Protein AF-A0A0E0QE00-F1 (afdb_monomer)

Mean predicted aligned error: 16.88 Å

Secondary structure (DSSP, 8-state):
---------------------------------------------------------------------------PPP-------------PPPPPPPPP--------------------------PPPPPPEEEEEESTTHHHHHHHIIIIIHHHHHHHHHHHHSPB-TTS-B----BTTBEE--SS-EEEEEEESSTT--GGG-EEEEEETTT--EEEEEETTEEEEETT--SPPPPTTTS---SSTTTSEEEETT--SSHHHHT-S--EESHHHHHHHHHHHHTHHHHHHTT-HHHHHTTTTTHHHIIIIIIHHH-HHHHHHHHHHTTS-TTS---EEPPHHHHHHHTTHHHHHHHHHHT-PPTT----HHHHHHH-SEEPP-GGGSPPPP-------

Foldseek 3Di:
DDDDDDDDDDDDDDDDDDDDDDDDDDDDDDDDDDDDDDDDDDDDDDDDDDDDDDDDDDDDDDDDDDDDDDDDDDPDDDDDDDDDDDDDDDDDDDDDDDDDDDDDDDDDDDDDDDDPDPPPPPPDPDPADAAAAEAEQALVPRLVRLCCVQVPDVVVVLQVLQQVVADADPVRHGPDDAQLPAAAFHPWGKHKYWYHPHPPHDQQLIKIWIAIRLQRQTAWIDHRQAIEGEQPRDDDDGDCVNPPHDPDPPGRYDYPNQAHSDQQQQQHQFDWAESVLSVLLSVLSNCQVVCVVVVNNSVRRRNHSSNCCCQQPNLCSWFVVSVVVNSVLHPDDPPDPRIDTDDPVSRVCPVCQQQLLLCSLQVDHDVPDPDDNNRSSNGTRYHNDDPVSHDDDPPPPPPDD

Structure (mmCIF, N/CA/C/O backbone):
data_AF-A0A0E0QE00-F1
#
_entry.id   AF-A0A0E0QE00-F1
#
loop_
_atom_site.group_PDB
_atom_site.id
_atom_site.type_symbol
_atom_site.label_atom_id
_atom_site.label_alt_id
_atom_site.label_comp_id
_atom_site.label_asym_id
_atom_site.label_entity_id
_atom_site.label_seq_id
_atom_site.pdbx_PDB_ins_code
_atom_site.Cartn_x
_atom_site.Cartn_y
_atom_site.Cartn_z
_atom_site.occupancy
_atom_site.B_iso_or_equiv
_atom_site.auth_seq_id
_atom_site.auth_comp_id
_atom_site.auth_asym_id
_atom_site.auth_atom_id
_atom_site.pdbx_PDB_model_num
ATOM 1 N N . MET A 1 1 ? 15.451 64.128 -2.274 1.00 32.59 1 MET A N 1
ATOM 2 C CA . MET A 1 1 ? 15.287 63.190 -3.399 1.00 32.59 1 MET A CA 1
ATOM 3 C C . MET A 1 1 ? 14.469 62.022 -2.896 1.00 32.59 1 MET A C 1
ATOM 5 O O . MET A 1 1 ? 15.006 61.262 -2.105 1.00 32.59 1 MET A O 1
ATOM 9 N N . GLU A 1 2 ? 13.193 61.826 -3.183 1.00 35.72 2 GLU A N 1
ATOM 10 C CA . GLU A 1 2 ? 12.098 62.519 -3.894 1.00 35.72 2 GLU A CA 1
ATOM 11 C C . GLU A 1 2 ? 10.833 61.875 -3.255 1.00 35.72 2 GLU A C 1
ATOM 13 O O . GLU A 1 2 ? 10.842 60.664 -3.031 1.00 35.72 2 GLU A O 1
ATOM 18 N N . GLU A 1 3 ? 10.018 62.652 -2.527 1.00 34.91 3 GLU A N 1
ATOM 19 C CA . GLU A 1 3 ? 8.608 63.022 -2.839 1.00 34.91 3 GLU A CA 1
ATOM 20 C C . GLU A 1 3 ? 7.629 61.823 -2.899 1.00 34.91 3 GLU A C 1
ATOM 22 O O . GLU A 1 3 ? 7.814 60.900 -3.682 1.00 34.91 3 GLU A O 1
ATOM 27 N N . GLU A 1 4 ? 6.742 61.656 -1.900 1.00 38.03 4 GLU A N 1
ATOM 28 C CA . GLU A 1 4 ? 5.335 62.153 -1.844 1.00 38.03 4 GLU A CA 1
ATOM 29 C C . GLU A 1 4 ? 4.391 61.298 -2.739 1.00 38.03 4 GLU A C 1
ATOM 31 O O . GLU A 1 4 ? 4.790 60.819 -3.785 1.00 38.03 4 GLU A O 1
ATOM 36 N N . GLU A 1 5 ? 3.144 60.932 -2.423 1.00 35.16 5 GLU A N 1
ATOM 37 C CA . GLU A 1 5 ? 2.131 61.532 -1.564 1.00 35.16 5 GLU A CA 1
ATOM 38 C C . GLU A 1 5 ? 0.945 60.553 -1.318 1.00 35.16 5 GLU A C 1
ATOM 40 O O . GLU A 1 5 ? 0.710 59.577 -2.031 1.00 35.16 5 GLU A O 1
ATOM 45 N N . TYR A 1 6 ? 0.199 60.883 -0.267 1.00 34.41 6 TYR A N 1
ATOM 46 C CA . TYR A 1 6 ? -1.151 60.517 0.183 1.00 34.41 6 TYR A CA 1
ATOM 47 C C . TYR A 1 6 ? -2.251 60.119 -0.844 1.00 34.41 6 TYR A C 1
ATOM 49 O O . TYR A 1 6 ? -2.396 60.738 -1.887 1.00 34.41 6 TYR A O 1
ATOM 57 N N . TYR A 1 7 ? -3.203 59.249 -0.446 1.00 30.28 7 TYR A N 1
ATOM 58 C CA . TYR A 1 7 ? -4.500 59.667 0.150 1.00 30.28 7 TYR A CA 1
ATOM 59 C C . TYR A 1 7 ? -5.405 58.492 0.580 1.00 30.28 7 TYR A C 1
ATOM 61 O O . TYR A 1 7 ? -5.427 57.402 0.018 1.00 30.28 7 TYR A O 1
ATOM 69 N N . THR A 1 8 ? -6.193 58.776 1.615 1.00 35.66 8 THR A N 1
ATOM 70 C CA . THR A 1 8 ? -7.234 57.959 2.253 1.00 35.66 8 THR A CA 1
ATOM 71 C C . THR A 1 8 ? -8.611 58.192 1.614 1.00 35.66 8 THR A C 1
ATOM 73 O O . THR A 1 8 ? -8.861 59.264 1.076 1.00 35.66 8 THR A O 1
ATOM 76 N N . THR A 1 9 ? -9.567 57.263 1.782 1.00 32.28 9 THR A N 1
ATOM 77 C CA . THR A 1 9 ? -10.947 57.606 2.214 1.00 32.28 9 THR A CA 1
ATOM 78 C C . THR A 1 9 ? -11.806 56.385 2.586 1.00 32.28 9 THR A C 1
ATOM 80 O O . THR A 1 9 ? -11.911 55.403 1.859 1.00 32.28 9 THR A O 1
ATOM 83 N N . LYS A 1 10 ? -12.481 56.493 3.740 1.00 35.94 10 LYS A N 1
ATOM 84 C CA . LYS A 1 10 ? -13.654 55.709 4.173 1.00 35.94 10 LYS A CA 1
ATOM 85 C C . LYS A 1 10 ? -14.944 56.469 3.817 1.00 35.94 10 LYS A C 1
ATOM 87 O O . LYS A 1 10 ? -14.967 57.683 3.992 1.00 35.94 10 LYS A O 1
ATOM 92 N N . LYS A 1 11 ? -16.045 55.760 3.519 1.00 31.41 11 LYS A N 1
ATOM 93 C CA . LYS A 1 11 ? -17.466 56.113 3.823 1.00 31.41 11 LYS A CA 1
ATOM 94 C C . LYS A 1 11 ? -18.340 54.874 3.518 1.00 31.41 11 LYS A C 1
ATOM 96 O O . LYS A 1 11 ? -18.237 54.342 2.427 1.00 31.41 11 LYS A O 1
ATOM 101 N N . LYS A 1 12 ? -18.959 54.168 4.478 1.00 32.00 12 LYS A N 1
ATOM 102 C CA . LYS A 1 12 ? -20.186 54.394 5.293 1.00 32.00 12 LYS A CA 1
ATOM 103 C C . LYS A 1 12 ? -21.525 54.453 4.521 1.00 32.00 12 LYS A C 1
ATOM 105 O O . LYS A 1 12 ? -21.729 55.360 3.726 1.00 32.00 12 LYS A O 1
ATOM 110 N N . THR A 1 13 ? -22.466 53.610 5.002 1.00 29.25 13 THR A N 1
ATOM 111 C CA . THR A 1 13 ? -23.958 53.725 5.032 1.00 29.25 13 THR A CA 1
ATOM 112 C C . THR A 1 13 ? -24.714 53.551 3.698 1.00 29.25 13 THR A C 1
ATOM 114 O O . THR A 1 13 ? -24.187 53.952 2.680 1.00 29.25 13 THR A O 1
ATOM 117 N N . LYS A 1 14 ? -25.936 52.992 3.563 1.00 29.50 14 LYS A N 1
ATOM 118 C CA . LYS A 1 14 ? -27.137 52.802 4.426 1.00 29.50 14 LYS A CA 1
ATOM 119 C C . LYS A 1 14 ? -28.144 51.890 3.645 1.00 29.50 14 LYS A C 1
ATOM 121 O O . LYS A 1 14 ? -28.183 51.978 2.429 1.00 29.50 14 LYS A O 1
ATOM 126 N N . SER A 1 15 ? -28.795 50.888 4.255 1.00 28.73 15 SER A N 1
ATOM 127 C CA . SER A 1 15 ? -30.227 50.815 4.672 1.00 28.73 15 SER A CA 1
ATOM 128 C C . SER A 1 15 ? -31.348 50.672 3.608 1.00 28.73 15 SER A C 1
ATOM 130 O O . SER A 1 15 ? -31.516 51.563 2.784 1.00 28.73 15 SER A O 1
ATOM 132 N N . GLY A 1 16 ? -32.234 49.675 3.820 1.00 28.23 16 GLY A N 1
ATOM 133 C CA . GLY A 1 16 ? -33.677 49.670 3.468 1.00 28.23 16 GLY A CA 1
ATOM 134 C C . GLY A 1 16 ? -34.052 49.105 2.083 1.00 28.23 16 GLY A C 1
ATOM 135 O O . GLY A 1 16 ? -33.263 49.203 1.164 1.00 28.23 16 GLY A O 1
ATOM 136 N N . THR A 1 17 ? -35.220 48.517 1.789 1.00 30.86 17 THR A N 1
ATOM 137 C CA . THR A 1 17 ? -36.435 48.121 2.530 1.00 30.86 17 THR A CA 1
ATOM 138 C C . THR A 1 17 ? -37.256 47.190 1.601 1.00 30.86 17 THR A C 1
ATOM 140 O O . THR A 1 17 ? -37.044 47.164 0.395 1.00 30.86 17 THR A O 1
ATOM 143 N N . ARG A 1 18 ? -38.196 46.435 2.185 1.00 31.12 18 ARG A N 1
ATOM 144 C CA . ARG A 1 18 ? -39.218 45.524 1.612 1.00 31.12 18 ARG A CA 1
ATOM 145 C C . ARG A 1 18 ? -39.891 45.933 0.282 1.00 31.12 18 ARG A C 1
ATOM 147 O O . ARG A 1 18 ? -40.228 47.094 0.096 1.00 31.12 18 ARG A O 1
ATOM 154 N N . GLY A 1 19 ? -40.335 44.924 -0.485 1.00 27.22 19 GLY A N 1
ATOM 155 C CA . GLY A 1 19 ? -41.444 45.042 -1.449 1.00 27.22 19 GLY A CA 1
ATOM 156 C C . GLY A 1 19 ? -41.847 43.716 -2.121 1.00 27.22 19 GLY A C 1
ATOM 157 O O . GLY A 1 19 ? -41.091 43.168 -2.910 1.00 27.22 19 GLY A O 1
ATOM 158 N N . ARG A 1 20 ? -43.043 43.198 -1.796 1.00 33.31 20 ARG A N 1
ATOM 159 C CA . ARG A 1 20 ? -43.732 42.054 -2.440 1.00 33.31 20 ARG A CA 1
ATOM 160 C C . ARG A 1 20 ? -44.245 42.434 -3.840 1.00 33.31 20 ARG A C 1
ATOM 162 O O . ARG A 1 20 ? -44.724 43.551 -3.988 1.00 33.31 20 ARG A O 1
ATOM 169 N N . ASN A 1 21 ? -44.325 41.477 -4.779 1.00 29.09 21 ASN A N 1
ATOM 170 C CA . ASN A 1 21 ? -45.608 41.008 -5.352 1.00 29.09 21 ASN A CA 1
ATOM 171 C C . ASN A 1 21 ? -45.471 39.933 -6.457 1.00 29.09 21 ASN A C 1
ATOM 173 O O . ASN A 1 21 ? -44.813 40.129 -7.468 1.00 29.09 21 ASN A O 1
ATOM 177 N N . ASN A 1 22 ? -46.206 38.835 -6.239 1.00 29.31 22 ASN A N 1
ATOM 178 C CA . ASN A 1 22 ? -47.083 38.091 -7.157 1.00 29.31 22 ASN A CA 1
ATOM 179 C C . ASN A 1 22 ? -46.659 37.788 -8.610 1.00 29.31 22 ASN A C 1
ATOM 181 O O . ASN A 1 22 ? -46.761 38.644 -9.483 1.00 29.31 22 ASN A O 1
ATOM 185 N N . ARG A 1 23 ? -46.570 36.484 -8.925 1.00 32.00 23 ARG A N 1
ATOM 186 C CA . ARG A 1 23 ? -47.433 35.875 -9.958 1.00 32.00 23 ARG A CA 1
ATOM 187 C C . ARG A 1 23 ? -47.665 34.377 -9.716 1.00 32.00 23 ARG A C 1
ATOM 189 O O . ARG A 1 23 ? -46.737 33.594 -9.568 1.00 32.00 23 ARG A O 1
ATOM 196 N N . LYS A 1 24 ? -48.954 34.029 -9.669 1.00 32.69 24 LYS A N 1
ATOM 197 C CA . LYS A 1 24 ? -49.542 32.684 -9.667 1.00 32.69 24 LYS A CA 1
ATOM 198 C C . LYS A 1 24 ? -49.265 31.988 -11.003 1.00 32.69 24 LYS A C 1
ATOM 200 O O . LYS A 1 24 ? -49.529 32.619 -12.018 1.00 32.69 24 LYS A O 1
ATOM 205 N N . ILE A 1 25 ? -48.950 30.689 -10.997 1.00 31.64 25 ILE A N 1
ATOM 206 C CA . ILE A 1 25 ? -49.562 29.712 -11.918 1.00 31.64 25 ILE A CA 1
ATOM 207 C C . ILE A 1 25 ? -49.864 28.426 -11.137 1.00 31.64 25 ILE A C 1
ATOM 209 O O . ILE A 1 25 ? -49.054 27.915 -10.372 1.00 31.64 25 ILE A O 1
ATOM 213 N N . LEU A 1 26 ? -51.101 27.977 -11.320 1.00 28.34 26 LEU A N 1
ATOM 214 C CA . LEU A 1 26 ? -51.812 26.871 -10.695 1.00 28.34 26 LEU A CA 1
ATOM 215 C C . LEU A 1 26 ? -51.750 25.634 -11.614 1.00 28.34 26 LEU A C 1
ATOM 217 O O . LEU A 1 26 ? -51.888 25.809 -12.822 1.00 28.34 26 LEU A O 1
ATOM 221 N N . LYS A 1 27 ? -51.648 24.420 -11.049 1.00 28.84 27 LYS A N 1
ATOM 222 C CA . LYS A 1 27 ? -52.241 23.130 -11.511 1.00 28.84 27 LYS A CA 1
ATOM 223 C C . LYS A 1 27 ? -51.819 22.040 -10.500 1.00 28.84 27 LYS A C 1
ATOM 225 O O . LYS A 1 27 ? -50.636 21.770 -10.369 1.00 28.84 27 LYS A O 1
ATOM 230 N N . LYS A 1 28 ? -52.679 21.634 -9.545 1.00 28.06 28 LYS A N 1
ATOM 231 C CA . LYS A 1 28 ? -53.586 20.448 -9.568 1.00 28.06 28 LYS A CA 1
ATOM 232 C C . LYS A 1 28 ? -52.875 19.199 -10.139 1.00 28.06 28 LYS A C 1
ATOM 234 O O . LYS A 1 28 ? -52.488 19.234 -11.295 1.00 28.06 28 LYS A O 1
ATOM 239 N N . TYR A 1 29 ? -52.676 18.098 -9.403 1.00 27.28 29 TYR A N 1
ATOM 240 C CA . TYR A 1 29 ? -53.732 17.232 -8.858 1.00 27.28 29 TYR A CA 1
ATOM 241 C C . TYR A 1 29 ? -53.267 16.236 -7.760 1.00 27.28 29 TYR A C 1
ATOM 243 O O . TYR A 1 29 ? -52.184 15.674 -7.845 1.00 27.28 29 TYR A O 1
ATOM 251 N N . LYS A 1 30 ? -54.213 15.980 -6.838 1.00 27.06 30 LYS A N 1
ATOM 252 C CA . LYS A 1 30 ? -54.647 14.716 -6.190 1.00 27.06 30 LYS A CA 1
ATOM 253 C C . LYS A 1 30 ? -53.705 13.899 -5.289 1.00 27.06 30 LYS A C 1
ATOM 255 O O . LYS A 1 30 ? -52.910 13.077 -5.720 1.00 27.06 30 LYS A O 1
ATOM 260 N N . THR A 1 31 ? -54.005 14.049 -4.002 1.00 28.11 31 THR A N 1
ATOM 261 C CA . THR A 1 31 ? -53.966 13.070 -2.911 1.00 28.11 31 THR A CA 1
ATOM 262 C C . THR A 1 31 ? -54.861 11.846 -3.153 1.00 28.11 31 THR A C 1
ATOM 264 O O . THR A 1 31 ? -55.961 11.989 -3.681 1.00 28.11 31 THR A O 1
ATOM 267 N N . CYS A 1 32 ? -54.439 10.689 -2.626 1.00 24.86 32 CYS A N 1
ATOM 268 C CA . CYS A 1 32 ? -55.312 9.615 -2.135 1.00 24.86 32 CYS A CA 1
ATOM 269 C C . CYS A 1 32 ? -54.670 8.964 -0.890 1.00 24.86 32 CYS A C 1
ATOM 271 O O . CYS A 1 32 ? -53.652 8.287 -0.990 1.00 24.86 32 CYS A O 1
ATOM 273 N N . ARG A 1 33 ? -55.289 9.176 0.277 1.00 27.88 33 ARG A N 1
ATOM 274 C CA . ARG A 1 33 ? -55.430 8.179 1.355 1.00 27.88 33 ARG A CA 1
ATOM 275 C C . ARG A 1 33 ? -56.900 7.742 1.364 1.00 27.88 33 ARG A C 1
ATOM 277 O O . ARG A 1 33 ? -57.743 8.509 0.891 1.00 27.88 33 ARG A O 1
ATOM 284 N N . PRO A 1 34 ? -57.205 6.563 1.917 1.00 34.03 34 PRO A N 1
ATOM 285 C CA . PRO A 1 34 ? -58.071 6.580 3.096 1.00 34.03 34 PRO A CA 1
ATOM 286 C C . PRO A 1 34 ? -57.611 5.632 4.214 1.00 34.03 34 PRO A C 1
ATOM 288 O O . PRO A 1 34 ? -56.731 4.792 4.039 1.00 34.03 34 PRO A O 1
ATOM 291 N N . ASP A 1 35 ? -58.215 5.857 5.376 1.00 29.58 35 ASP A N 1
ATOM 292 C CA . ASP A 1 35 ? -57.851 5.374 6.700 1.00 29.58 35 ASP A CA 1
ATOM 293 C C . ASP A 1 35 ? -58.592 4.094 7.169 1.00 29.58 35 ASP A C 1
ATOM 295 O O . ASP A 1 35 ? -59.666 3.767 6.679 1.00 29.58 35 ASP A O 1
ATOM 299 N N . HIS A 1 36 ? -58.031 3.505 8.241 1.00 28.89 36 HIS A N 1
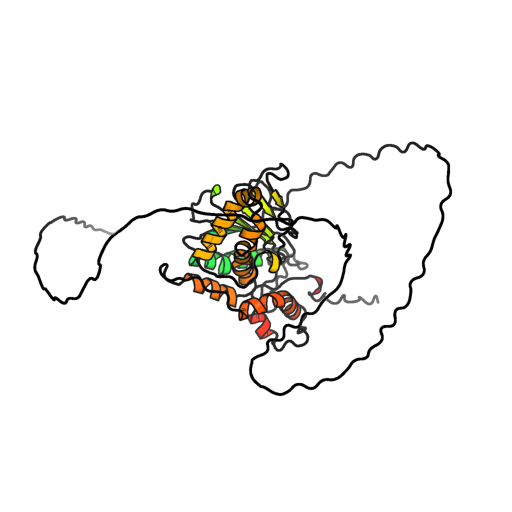ATOM 300 C CA . HIS A 1 36 ? -58.669 2.997 9.478 1.00 28.89 36 HIS A CA 1
ATOM 301 C C . HIS A 1 36 ? -59.435 1.647 9.591 1.00 28.89 36 HIS A C 1
ATOM 303 O O . HIS A 1 36 ? -60.264 1.298 8.762 1.00 28.89 36 HIS A O 1
ATOM 309 N N . LEU A 1 37 ? -59.222 1.036 10.790 1.00 27.28 37 LEU A N 1
ATOM 310 C CA . LEU A 1 37 ? -59.979 0.003 11.560 1.00 27.28 37 LEU A CA 1
ATOM 311 C C . LEU A 1 37 ? -59.632 -1.479 11.233 1.00 27.28 37 LEU A C 1
ATOM 313 O O . LEU A 1 37 ? -59.496 -1.822 10.073 1.00 27.28 37 LEU A O 1
ATOM 317 N N . THR A 1 38 ? -59.435 -2.456 12.143 1.00 25.94 38 THR A N 1
ATOM 318 C CA . THR A 1 38 ? -59.661 -2.624 13.602 1.00 25.94 38 THR A CA 1
ATOM 319 C C . THR A 1 38 ? -58.854 -3.843 14.128 1.00 25.94 38 THR A C 1
ATOM 321 O O . THR A 1 38 ? -58.449 -4.711 13.364 1.00 25.94 38 THR A O 1
ATOM 324 N N . THR A 1 39 ? -58.671 -3.918 15.448 1.00 27.94 39 THR A N 1
ATOM 325 C CA . THR A 1 39 ? -58.137 -5.004 16.310 1.00 27.94 39 THR A CA 1
ATOM 326 C C . THR A 1 39 ? -58.823 -6.384 16.224 1.00 27.94 39 THR A C 1
ATOM 328 O O . THR A 1 39 ? -60.047 -6.406 16.245 1.00 27.94 39 THR A O 1
ATOM 331 N N . GLN A 1 40 ? -58.076 -7.502 16.380 1.00 25.61 40 GLN A N 1
ATOM 332 C CA . GLN A 1 40 ? -58.332 -8.554 17.406 1.00 25.61 40 GLN A CA 1
ATOM 333 C C . GLN A 1 40 ? -57.260 -9.674 17.490 1.00 25.61 40 GLN A C 1
ATOM 335 O O . GLN A 1 40 ? -56.585 -10.000 16.520 1.00 25.61 40 GLN A O 1
ATOM 340 N N . LYS A 1 41 ? -57.128 -10.235 18.705 1.00 27.52 41 LYS A N 1
ATOM 341 C CA . LYS A 1 41 ? -56.272 -11.346 19.183 1.00 27.52 41 LYS A CA 1
ATOM 342 C C . LYS A 1 41 ? -56.760 -12.737 18.727 1.00 27.52 41 LYS A C 1
ATOM 344 O O . LYS A 1 41 ? -57.961 -12.900 18.567 1.00 27.52 41 LYS A O 1
ATOM 349 N N . CYS A 1 42 ? -55.849 -13.727 18.696 1.00 23.77 42 CYS A N 1
ATOM 350 C CA . CYS A 1 42 ? -55.909 -15.068 19.347 1.00 23.77 42 CYS A CA 1
ATOM 351 C C . CYS A 1 42 ? -54.785 -15.970 18.774 1.00 23.77 42 CYS A C 1
ATOM 353 O O . CYS A 1 42 ? -54.642 -16.082 17.566 1.00 23.77 42 CYS A O 1
ATOM 355 N N . LEU A 1 43 ? -53.799 -16.393 19.580 1.00 25.80 43 LEU A N 1
ATOM 356 C CA . LEU A 1 43 ? -53.711 -17.708 20.253 1.00 25.80 43 LEU A CA 1
ATOM 357 C C . LEU A 1 43 ? -53.786 -18.917 19.302 1.00 25.80 43 LEU A C 1
ATOM 359 O O . LEU A 1 43 ? -54.873 -19.257 18.865 1.00 25.80 43 LEU A O 1
ATOM 363 N N . SER A 1 44 ? -52.653 -19.606 19.090 1.00 26.27 44 SER A N 1
ATOM 364 C CA . SER A 1 44 ? -52.413 -20.992 19.555 1.00 26.27 44 SER A CA 1
ATOM 365 C C . SER A 1 44 ? -51.262 -21.670 18.791 1.00 26.27 44 SER A C 1
ATOM 367 O O . SER A 1 44 ? -51.364 -21.914 17.592 1.00 26.27 44 SER A O 1
ATOM 369 N N . SER A 1 45 ? -50.201 -22.055 19.507 1.00 26.19 45 SER A N 1
ATOM 370 C CA . SER A 1 45 ? -49.385 -23.234 19.163 1.00 26.19 45 SER A CA 1
ATOM 371 C C . SER A 1 45 ? -50.240 -24.505 19.334 1.00 26.19 45 SER A C 1
ATOM 373 O O . SER A 1 45 ? -51.206 -24.461 20.103 1.00 26.19 45 SER A O 1
ATOM 375 N N . PRO A 1 46 ? -49.879 -25.661 18.737 1.00 33.88 46 PRO A N 1
ATOM 376 C CA . PRO A 1 46 ? -48.999 -26.562 19.493 1.00 33.88 46 PRO A CA 1
ATOM 377 C C . PRO A 1 46 ? -48.057 -27.493 18.686 1.00 33.88 46 PRO A C 1
ATOM 379 O O . PRO A 1 46 ? -48.384 -27.988 17.618 1.00 33.88 46 PRO A O 1
ATOM 382 N N . LYS A 1 47 ? -46.951 -27.828 19.372 1.00 25.78 47 LYS A N 1
ATOM 383 C CA . LYS A 1 47 ? -46.299 -29.151 19.517 1.00 25.78 47 LYS A CA 1
ATOM 384 C C . LYS A 1 47 ? -45.511 -29.781 18.347 1.00 25.78 47 LYS A C 1
ATOM 386 O O . LYS A 1 47 ? -46.051 -30.337 17.403 1.00 25.78 47 LYS A O 1
ATOM 391 N N . SER A 1 48 ? -44.193 -29.822 18.580 1.00 28.62 48 SER A N 1
ATOM 392 C CA . SER A 1 48 ? -43.196 -30.824 18.152 1.00 28.62 48 SER A CA 1
ATOM 393 C C . SER A 1 48 ? -43.589 -32.269 18.550 1.00 28.62 48 SER A C 1
ATOM 395 O O . SER A 1 48 ? -44.491 -32.419 19.382 1.00 28.62 48 SER A O 1
ATOM 397 N N . PRO A 1 49 ? -42.885 -33.332 18.083 1.00 34.22 49 PRO A N 1
ATOM 398 C CA . PRO A 1 49 ? -41.649 -33.743 18.780 1.00 34.22 49 PRO A CA 1
ATOM 399 C C . PRO A 1 49 ? -40.534 -34.462 17.964 1.00 34.22 49 PRO A C 1
ATOM 401 O O . PRO A 1 49 ? -40.792 -35.247 17.066 1.00 34.22 49 PRO A O 1
ATOM 404 N N . LEU A 1 50 ? -39.293 -34.221 18.425 1.00 26.44 50 LEU A N 1
ATOM 405 C CA . LEU A 1 50 ? -38.179 -35.156 18.719 1.00 26.44 50 LEU A CA 1
ATOM 406 C C . LEU A 1 50 ? -37.614 -36.135 17.663 1.00 26.44 50 LEU A C 1
ATOM 408 O O . LEU A 1 50 ? -38.302 -37.053 17.243 1.00 26.44 50 LEU A O 1
ATOM 412 N N . LEU A 1 51 ? -36.282 -36.064 17.462 1.00 25.66 51 LEU A N 1
ATOM 413 C CA . LEU A 1 51 ? -35.263 -37.148 17.598 1.00 25.66 51 LEU A CA 1
ATOM 414 C C . LEU A 1 51 ? -33.865 -36.557 17.256 1.00 25.66 51 LEU A C 1
ATOM 416 O O . LEU A 1 51 ? -33.664 -36.061 16.158 1.00 25.66 51 LEU A O 1
ATOM 420 N N . LYS A 1 52 ? -32.997 -36.254 18.236 1.00 24.28 52 LYS A N 1
ATOM 421 C CA . LYS A 1 52 ? -31.938 -37.068 18.893 1.00 24.28 52 LYS A CA 1
ATOM 422 C C . LYS A 1 52 ? -30.662 -37.354 18.066 1.00 24.28 52 LYS A C 1
ATOM 424 O O . LYS A 1 52 ? -30.688 -38.193 17.179 1.00 24.28 52 LYS A O 1
ATOM 429 N N . SER A 1 53 ? -29.544 -36.820 18.594 1.00 24.45 53 SER A N 1
ATOM 430 C CA . SER A 1 53 ? -28.151 -37.343 18.595 1.00 24.45 53 SER A CA 1
ATOM 431 C C . SER A 1 53 ? -27.431 -37.411 17.232 1.00 24.45 53 SER A C 1
ATOM 433 O O . SER A 1 53 ? -28.074 -37.606 16.221 1.00 24.45 53 SER A O 1
ATOM 435 N N . SER A 1 54 ? -26.119 -37.253 17.056 1.00 25.39 54 SER A N 1
ATOM 436 C CA . SER A 1 54 ? -24.932 -37.289 17.920 1.00 25.39 54 SER A CA 1
ATOM 437 C C . SER A 1 54 ? -23.737 -36.721 17.123 1.00 25.39 54 SER A C 1
ATOM 439 O O . SER A 1 54 ? -23.619 -37.001 15.933 1.00 25.39 54 SER A O 1
ATOM 441 N N . ALA A 1 55 ? -22.809 -36.021 17.773 1.00 25.30 55 ALA A N 1
ATOM 442 C CA . ALA A 1 55 ? -21.386 -35.965 17.384 1.00 25.30 55 ALA A CA 1
ATOM 443 C C . ALA A 1 55 ? -20.598 -36.853 18.387 1.00 25.30 55 ALA A C 1
ATOM 445 O O . ALA A 1 55 ? -21.210 -37.200 19.402 1.00 25.30 55 ALA A O 1
ATOM 446 N N . PRO A 1 56 ? -19.294 -37.194 18.226 1.00 34.12 56 PRO A N 1
ATOM 447 C CA . PRO A 1 56 ? -18.301 -36.673 17.274 1.00 34.12 56 PRO A CA 1
ATOM 448 C C . PRO A 1 56 ? -17.385 -37.749 16.628 1.00 34.12 56 PRO A C 1
ATOM 450 O O . PRO A 1 56 ? -17.251 -38.863 17.124 1.00 34.12 56 PRO A O 1
ATOM 453 N N . ALA A 1 57 ? -16.653 -37.397 15.567 1.00 25.92 57 ALA A N 1
ATOM 454 C CA . 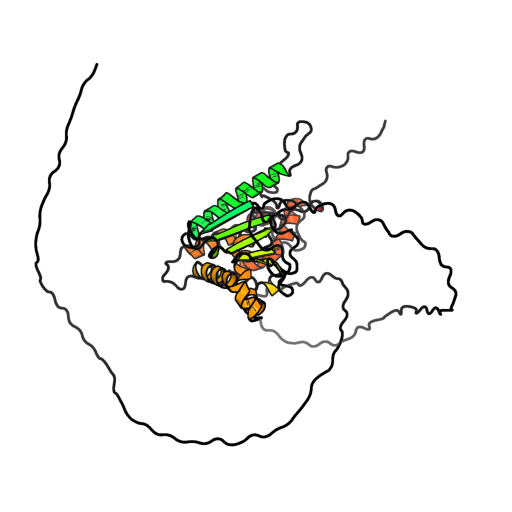ALA A 1 57 ? -15.468 -38.158 15.161 1.00 25.92 57 ALA A CA 1
ATOM 455 C C . ALA A 1 57 ? -14.367 -37.217 14.669 1.00 25.92 57 ALA A C 1
ATOM 457 O O . ALA A 1 57 ? -14.457 -36.598 13.610 1.00 25.92 57 ALA A O 1
ATOM 458 N N . ALA A 1 58 ? -13.322 -37.122 15.486 1.00 25.45 58 ALA A N 1
ATOM 459 C CA . ALA A 1 58 ? -12.050 -36.523 15.145 1.00 25.45 58 ALA A CA 1
ATOM 460 C C . ALA A 1 58 ? -11.395 -37.301 13.994 1.00 25.45 58 ALA A C 1
ATOM 462 O O . ALA A 1 58 ? -11.289 -38.526 14.038 1.00 25.45 58 ALA A O 1
ATOM 463 N N . ARG A 1 59 ? -10.890 -36.585 12.990 1.00 25.80 59 ARG A N 1
ATOM 464 C CA . ARG A 1 59 ? -9.900 -37.122 12.056 1.00 25.80 59 ARG A CA 1
ATOM 465 C C . ARG A 1 59 ? -8.757 -36.125 11.941 1.00 25.80 59 ARG A C 1
ATOM 467 O O . ARG A 1 59 ? -8.899 -35.068 11.334 1.00 25.80 59 ARG A O 1
ATOM 474 N N . LEU A 1 60 ? -7.627 -36.490 12.550 1.00 23.30 60 LEU A N 1
ATOM 475 C CA . LEU A 1 60 ? -6.319 -35.942 12.217 1.00 23.30 60 LEU A CA 1
ATOM 476 C C . LEU A 1 60 ? -6.118 -36.055 10.699 1.00 23.30 60 LEU A C 1
ATOM 478 O O . LEU A 1 60 ? -6.184 -37.156 10.149 1.00 23.30 60 LEU A O 1
ATOM 482 N N . ARG A 1 61 ? -5.808 -34.942 10.034 1.00 26.30 61 ARG A N 1
ATOM 483 C CA . ARG A 1 61 ? -5.079 -34.960 8.764 1.00 26.30 61 ARG A CA 1
ATOM 484 C C . ARG A 1 61 ? -3.788 -34.177 8.937 1.00 26.30 61 ARG A C 1
ATOM 486 O O . ARG A 1 61 ? -3.782 -32.955 9.014 1.00 26.30 61 ARG A O 1
ATOM 493 N N . LEU A 1 62 ? -2.712 -34.948 9.023 1.00 23.30 62 LEU A N 1
ATOM 494 C CA . LEU A 1 62 ? -1.345 -34.536 8.756 1.00 23.30 62 LEU A CA 1
ATOM 495 C C . LEU A 1 62 ? -1.250 -34.237 7.248 1.00 23.30 62 LEU A C 1
ATOM 497 O O . LEU A 1 62 ? -1.569 -35.118 6.452 1.00 23.30 62 LEU A O 1
ATOM 501 N N . LEU A 1 63 ? -0.820 -33.041 6.846 1.00 25.17 63 LEU A N 1
ATOM 502 C CA . LEU A 1 63 ? -0.297 -32.810 5.497 1.00 25.17 63 LEU A CA 1
ATOM 503 C C . LEU A 1 63 ? 0.971 -31.963 5.591 1.00 25.17 63 LEU A C 1
ATOM 505 O O . LEU A 1 63 ? 0.942 -30.787 5.947 1.00 25.17 63 LEU A O 1
ATOM 509 N N . LEU A 1 64 ? 2.085 -32.626 5.290 1.00 23.25 64 LEU A N 1
ATOM 510 C CA . LEU A 1 64 ? 3.376 -32.040 4.972 1.00 23.25 64 LEU A CA 1
ATOM 511 C C . LEU A 1 64 ? 3.400 -31.693 3.474 1.00 23.25 64 LEU A C 1
ATOM 513 O O . LEU A 1 64 ? 3.131 -32.556 2.649 1.00 23.25 64 LEU A O 1
ATOM 517 N N . LEU A 1 65 ? 3.741 -30.430 3.208 1.00 25.48 65 LEU A N 1
ATOM 518 C CA . LEU A 1 65 ? 4.559 -29.853 2.129 1.00 25.48 65 LEU A CA 1
ATOM 519 C C . LEU A 1 65 ? 4.384 -30.238 0.641 1.00 25.48 65 LEU A C 1
ATOM 521 O O . LEU A 1 65 ? 4.377 -31.394 0.238 1.00 25.48 65 LEU A O 1
ATOM 525 N N . SER A 1 66 ? 4.544 -29.173 -0.158 1.00 22.91 66 SER A N 1
ATOM 526 C CA . SER A 1 66 ? 5.007 -29.093 -1.554 1.00 22.91 66 SER A CA 1
ATOM 527 C C . SER A 1 66 ? 4.023 -29.479 -2.659 1.00 22.91 66 SER A C 1
ATOM 529 O O . SER A 1 66 ? 3.678 -30.641 -2.841 1.00 22.91 66 SER A O 1
ATOM 531 N N . SER A 1 67 ? 3.665 -28.509 -3.499 1.00 24.62 67 SER A N 1
ATOM 532 C CA . SER A 1 67 ? 4.261 -28.334 -4.836 1.00 24.62 67 SER A CA 1
ATOM 533 C C . SER A 1 67 ? 3.430 -27.352 -5.660 1.00 24.62 67 SER A C 1
ATOM 535 O O . SER A 1 67 ? 2.233 -27.186 -5.438 1.00 24.62 67 SER A O 1
ATOM 537 N N . ASP A 1 68 ? 4.108 -26.698 -6.595 1.00 30.23 68 ASP A N 1
ATOM 538 C CA . ASP A 1 68 ? 3.561 -25.868 -7.657 1.00 30.23 68 ASP A CA 1
ATOM 539 C C . ASP A 1 68 ? 2.302 -26.463 -8.306 1.00 30.23 68 ASP A C 1
ATOM 541 O O . ASP A 1 68 ? 2.326 -27.566 -8.851 1.00 30.23 68 ASP A O 1
ATOM 545 N N . THR A 1 69 ? 1.220 -25.687 -8.334 1.00 26.55 69 THR A N 1
ATOM 546 C CA . THR A 1 69 ? 0.092 -25.935 -9.238 1.00 26.55 69 THR A CA 1
ATOM 547 C C . THR A 1 69 ? -0.207 -24.683 -10.040 1.00 26.55 69 THR A C 1
ATOM 549 O O . THR A 1 69 ? -0.719 -23.682 -9.540 1.00 26.55 69 THR A O 1
ATOM 552 N N . TYR A 1 70 ? 0.154 -24.786 -11.314 1.00 25.38 70 TYR A N 1
ATOM 553 C CA . TYR A 1 70 ? -0.242 -23.933 -12.418 1.00 25.38 70 TYR A CA 1
ATOM 554 C C . TYR A 1 70 ? -1.762 -24.067 -12.597 1.00 25.38 70 TYR A C 1
ATOM 556 O O . TYR A 1 70 ? -2.245 -25.126 -12.989 1.00 25.38 70 TYR A O 1
ATOM 564 N N . VAL A 1 71 ? -2.524 -23.019 -12.280 1.00 25.50 71 VAL A N 1
ATOM 565 C CA . VAL A 1 71 ? -3.945 -22.934 -12.641 1.00 25.50 71 VAL A CA 1
ATOM 566 C C . VAL A 1 71 ? -4.046 -21.989 -13.828 1.00 25.50 71 VAL A C 1
ATOM 568 O O . VAL A 1 71 ? -3.868 -20.778 -13.696 1.00 25.50 71 VAL A O 1
ATOM 571 N N . ARG A 1 72 ? -4.277 -22.572 -15.004 1.00 25.59 72 ARG A N 1
ATOM 572 C CA . ARG A 1 72 ? -4.718 -21.861 -16.202 1.00 25.59 72 ARG A CA 1
ATOM 573 C C . ARG A 1 72 ? -6.173 -21.461 -15.943 1.00 25.59 72 ARG A C 1
ATOM 575 O O . ARG A 1 72 ? -7.010 -22.331 -15.727 1.00 25.59 72 ARG A O 1
ATOM 582 N N . HIS A 1 73 ? -6.452 -20.165 -15.866 1.00 28.67 73 HIS A N 1
ATOM 583 C CA . HIS A 1 73 ? -7.816 -19.665 -15.984 1.00 28.67 73 HIS A CA 1
ATOM 584 C C . HIS A 1 73 ? -8.001 -19.270 -17.442 1.00 28.67 73 HIS A C 1
ATOM 586 O O . HIS A 1 73 ? -7.480 -18.240 -17.868 1.00 28.67 73 HIS A O 1
ATOM 592 N N . ASP A 1 74 ? -8.685 -20.127 -18.191 1.00 26.94 74 ASP A N 1
ATOM 593 C CA . ASP A 1 74 ? -9.137 -19.806 -19.535 1.00 26.94 74 ASP A CA 1
ATOM 594 C C . ASP A 1 74 ? -10.246 -18.748 -19.424 1.00 26.94 74 ASP A C 1
ATOM 596 O O . ASP A 1 74 ? -11.231 -18.901 -18.696 1.00 26.94 74 ASP A O 1
ATOM 600 N N . CYS A 1 75 ? -10.016 -17.612 -20.078 1.00 29.27 75 CYS A N 1
ATOM 601 C CA . CYS A 1 75 ? -11.021 -16.589 -20.320 1.00 29.27 75 CYS A CA 1
ATOM 602 C C . CYS A 1 75 ? -11.742 -16.987 -21.608 1.00 29.27 75 CYS A C 1
ATOM 604 O O . CYS A 1 75 ? -11.281 -16.626 -22.687 1.00 29.27 75 CYS A O 1
ATOM 606 N N . GLU A 1 76 ? -12.824 -17.755 -21.505 1.00 29.94 76 GLU A N 1
ATOM 607 C CA . GLU A 1 76 ? -13.671 -18.047 -22.662 1.00 29.94 76 GLU A CA 1
ATOM 608 C C . GLU A 1 76 ? -14.725 -16.948 -22.849 1.00 29.94 76 GLU A C 1
ATOM 610 O O . GLU A 1 76 ? -15.422 -16.544 -21.912 1.00 29.94 76 GLU A O 1
ATOM 615 N N . GLU A 1 77 ? -14.780 -16.443 -24.079 1.00 31.52 77 GLU A N 1
ATOM 616 C CA . GLU A 1 77 ? -15.891 -15.691 -24.652 1.00 31.52 77 GLU A CA 1
ATOM 617 C C . GLU A 1 77 ? -16.987 -16.689 -25.072 1.00 31.52 77 GLU A C 1
ATOM 619 O O . GLU A 1 77 ? -16.688 -17.741 -25.636 1.00 31.52 77 GLU A O 1
ATOM 624 N N . GLU A 1 78 ? -18.254 -16.378 -24.786 1.00 28.83 78 GLU A N 1
ATOM 625 C CA . GLU A 1 78 ? -19.400 -17.156 -25.270 1.00 28.83 78 GLU A CA 1
ATOM 626 C C . GLU A 1 78 ? -19.659 -16.883 -26.760 1.00 28.83 78 GLU A C 1
ATOM 628 O O . GLU A 1 78 ? -19.796 -15.727 -27.154 1.00 28.83 78 GLU A O 1
ATOM 633 N N . GLU A 1 79 ? -19.750 -17.939 -27.574 1.00 30.02 79 GLU A N 1
ATOM 634 C CA . GLU A 1 79 ? -20.977 -18.392 -28.267 1.00 30.02 79 GLU A CA 1
ATOM 635 C C . GLU A 1 79 ? -20.641 -19.504 -29.285 1.00 30.02 79 GLU A C 1
ATOM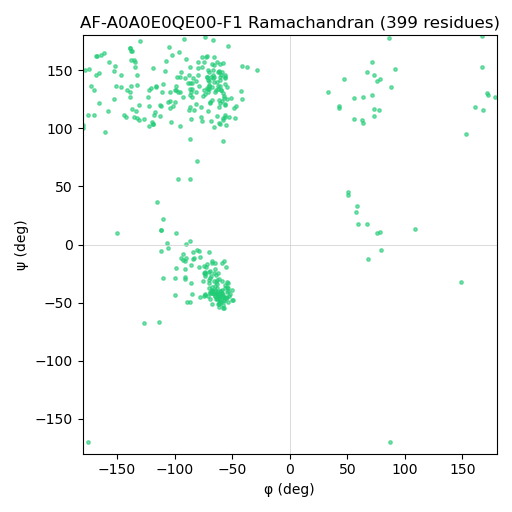 637 O O . GLU A 1 79 ? -19.751 -19.352 -30.122 1.00 30.02 79 GLU A O 1
ATOM 642 N N . GLY A 1 80 ? -21.389 -20.617 -29.250 1.00 26.91 80 GLY A N 1
ATOM 643 C CA . GLY A 1 80 ? -21.377 -21.637 -30.306 1.00 26.91 80 GLY A CA 1
ATOM 644 C C . GLY A 1 80 ? -21.739 -23.049 -29.836 1.00 26.91 80 GLY A C 1
ATOM 645 O O . GLY A 1 80 ? -20.873 -23.801 -29.401 1.00 26.91 80 GLY A O 1
ATOM 646 N N . ASP A 1 81 ? -23.014 -23.425 -29.971 1.00 24.34 81 ASP A N 1
ATOM 647 C CA . ASP A 1 81 ? -23.502 -24.808 -29.860 1.00 24.34 81 ASP A CA 1
ATOM 648 C C . ASP A 1 81 ? -22.802 -25.735 -30.869 1.00 24.34 81 ASP A C 1
ATOM 650 O O . ASP A 1 81 ? -22.854 -25.424 -32.052 1.00 24.34 81 ASP A O 1
ATOM 654 N N . VAL A 1 82 ? -22.265 -26.894 -30.440 1.00 27.83 82 VAL A N 1
ATOM 655 C CA . VAL A 1 82 ? -22.375 -28.214 -31.120 1.00 27.83 82 VAL A CA 1
ATOM 656 C C . VAL A 1 82 ? -21.950 -29.364 -30.175 1.00 27.83 82 VAL A C 1
ATOM 658 O O . VAL A 1 82 ? -20.826 -29.429 -29.694 1.00 27.83 82 VAL A O 1
ATOM 661 N N . GLN A 1 83 ? -22.906 -30.279 -29.986 1.00 26.44 83 GLN A N 1
ATOM 662 C CA . GLN A 1 83 ? -22.898 -31.741 -29.770 1.00 26.44 83 GLN A CA 1
ATOM 663 C C . GLN A 1 83 ? -21.783 -32.498 -29.010 1.00 26.44 83 GLN A C 1
ATOM 665 O O . GLN A 1 83 ? -20.595 -32.481 -29.312 1.00 26.44 83 GLN A O 1
ATOM 670 N N . VAL A 1 84 ? -22.303 -33.328 -28.099 1.00 26.34 84 VAL A N 1
ATOM 671 C CA . VAL A 1 84 ? -21.683 -34.349 -27.248 1.00 26.34 84 VAL A CA 1
ATOM 672 C C . VAL A 1 84 ? -21.207 -35.565 -28.055 1.00 26.34 84 VAL A C 1
ATOM 674 O O . VAL A 1 84 ? -21.974 -36.131 -28.832 1.00 26.34 84 VAL A O 1
ATOM 677 N N . GLY A 1 85 ? -19.983 -36.024 -27.780 1.00 26.67 85 GLY A N 1
ATOM 678 C CA . GLY A 1 85 ? -19.473 -37.341 -28.169 1.00 26.67 85 GLY A CA 1
ATOM 679 C C . GLY A 1 85 ? -18.693 -37.985 -27.018 1.00 26.67 85 GLY A C 1
ATOM 680 O O . GLY A 1 85 ? -17.679 -37.451 -26.576 1.00 26.67 85 GLY A O 1
ATOM 681 N N . GLU A 1 86 ? -19.195 -39.116 -26.519 1.00 26.86 86 GLU A N 1
ATOM 682 C CA . GLU A 1 86 ? -18.564 -39.977 -25.510 1.00 26.86 86 GLU A CA 1
ATOM 683 C C . GLU A 1 86 ? -17.284 -40.647 -26.038 1.00 26.86 86 GLU A C 1
ATOM 685 O O . GLU A 1 86 ? -17.256 -41.139 -27.165 1.00 26.86 86 GLU A O 1
ATOM 690 N N . ALA A 1 87 ? -16.264 -40.792 -25.183 1.00 26.70 87 ALA A N 1
ATOM 691 C CA . ALA A 1 87 ? -15.277 -41.862 -25.319 1.00 26.70 87 ALA A CA 1
ATOM 692 C C . ALA A 1 87 ? -14.685 -42.279 -23.962 1.00 26.70 87 ALA A C 1
ATOM 694 O O . ALA A 1 87 ? -14.363 -41.465 -23.099 1.00 26.70 87 ALA A O 1
ATOM 695 N N . LEU A 1 88 ? -14.583 -43.598 -23.815 1.00 27.11 88 LEU A N 1
ATOM 696 C CA . LEU A 1 88 ? -14.263 -44.385 -22.631 1.00 27.11 88 LEU A CA 1
ATOM 697 C C . LEU A 1 88 ? -12.780 -44.395 -22.222 1.00 27.11 88 LEU A C 1
ATOM 699 O O . LEU A 1 88 ? -11.864 -44.150 -22.999 1.00 27.11 88 LEU A O 1
ATOM 703 N N . ALA A 1 89 ? -12.616 -44.784 -20.957 1.00 26.89 89 ALA A N 1
ATOM 704 C CA . ALA A 1 89 ? -11.421 -45.079 -20.176 1.00 26.89 89 ALA A CA 1
ATOM 705 C C . ALA A 1 89 ? -10.294 -45.875 -20.868 1.00 26.89 89 ALA A C 1
ATOM 707 O O . ALA A 1 89 ? -10.539 -46.776 -21.663 1.00 26.89 89 ALA A O 1
ATOM 708 N N . THR A 1 90 ? -9.054 -45.683 -20.400 1.00 27.67 90 THR A N 1
ATOM 709 C CA . THR A 1 90 ? -8.301 -46.664 -19.578 1.00 27.67 90 THR A CA 1
ATOM 710 C C . THR A 1 90 ? -6.847 -46.207 -19.384 1.00 27.67 90 THR A C 1
ATOM 712 O O . THR A 1 90 ? -6.142 -45.910 -20.339 1.00 27.67 90 THR A O 1
ATOM 715 N N . GLY A 1 91 ? -6.362 -46.180 -18.138 1.00 26.47 91 GLY A N 1
ATOM 716 C CA . GLY A 1 91 ? -4.962 -45.868 -17.833 1.00 26.47 91 GLY A CA 1
ATOM 717 C C . GLY A 1 91 ? -4.565 -46.358 -16.444 1.00 26.47 91 GLY A C 1
ATOM 718 O O . GLY A 1 91 ? -4.863 -45.715 -15.443 1.00 26.47 91 GLY A O 1
ATOM 719 N N . LYS A 1 92 ? -3.939 -47.538 -16.392 1.00 27.08 92 LYS A N 1
ATOM 720 C CA . LYS A 1 92 ? -3.430 -48.213 -15.186 1.00 27.08 92 LYS A CA 1
ATOM 721 C C . LYS A 1 92 ? -2.295 -47.406 -14.541 1.00 27.08 92 LYS A C 1
ATOM 723 O O . LYS A 1 92 ? -1.327 -47.068 -15.213 1.00 27.08 92 LYS A O 1
ATOM 728 N N . ILE A 1 93 ? -2.376 -47.187 -13.228 1.00 27.28 93 ILE A N 1
ATOM 729 C CA . ILE A 1 93 ? -1.295 -46.627 -12.403 1.00 27.28 93 ILE A CA 1
ATOM 730 C C . ILE A 1 93 ? -0.478 -47.785 -11.814 1.00 27.28 93 ILE A C 1
ATOM 732 O O . ILE A 1 93 ? -1.029 -48.696 -11.197 1.00 27.28 93 ILE A O 1
ATOM 736 N N . HIS A 1 94 ? 0.838 -47.747 -12.018 1.00 25.78 94 HIS A N 1
ATOM 737 C CA . HIS A 1 94 ? 1.821 -48.648 -11.416 1.00 25.78 94 HIS A CA 1
ATOM 738 C C . HIS A 1 94 ? 2.503 -47.919 -10.247 1.00 25.78 94 HIS A C 1
ATOM 740 O O . HIS A 1 94 ? 3.127 -46.880 -10.448 1.00 25.78 94 HIS A O 1
ATOM 746 N N . CYS A 1 95 ? 2.382 -48.453 -9.029 1.00 24.05 95 CYS A N 1
ATOM 747 C CA . CYS A 1 95 ? 3.141 -48.019 -7.853 1.00 24.05 95 CYS A CA 1
ATOM 748 C C . CYS A 1 95 ? 4.313 -48.982 -7.610 1.00 24.05 95 CYS A C 1
ATOM 750 O O . CYS A 1 95 ? 4.068 -50.189 -7.558 1.00 24.05 95 CYS A O 1
ATOM 752 N N . PRO A 1 96 ? 5.541 -48.497 -7.363 1.00 29.56 96 PRO A N 1
ATOM 753 C CA . PRO A 1 96 ? 6.574 -49.294 -6.724 1.00 29.56 96 PRO A CA 1
ATOM 754 C C . PRO A 1 96 ? 6.681 -48.982 -5.223 1.00 29.56 96 PRO A C 1
ATOM 756 O O . PRO A 1 96 ? 6.696 -47.833 -4.781 1.00 29.56 96 PRO A O 1
ATOM 759 N N . SER A 1 97 ? 6.732 -50.066 -4.461 1.00 29.42 97 SER A N 1
ATOM 760 C CA . SER A 1 97 ? 6.758 -50.194 -3.007 1.00 29.42 97 SER A CA 1
ATOM 761 C C . SER A 1 97 ? 8.057 -49.683 -2.365 1.00 29.42 97 SER A C 1
ATOM 763 O O . SER A 1 97 ? 9.145 -49.916 -2.887 1.00 29.42 97 SER A O 1
ATOM 765 N N . ALA A 1 98 ? 7.951 -49.071 -1.181 1.00 27.97 98 ALA A N 1
ATOM 766 C CA . ALA A 1 98 ? 9.078 -48.760 -0.296 1.00 27.97 98 ALA A CA 1
ATOM 767 C C . ALA A 1 98 ? 9.340 -49.914 0.699 1.00 27.97 98 ALA A C 1
ATOM 769 O O . ALA A 1 98 ? 8.372 -50.509 1.184 1.00 27.97 98 ALA A O 1
ATOM 770 N N . PRO A 1 99 ? 10.602 -50.234 1.046 1.00 32.47 99 PRO A N 1
ATOM 771 C CA . PRO A 1 99 ? 10.904 -51.262 2.034 1.00 32.47 99 PRO A CA 1
ATOM 772 C C . PRO A 1 99 ? 10.905 -50.717 3.471 1.00 32.47 99 PRO A C 1
ATOM 774 O O . PRO A 1 99 ? 11.419 -49.640 3.770 1.00 32.47 99 PRO A O 1
ATOM 777 N N . ILE A 1 100 ? 10.330 -51.528 4.356 1.00 27.94 100 ILE A N 1
ATOM 778 C CA . ILE A 1 100 ? 10.250 -51.379 5.810 1.00 27.94 100 ILE A CA 1
ATOM 779 C C . ILE A 1 100 ? 11.570 -51.862 6.428 1.00 27.94 100 ILE A C 1
ATOM 781 O O . ILE A 1 100 ? 12.003 -52.977 6.142 1.00 27.94 100 ILE A O 1
ATOM 785 N N . LEU A 1 101 ? 12.175 -51.074 7.323 1.00 28.09 101 LEU A N 1
ATOM 786 C CA . LEU A 1 101 ? 13.253 -51.533 8.204 1.00 28.09 101 LEU A CA 1
ATOM 787 C C . LEU A 1 101 ? 12.814 -51.421 9.667 1.00 28.09 101 LEU A C 1
ATOM 789 O O . LEU A 1 101 ? 12.638 -50.333 10.210 1.00 28.09 101 LEU A O 1
ATOM 793 N N . CYS A 1 102 ? 12.641 -52.584 10.293 1.00 25.33 102 CYS A N 1
ATOM 794 C CA . CYS A 1 102 ? 12.502 -52.757 11.731 1.00 25.33 102 CYS A CA 1
ATOM 795 C C . CYS A 1 102 ? 13.891 -52.844 12.370 1.00 25.33 102 CYS A C 1
ATOM 797 O O . CYS A 1 102 ? 14.688 -53.665 11.928 1.00 25.33 102 CYS A O 1
ATOM 799 N N . PHE A 1 103 ? 14.138 -52.134 13.474 1.00 28.41 103 PHE A N 1
ATOM 800 C CA . PHE A 1 103 ? 15.156 -52.555 14.440 1.00 28.41 103 PHE A CA 1
ATOM 801 C C . PHE A 1 103 ? 14.681 -52.388 15.884 1.00 28.41 103 PHE A C 1
ATOM 803 O O . PHE A 1 103 ? 14.027 -51.416 16.256 1.00 28.41 103 PHE A O 1
ATOM 810 N N . LYS A 1 104 ? 14.983 -53.437 16.651 1.00 29.22 104 LYS A N 1
ATOM 811 C CA . LYS A 1 104 ? 14.633 -53.715 18.044 1.00 29.22 104 LYS A CA 1
ATOM 812 C C . LYS A 1 104 ? 15.549 -52.951 19.009 1.00 29.22 104 LYS A C 1
ATOM 814 O O . LYS A 1 104 ? 16.746 -52.849 18.762 1.00 29.22 104 LYS A O 1
ATOM 819 N N . ASN A 1 105 ? 14.991 -52.537 20.146 1.00 30.48 105 ASN A N 1
ATOM 820 C CA . ASN A 1 105 ? 15.733 -52.212 21.372 1.00 30.48 105 ASN A CA 1
ATOM 821 C C . ASN A 1 105 ? 16.386 -53.468 21.975 1.00 30.48 105 ASN A C 1
ATOM 823 O O . ASN A 1 105 ? 15.797 -54.552 21.909 1.00 30.48 105 ASN A O 1
ATOM 827 N N . PRO A 1 106 ? 17.527 -53.299 22.663 1.00 38.03 106 PRO A N 1
ATOM 828 C CA . PRO A 1 106 ? 17.585 -53.746 24.053 1.00 38.03 106 PRO A CA 1
ATOM 829 C C . PRO A 1 106 ? 18.312 -52.772 25.004 1.00 38.03 106 PRO A C 1
ATOM 831 O O . PRO A 1 106 ? 18.924 -51.782 24.621 1.00 38.03 106 PRO A O 1
ATOM 834 N N . SER A 1 107 ? 18.149 -53.086 26.280 1.00 31.81 107 SER A N 1
ATOM 835 C CA . SER A 1 107 ? 18.289 -52.315 27.514 1.00 31.81 107 SER A CA 1
ATOM 836 C C . SER A 1 107 ? 19.692 -52.245 28.157 1.00 31.81 107 SER A C 1
ATOM 838 O O . SER A 1 107 ? 20.423 -53.231 28.145 1.00 31.81 107 SER A O 1
ATOM 840 N N . THR A 1 108 ? 19.915 -51.134 28.897 1.00 29.67 108 THR A N 1
ATOM 841 C CA . THR A 1 108 ? 20.769 -50.894 30.110 1.00 29.67 108 THR A CA 1
ATOM 842 C C . THR A 1 108 ? 22.312 -50.867 30.000 1.00 29.67 108 THR A C 1
ATOM 844 O O . THR A 1 108 ? 22.836 -51.525 29.109 1.00 29.67 108 THR A O 1
ATOM 847 N N . PRO A 1 109 ? 23.077 -50.212 30.926 1.00 36.19 109 PRO A N 1
ATOM 848 C CA . PRO A 1 109 ? 22.729 -49.327 32.059 1.00 36.19 109 PRO A CA 1
ATOM 849 C C . PRO A 1 109 ? 23.497 -47.970 32.119 1.00 36.19 109 PRO A C 1
ATOM 851 O O . PRO A 1 109 ? 24.407 -47.672 31.353 1.00 36.19 109 PRO A O 1
ATOM 854 N N . THR A 1 110 ? 23.085 -47.153 33.090 1.00 31.86 110 THR A N 1
ATOM 855 C CA . THR A 1 110 ? 23.557 -45.830 33.541 1.00 31.86 110 THR A CA 1
ATOM 856 C C . THR A 1 110 ? 25.043 -45.714 33.912 1.00 31.86 110 THR A C 1
ATOM 858 O O . THR A 1 110 ? 25.536 -46.488 34.727 1.00 31.86 110 THR A O 1
ATOM 861 N N . CYS A 1 111 ? 25.692 -44.631 33.459 1.00 27.81 111 CYS A N 1
ATOM 862 C CA . CYS A 1 111 ? 26.904 -44.072 34.065 1.00 27.81 111 CYS A CA 1
ATOM 863 C C . CYS A 1 111 ? 26.743 -42.545 34.190 1.00 27.81 111 CYS A C 1
ATOM 865 O O . CYS A 1 111 ? 26.582 -41.836 33.198 1.00 27.81 111 CYS A O 1
ATOM 867 N N . SER A 1 112 ? 26.710 -42.048 35.425 1.00 32.75 112 SER A N 1
ATOM 868 C CA . SER A 1 112 ? 26.533 -40.637 35.768 1.00 32.75 112 SER A CA 1
ATOM 869 C C . SER A 1 112 ? 27.825 -39.847 35.545 1.00 32.75 112 SER A C 1
ATOM 871 O O . SER A 1 112 ? 28.769 -39.976 36.323 1.00 32.75 112 SER A O 1
ATOM 873 N N . LEU A 1 113 ? 27.844 -38.987 34.528 1.00 32.94 113 LEU A N 1
ATOM 874 C CA . LEU A 1 113 ? 28.812 -37.900 34.381 1.00 32.94 113 LEU A CA 1
ATOM 875 C C . LEU A 1 113 ? 28.054 -36.576 34.521 1.00 32.94 113 LEU A C 1
ATOM 877 O O . LEU A 1 113 ? 27.228 -36.220 33.680 1.00 32.94 113 LEU A O 1
ATOM 881 N N . GLN A 1 114 ? 28.299 -35.871 35.627 1.00 33.06 114 GLN A N 1
ATOM 882 C CA . GLN A 1 114 ? 27.817 -34.510 35.846 1.00 33.06 114 GLN A CA 1
ATOM 883 C C . GLN A 1 114 ? 28.503 -33.580 34.840 1.00 33.06 114 GLN A C 1
ATOM 885 O O . GLN A 1 114 ? 29.655 -33.193 35.019 1.00 33.06 114 GLN A O 1
ATOM 890 N N . ASN A 1 115 ? 27.788 -33.217 33.776 1.00 31.91 115 ASN A N 1
ATOM 891 C CA . ASN A 1 115 ? 28.182 -32.102 32.924 1.00 31.91 115 ASN A CA 1
ATOM 892 C C . ASN A 1 115 ? 27.875 -30.782 33.652 1.00 31.91 115 ASN A C 1
ATOM 894 O O . ASN A 1 115 ? 26.762 -30.623 34.164 1.00 31.91 115 ASN A O 1
ATOM 898 N N . PRO A 1 116 ? 28.810 -29.817 33.697 1.00 35.56 116 PRO A N 1
ATOM 899 C CA . PRO A 1 116 ? 28.524 -28.498 34.238 1.00 35.56 116 PRO A CA 1
ATOM 900 C C . PRO A 1 116 ? 27.431 -27.815 33.405 1.00 35.56 116 PRO A C 1
ATOM 902 O O . PRO A 1 116 ? 27.446 -27.861 32.173 1.00 35.56 116 PRO A O 1
ATOM 905 N N . LEU A 1 117 ? 26.479 -27.190 34.106 1.00 37.59 117 LEU A N 1
ATOM 906 C CA . LEU A 1 117 ? 25.371 -26.412 33.547 1.00 37.59 117 LEU A CA 1
ATOM 907 C C . LEU A 1 117 ? 25.844 -25.514 32.388 1.00 37.59 117 LEU A C 1
ATOM 909 O O . LEU A 1 117 ? 26.834 -24.788 32.548 1.00 37.59 117 LEU A O 1
ATOM 913 N N . PRO A 1 118 ? 25.143 -25.502 31.237 1.00 37.00 118 PRO A N 1
ATOM 914 C CA . PRO A 1 118 ? 25.474 -24.590 30.158 1.00 37.00 118 PRO A CA 1
ATOM 915 C C . PRO A 1 118 ? 25.316 -23.158 30.668 1.00 37.00 118 PRO A C 1
ATOM 917 O O . PRO A 1 118 ? 24.234 -22.738 31.080 1.00 37.00 118 PRO A O 1
ATOM 920 N N . ARG A 1 119 ? 26.429 -22.414 30.654 1.00 36.31 119 ARG A N 1
ATOM 921 C CA . ARG A 1 119 ? 26.464 -20.974 30.917 1.00 36.31 119 ARG A CA 1
ATOM 922 C C . ARG A 1 119 ? 25.353 -20.318 30.105 1.00 36.31 119 ARG A C 1
ATOM 924 O O . ARG A 1 119 ? 25.364 -20.392 28.877 1.00 36.31 119 ARG A O 1
ATOM 931 N N . THR A 1 120 ? 24.418 -19.674 30.799 1.00 38.25 120 THR A N 1
ATOM 932 C CA . THR A 1 120 ? 23.398 -18.806 30.212 1.00 38.25 120 THR A CA 1
ATOM 933 C C . THR A 1 120 ? 24.076 -17.855 29.237 1.00 38.25 120 THR A C 1
ATOM 935 O O . THR A 1 120 ? 24.840 -16.969 29.633 1.00 38.25 120 THR A O 1
ATOM 938 N N . ARG A 1 121 ? 23.838 -18.089 27.945 1.00 42.88 121 ARG A N 1
ATOM 939 C CA . ARG A 1 121 ? 24.217 -17.192 26.859 1.00 42.88 121 ARG A CA 1
ATOM 940 C C . ARG A 1 121 ? 23.561 -15.859 27.203 1.00 42.88 121 ARG A C 1
ATOM 942 O O . ARG A 1 121 ? 22.338 -15.788 27.222 1.00 42.88 121 ARG A O 1
ATOM 949 N N . LYS A 1 122 ? 24.355 -14.848 27.575 1.00 43.34 122 LYS A N 1
ATOM 950 C CA . LYS A 1 122 ? 23.847 -13.488 27.789 1.00 43.34 122 LYS A CA 1
ATOM 951 C C . LYS A 1 122 ? 23.077 -13.116 26.526 1.00 43.34 122 LYS A C 1
ATOM 953 O O . LYS A 1 122 ? 23.692 -13.002 25.465 1.00 43.34 122 LYS A O 1
ATOM 958 N N . GLU A 1 123 ? 21.754 -13.022 26.627 1.00 44.00 123 GLU A N 1
ATOM 959 C CA . GLU A 1 123 ? 20.915 -12.516 25.550 1.00 44.00 123 GLU A CA 1
ATOM 960 C C . GLU A 1 123 ? 21.441 -11.124 25.217 1.00 44.00 123 GLU A C 1
ATOM 962 O O . GLU A 1 123 ? 21.420 -10.214 26.048 1.00 44.00 123 GLU A O 1
ATOM 967 N N . GLN A 1 124 ? 22.027 -10.981 24.029 1.00 41.19 124 GLN A N 1
ATOM 968 C CA . GLN A 1 124 ? 22.337 -9.658 23.520 1.00 41.19 124 GLN A CA 1
ATOM 969 C C . GLN A 1 124 ? 21.008 -8.902 23.429 1.00 41.19 124 GLN A C 1
ATOM 971 O O . GLN A 1 124 ? 20.037 -9.473 22.924 1.00 41.19 124 GLN A O 1
ATOM 976 N N . PRO A 1 125 ? 20.932 -7.655 23.922 1.00 46.62 125 PRO A N 1
ATOM 977 C CA . PRO A 1 125 ? 19.709 -6.879 23.832 1.00 46.62 125 PRO A CA 1
ATOM 978 C C . PRO A 1 125 ? 19.302 -6.794 22.362 1.00 46.62 125 PRO A C 1
ATOM 980 O O . PRO A 1 125 ? 20.073 -6.323 21.524 1.00 46.62 125 PRO A O 1
ATOM 983 N N . VAL A 1 126 ? 18.107 -7.302 22.053 1.00 61.78 126 VAL A N 1
ATOM 984 C CA . VAL A 1 126 ? 17.525 -7.239 20.711 1.00 61.78 126 VAL A CA 1
ATOM 985 C C . VAL A 1 126 ? 17.442 -5.764 20.339 1.00 61.78 126 VAL A C 1
ATOM 987 O O . VAL A 1 126 ? 16.672 -5.008 20.932 1.00 61.78 126 VAL A O 1
ATOM 990 N N . LYS A 1 127 ? 18.296 -5.334 19.406 1.00 72.94 127 LYS A N 1
ATOM 991 C CA . LYS A 1 127 ? 18.297 -3.963 18.901 1.00 72.94 127 LYS A CA 1
ATOM 992 C C . LYS A 1 127 ? 16.926 -3.705 18.275 1.00 72.94 127 LYS A C 1
ATOM 994 O O . LYS A 1 127 ? 16.524 -4.455 17.387 1.00 72.94 127 LYS A O 1
ATOM 999 N N . GLU A 1 128 ? 16.205 -2.694 18.768 1.00 78.88 128 GLU A N 1
ATOM 1000 C CA . GLU A 1 128 ? 14.912 -2.319 18.186 1.00 78.88 128 GLU A CA 1
ATOM 1001 C C . GLU A 1 128 ? 15.093 -2.010 16.685 1.00 78.88 128 GLU A C 1
ATOM 1003 O O . GLU A 1 128 ? 16.144 -1.484 16.285 1.00 78.88 128 GLU A O 1
ATOM 1008 N N . PRO A 1 129 ? 14.112 -2.375 15.843 1.00 87.56 129 PRO A N 1
ATOM 1009 C CA . PRO A 1 129 ? 14.190 -2.121 14.413 1.00 87.56 129 PRO A CA 1
ATOM 1010 C C . PRO A 1 129 ? 14.229 -0.613 14.123 1.00 87.56 129 PRO 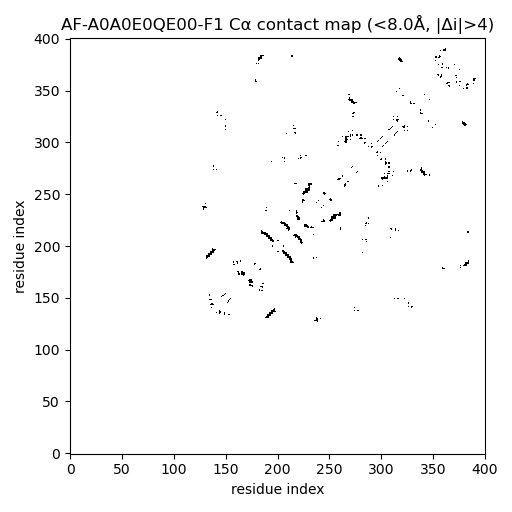A C 1
ATOM 1012 O O . PRO A 1 129 ? 13.796 0.192 14.953 1.00 87.56 129 PRO A O 1
ATOM 1015 N N . PRO A 1 130 ? 14.758 -0.205 12.955 1.00 91.38 130 PRO A N 1
ATOM 1016 C CA . PRO A 1 130 ? 14.724 1.193 12.550 1.00 91.38 130 PRO A CA 1
ATOM 1017 C C . PRO A 1 130 ? 13.280 1.692 12.420 1.00 91.38 130 PRO A C 1
ATOM 1019 O O . PRO A 1 130 ? 12.359 0.913 12.173 1.00 91.38 130 PRO A O 1
ATOM 1022 N N . ALA A 1 131 ? 13.100 3.005 12.568 1.00 94.88 131 ALA A N 1
ATOM 1023 C CA . ALA A 1 131 ? 11.820 3.646 12.305 1.00 94.88 131 ALA A CA 1
ATOM 1024 C C . ALA A 1 131 ? 11.399 3.446 10.841 1.00 94.88 131 ALA A C 1
ATOM 1026 O O . ALA A 1 131 ? 12.230 3.505 9.932 1.00 94.88 131 ALA A O 1
ATOM 1027 N N . SER A 1 132 ? 10.107 3.226 10.635 1.00 97.38 132 SER A N 1
ATOM 1028 C CA . SER A 1 132 ? 9.485 3.168 9.317 1.00 97.38 132 SER A CA 1
ATOM 1029 C C . SER A 1 132 ? 9.316 4.570 8.741 1.00 97.38 132 SER A C 1
ATOM 1031 O O . SER A 1 132 ? 9.130 5.532 9.485 1.00 97.38 132 SER A O 1
ATOM 1033 N N . ASP A 1 133 ? 9.295 4.698 7.418 1.00 97.31 133 ASP A N 1
ATOM 1034 C CA . ASP A 1 133 ? 8.874 5.954 6.787 1.00 97.31 133 ASP A CA 1
ATOM 1035 C C . ASP A 1 133 ? 7.385 6.212 7.060 1.00 97.31 133 ASP A C 1
ATOM 1037 O O . ASP A 1 133 ? 6.608 5.262 7.119 1.00 97.31 133 ASP A O 1
ATOM 1041 N N . GLU A 1 134 ? 6.961 7.468 7.217 1.00 97.75 134 GLU A N 1
ATOM 1042 C CA . GLU A 1 134 ? 5.563 7.806 7.523 1.00 97.75 134 GLU A CA 1
ATOM 1043 C C . GLU A 1 134 ? 4.938 8.708 6.467 1.00 97.75 134 GLU A C 1
ATOM 1045 O O . GLU A 1 134 ? 5.510 9.727 6.077 1.00 97.75 134 GLU A O 1
ATOM 1050 N N . PHE A 1 135 ? 3.716 8.367 6.069 1.00 98.44 135 PHE A N 1
ATOM 1051 C CA . PHE A 1 135 ? 2.919 9.157 5.146 1.00 98.44 135 PHE A CA 1
ATOM 1052 C C . PHE A 1 135 ? 1.494 9.344 5.664 1.00 98.44 135 PHE A C 1
ATOM 1054 O O . PHE A 1 135 ? 0.909 8.436 6.253 1.00 98.44 135 PHE A O 1
ATOM 1061 N N . ASP A 1 136 ? 0.910 10.504 5.381 1.00 98.00 136 ASP A N 1
ATOM 1062 C CA . ASP A 1 136 ? -0.464 10.829 5.759 1.00 98.00 136 ASP A CA 1
ATOM 1063 C C . ASP A 1 136 ? -1.427 10.612 4.583 1.00 98.00 136 ASP A C 1
ATOM 1065 O O . ASP A 1 136 ? -1.178 11.057 3.459 1.00 98.00 136 ASP A O 1
ATOM 1069 N N . LEU A 1 137 ? -2.575 9.996 4.872 1.00 98.31 137 LEU A N 1
ATOM 1070 C CA . LEU A 1 137 ? -3.733 9.934 3.986 1.00 98.31 137 LEU A CA 1
ATOM 1071 C C . LEU A 1 137 ? -4.955 10.538 4.688 1.00 98.31 137 LEU A C 1
ATOM 1073 O O . LEU A 1 137 ? -5.591 9.912 5.538 1.00 98.31 137 LEU A O 1
ATOM 1077 N N . VAL A 1 138 ? -5.282 11.775 4.324 1.00 98.00 138 VAL A N 1
ATOM 1078 C CA . VAL A 1 138 ? -6.362 12.560 4.922 1.00 98.00 138 VAL A CA 1
ATOM 1079 C C . VAL A 1 138 ? -7.685 12.271 4.212 1.00 98.00 138 VAL A C 1
ATOM 1081 O O . VAL A 1 138 ? -7.854 12.590 3.039 1.00 98.00 138 VAL A O 1
ATOM 1084 N N . LEU A 1 139 ? -8.651 11.692 4.926 1.00 95.88 139 LEU A N 1
ATOM 1085 C CA . LEU A 1 139 ? -9.890 11.168 4.344 1.00 95.88 139 LEU A CA 1
ATOM 1086 C C . LEU A 1 139 ? -10.899 12.262 3.957 1.00 95.88 139 LEU A C 1
ATOM 1088 O O . LEU A 1 139 ? -11.639 12.094 2.984 1.00 95.88 139 LEU A O 1
ATOM 1092 N N . ASN A 1 140 ? -10.944 13.393 4.674 1.00 94.25 140 ASN A N 1
ATOM 1093 C CA . ASN A 1 140 ? -11.807 14.518 4.283 1.00 94.25 140 ASN A CA 1
ATOM 1094 C C . ASN A 1 140 ? -11.338 15.200 2.980 1.00 94.25 140 ASN A C 1
ATOM 1096 O O . ASN A 1 140 ? -12.162 15.699 2.214 1.00 94.25 140 ASN A O 1
ATOM 1100 N N . ASP A 1 141 ? -10.040 15.123 2.692 1.00 94.31 141 ASP A N 1
ATOM 1101 C CA . ASP A 1 141 ? -9.356 15.684 1.525 1.00 94.31 141 ASP A CA 1
ATOM 1102 C C . ASP A 1 141 ? -8.779 14.562 0.642 1.00 94.31 141 ASP A C 1
ATOM 1104 O O . ASP A 1 141 ? -7.685 14.657 0.086 1.00 94.31 141 ASP A O 1
ATOM 1108 N N . LEU A 1 142 ? -9.520 13.447 0.555 1.00 94.06 142 LEU A N 1
ATOM 1109 C CA . LEU A 1 142 ? -9.026 12.194 -0.020 1.00 94.06 142 LEU A CA 1
ATOM 1110 C C . LEU A 1 142 ? -8.414 12.323 -1.427 1.00 94.06 142 LEU A C 1
ATOM 1112 O O . LEU A 1 142 ? -7.355 11.737 -1.619 1.00 94.06 142 LEU A O 1
ATOM 1116 N N . PRO A 1 143 ? -8.993 13.054 -2.408 1.00 94.75 143 PRO A N 1
ATOM 1117 C CA . PRO A 1 143 ? -8.392 13.148 -3.736 1.00 94.75 143 PRO A CA 1
ATOM 1118 C C . PRO A 1 143 ? -6.998 13.763 -3.704 1.00 94.75 143 PRO A C 1
ATOM 1120 O O . PRO A 1 143 ? -6.073 13.184 -4.265 1.00 94.75 143 PRO A O 1
ATOM 1123 N N . GLU A 1 144 ? -6.843 14.906 -3.033 1.00 96.31 144 GLU A N 1
ATOM 1124 C CA . GLU A 1 144 ? -5.573 15.628 -2.997 1.00 96.31 144 GLU A CA 1
ATOM 1125 C C . GLU A 1 144 ? -4.551 14.873 -2.149 1.00 96.31 144 GLU A C 1
ATOM 1127 O O . GLU A 1 144 ? -3.414 14.660 -2.569 1.00 96.31 144 GLU A O 1
ATOM 1132 N N . SER A 1 145 ? -4.972 14.370 -0.984 1.00 97.62 145 SER A N 1
ATOM 1133 C CA . SER A 1 145 ? -4.085 13.605 -0.111 1.00 97.62 145 SER A CA 1
ATOM 1134 C C . SER A 1 145 ? -3.631 12.293 -0.749 1.00 97.62 145 SER A C 1
ATOM 1136 O O . SER A 1 145 ? -2.462 11.936 -0.619 1.00 97.62 145 SER A O 1
ATOM 1138 N N . TYR A 1 146 ? -4.518 11.580 -1.448 1.00 98.19 146 TYR A N 1
ATOM 1139 C CA . TYR A 1 146 ? -4.166 10.350 -2.155 1.00 98.19 146 TYR A CA 1
ATOM 1140 C C . TYR A 1 146 ? -3.264 10.641 -3.356 1.00 98.19 146 TYR A C 1
ATOM 1142 O O . TYR A 1 146 ? -2.283 9.932 -3.569 1.00 98.19 146 TYR A O 1
ATOM 1150 N N . LYS A 1 147 ? -3.545 11.704 -4.120 1.00 97.56 147 LYS A N 1
ATOM 1151 C CA . LYS A 1 147 ? -2.685 12.135 -5.227 1.00 97.56 147 LYS A CA 1
ATOM 1152 C C . LYS A 1 147 ? -1.269 12.424 -4.729 1.00 97.56 147 LYS A C 1
ATOM 1154 O O . LYS A 1 147 ? -0.322 11.831 -5.235 1.00 97.56 147 LYS A O 1
ATOM 1159 N N . LYS A 1 148 ? -1.134 13.247 -3.685 1.00 98.06 148 LYS A N 1
ATOM 1160 C CA . LYS A 1 148 ? 0.158 13.559 -3.060 1.00 98.06 148 LYS A CA 1
ATOM 1161 C C . LYS A 1 148 ? 0.874 12.306 -2.554 1.00 98.06 148 LYS A C 1
ATOM 1163 O O . LYS A 1 148 ? 2.072 12.158 -2.772 1.00 98.06 148 LYS A O 1
ATOM 1168 N N . LEU A 1 149 ? 0.154 11.390 -1.905 1.00 98.44 149 LEU A N 1
ATOM 1169 C CA . LEU A 1 149 ? 0.722 10.133 -1.418 1.00 98.44 149 LEU A CA 1
ATOM 1170 C C . LEU A 1 149 ? 1.318 9.295 -2.561 1.00 98.44 149 LEU A C 1
ATOM 1172 O O . LEU A 1 149 ? 2.452 8.826 -2.465 1.00 98.44 149 LEU A O 1
ATOM 1176 N N . MET A 1 150 ? 0.547 9.111 -3.634 1.00 98.12 150 MET A N 1
ATOM 1177 C CA . MET A 1 150 ? 0.826 8.114 -4.671 1.00 98.12 150 MET A CA 1
ATOM 1178 C C . MET A 1 150 ? 1.684 8.631 -5.827 1.00 98.12 150 MET A C 1
ATOM 1180 O O . MET A 1 150 ? 2.364 7.838 -6.480 1.00 98.12 150 MET A O 1
ATOM 1184 N N . GLU A 1 151 ? 1.625 9.930 -6.121 1.00 97.44 151 GLU A N 1
ATOM 1185 C CA . GLU A 1 151 ? 2.358 10.557 -7.230 1.00 97.44 151 GLU A CA 1
ATOM 1186 C C . GLU A 1 151 ? 3.646 11.248 -6.781 1.00 97.44 151 GLU A C 1
ATOM 1188 O O . GLU A 1 151 ? 4.531 11.432 -7.610 1.00 97.44 151 GLU A O 1
ATOM 1193 N N . ASP A 1 152 ? 3.773 11.580 -5.493 1.00 97.56 152 ASP A N 1
ATOM 1194 C CA . ASP A 1 152 ? 4.921 12.318 -4.960 1.00 97.56 152 ASP A CA 1
ATOM 1195 C C . ASP A 1 152 ? 5.578 11.595 -3.775 1.00 97.56 152 ASP A C 1
ATOM 1197 O O . ASP A 1 152 ? 6.679 11.064 -3.905 1.00 97.56 152 ASP A O 1
ATOM 1201 N N . ALA A 1 153 ? 4.897 11.491 -2.630 1.00 98.44 153 ALA A N 1
ATOM 1202 C CA . ALA A 1 153 ? 5.544 11.108 -1.374 1.00 98.44 153 ALA A CA 1
ATOM 1203 C C . ALA A 1 153 ? 6.174 9.701 -1.398 1.00 98.44 153 ALA A C 1
ATOM 1205 O O . ALA A 1 153 ? 7.354 9.548 -1.069 1.00 98.44 153 ALA A O 1
ATOM 1206 N N . ILE A 1 154 ? 5.414 8.677 -1.811 1.00 98.31 154 ILE A N 1
ATOM 1207 C CA . ILE A 1 154 ? 5.922 7.299 -1.893 1.00 98.31 154 ILE A CA 1
ATOM 1208 C C . ILE A 1 154 ? 6.987 7.159 -2.994 1.00 98.31 154 ILE A C 1
ATOM 1210 O O . ILE A 1 154 ? 8.066 6.658 -2.674 1.00 98.31 154 ILE A O 1
ATOM 1214 N N . PRO A 1 155 ? 6.762 7.588 -4.256 1.00 97.56 155 PRO A N 1
ATOM 1215 C CA . PRO A 1 155 ? 7.780 7.485 -5.305 1.00 97.56 155 PRO A CA 1
ATOM 1216 C C . PRO A 1 155 ? 9.094 8.197 -4.967 1.00 97.56 155 PRO A C 1
ATOM 1218 O O . PRO A 1 155 ? 10.160 7.604 -5.131 1.00 97.56 155 PRO A O 1
ATOM 1221 N N . THR A 1 156 ? 9.024 9.426 -4.445 1.00 97.88 156 THR A N 1
ATOM 1222 C CA . THR A 1 156 ? 10.203 10.209 -4.055 1.00 97.88 156 THR A CA 1
ATOM 1223 C C . THR A 1 156 ? 10.993 9.491 -2.966 1.00 97.88 156 THR A C 1
ATOM 1225 O O . THR A 1 156 ? 12.215 9.356 -3.060 1.00 97.88 156 THR A O 1
ATOM 1228 N N . ARG A 1 157 ? 10.309 8.977 -1.935 1.00 98.00 157 ARG A N 1
ATOM 1229 C CA . ARG A 1 157 ? 10.983 8.252 -0.857 1.00 98.00 157 ARG A CA 1
ATOM 1230 C C . ARG A 1 157 ? 11.573 6.927 -1.334 1.00 98.00 157 ARG A C 1
ATOM 1232 O O . ARG A 1 157 ? 12.706 6.602 -0.988 1.00 98.00 157 ARG A O 1
ATOM 1239 N N . LEU A 1 158 ? 10.834 6.195 -2.160 1.00 97.12 158 LEU A N 1
ATOM 1240 C CA . LEU A 1 158 ? 11.284 4.947 -2.761 1.00 97.12 158 LEU A CA 1
ATOM 1241 C C . LEU A 1 158 ? 12.576 5.154 -3.567 1.00 97.12 158 LEU A C 1
ATOM 1243 O O . LEU A 1 158 ? 13.544 4.426 -3.367 1.00 97.12 158 LEU A O 1
ATOM 1247 N N . GLU A 1 159 ? 12.636 6.177 -4.423 1.00 96.62 159 GLU A N 1
ATOM 1248 C CA . GLU A 1 159 ? 13.841 6.500 -5.197 1.00 96.62 159 GLU A CA 1
ATOM 1249 C C . GLU A 1 159 ? 15.040 6.823 -4.290 1.00 96.62 159 GLU A C 1
ATOM 1251 O O . GLU A 1 159 ? 16.135 6.306 -4.514 1.00 96.62 159 GLU A O 1
ATOM 1256 N N . GLN A 1 160 ? 14.835 7.588 -3.211 1.00 96.50 160 GLN A N 1
ATOM 1257 C CA . GLN A 1 160 ? 15.888 7.867 -2.226 1.00 96.50 160 GLN A CA 1
ATOM 1258 C C . GLN A 1 160 ? 16.443 6.592 -1.582 1.00 96.50 160 GLN A C 1
ATOM 1260 O O . GLN A 1 160 ? 17.662 6.453 -1.470 1.00 96.50 160 GLN A O 1
ATOM 1265 N N . ILE A 1 161 ? 15.572 5.664 -1.169 1.00 95.81 161 ILE A N 1
ATOM 1266 C CA . ILE A 1 161 ? 15.990 4.392 -0.563 1.00 95.81 161 ILE A CA 1
ATOM 1267 C C . ILE A 1 161 ? 16.816 3.588 -1.568 1.00 95.81 161 ILE A C 1
ATOM 1269 O O . ILE A 1 161 ? 17.908 3.123 -1.244 1.00 95.81 161 ILE A O 1
ATOM 1273 N N . ILE A 1 162 ? 16.349 3.479 -2.812 1.00 93.94 162 ILE A N 1
ATOM 1274 C CA . ILE A 1 162 ? 17.059 2.719 -3.843 1.00 93.94 162 ILE A CA 1
ATOM 1275 C C . ILE A 1 162 ? 18.436 3.336 -4.136 1.00 93.94 162 ILE A C 1
ATOM 1277 O O . ILE A 1 162 ? 19.423 2.609 -4.258 1.00 93.94 162 ILE A O 1
ATOM 1281 N N . ILE A 1 163 ? 18.538 4.668 -4.206 1.00 93.94 163 ILE A N 1
ATOM 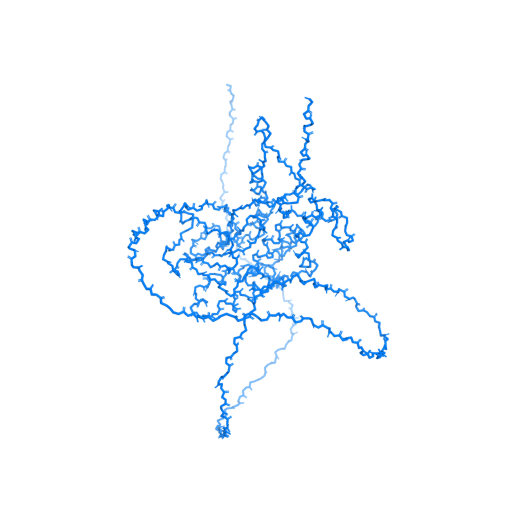1282 C CA . ILE A 1 163 ? 19.821 5.369 -4.372 1.00 93.94 163 ILE A CA 1
ATOM 1283 C C . ILE A 1 163 ? 20.766 5.058 -3.205 1.00 93.94 163 ILE A C 1
ATOM 1285 O O . ILE A 1 163 ? 21.962 4.852 -3.419 1.00 93.94 163 ILE A O 1
ATOM 1289 N N . GLN A 1 164 ? 20.255 4.997 -1.973 1.00 93.00 164 GLN A N 1
ATOM 1290 C CA . GLN A 1 164 ? 21.049 4.650 -0.793 1.00 93.00 164 GLN A CA 1
ATOM 1291 C C . GLN A 1 164 ? 21.520 3.189 -0.824 1.00 93.00 164 GLN A C 1
ATOM 1293 O O . GLN A 1 164 ? 22.681 2.918 -0.502 1.00 93.00 164 GLN A O 1
ATOM 1298 N N . GLU A 1 165 ? 20.669 2.260 -1.263 1.00 91.88 165 GLU A N 1
ATOM 1299 C CA . GLU A 1 165 ? 20.986 0.831 -1.386 1.00 91.88 165 GLU A CA 1
ATOM 1300 C C . GLU A 1 165 ? 21.890 0.496 -2.583 1.00 91.88 165 GLU A C 1
ATOM 1302 O O . GLU A 1 165 ? 22.508 -0.575 -2.605 1.00 91.88 165 GLU A O 1
ATOM 1307 N N . ALA A 1 166 ? 21.982 1.389 -3.572 1.00 89.69 166 ALA A N 1
ATOM 1308 C CA . ALA A 1 166 ? 22.771 1.166 -4.775 1.00 89.69 166 ALA A CA 1
ATOM 1309 C C . ALA A 1 166 ? 24.265 0.949 -4.447 1.00 89.69 166 ALA A C 1
ATOM 1311 O O . ALA A 1 166 ? 24.817 1.589 -3.535 1.00 89.69 166 ALA A O 1
ATOM 1312 N N . PRO A 1 167 ? 24.954 0.066 -5.196 1.00 87.56 167 PRO A N 1
ATOM 1313 C CA . PRO A 1 167 ? 26.388 -0.121 -5.035 1.00 87.56 167 PRO A CA 1
ATOM 1314 C C . PRO A 1 167 ? 27.129 1.176 -5.369 1.00 87.56 167 PRO A C 1
ATOM 1316 O O . PRO A 1 167 ? 26.697 1.957 -6.217 1.00 87.56 167 PRO A O 1
ATOM 1319 N N . SER A 1 168 ? 28.254 1.412 -4.700 1.00 89.94 168 SER A N 1
ATOM 1320 C CA . SER A 1 168 ? 29.144 2.528 -5.018 1.00 89.94 168 SER A CA 1
ATOM 1321 C C . SER A 1 168 ? 30.269 2.062 -5.940 1.00 89.94 168 SER A C 1
ATOM 1323 O O . SER A 1 168 ? 30.768 0.948 -5.802 1.00 89.94 168 SER A O 1
ATOM 1325 N N . ASN A 1 169 ? 30.692 2.919 -6.868 1.00 86.25 169 ASN A N 1
ATOM 1326 C CA . ASN A 1 169 ? 31.921 2.693 -7.628 1.00 86.25 169 ASN A CA 1
ATOM 1327 C C . ASN A 1 169 ? 33.175 2.938 -6.763 1.00 86.25 169 ASN A C 1
ATOM 1329 O O . ASN A 1 169 ? 33.077 3.368 -5.613 1.00 86.25 169 ASN A O 1
ATOM 1333 N N . SER A 1 170 ? 34.366 2.728 -7.333 1.00 85.75 170 SER A N 1
ATOM 1334 C CA . SER A 1 170 ? 35.656 2.948 -6.654 1.00 85.75 170 SER A CA 1
ATOM 1335 C C . SER A 1 170 ? 35.878 4.381 -6.145 1.00 85.75 170 SER A C 1
ATOM 1337 O O . SER A 1 170 ? 36.736 4.600 -5.300 1.00 85.75 170 SER A O 1
ATOM 1339 N N . LYS A 1 171 ? 35.094 5.355 -6.625 1.00 87.38 171 LYS A N 1
ATOM 1340 C CA . LYS A 1 171 ? 35.111 6.760 -6.188 1.00 87.38 171 LYS A CA 1
ATOM 1341 C C . LYS A 1 171 ? 33.993 7.083 -5.184 1.00 87.38 171 LYS A C 1
ATOM 1343 O O . LYS A 1 171 ? 33.721 8.250 -4.929 1.00 87.38 171 LYS A O 1
ATOM 1348 N N . GLY A 1 172 ? 33.287 6.074 -4.671 1.00 84.31 172 GLY A N 1
ATOM 1349 C CA . GLY A 1 172 ? 32.191 6.231 -3.713 1.00 84.31 172 GLY A CA 1
ATOM 1350 C C . GLY A 1 172 ? 30.845 6.663 -4.315 1.00 84.31 172 GLY A C 1
ATOM 1351 O O . GLY A 1 172 ? 29.845 6.675 -3.596 1.00 84.31 172 GLY A O 1
ATOM 1352 N N . LYS A 1 173 ? 30.762 6.959 -5.622 1.00 85.75 173 LYS A N 1
ATOM 1353 C CA . LYS A 1 173 ? 29.518 7.401 -6.279 1.00 85.75 173 LYS A CA 1
ATOM 1354 C C . LYS A 1 173 ? 28.545 6.232 -6.442 1.00 85.75 173 LYS A C 1
ATOM 1356 O O . LYS A 1 173 ? 28.919 5.192 -6.983 1.00 85.75 173 LYS A O 1
ATOM 1361 N N . LYS A 1 174 ? 27.294 6.434 -6.021 1.00 86.12 174 LYS A N 1
ATOM 1362 C CA . LYS A 1 174 ? 26.199 5.464 -6.153 1.00 86.12 174 LYS A CA 1
ATOM 1363 C C . LYS A 1 174 ? 25.863 5.190 -7.622 1.00 86.12 174 LYS A C 1
ATOM 1365 O O . LYS A 1 174 ? 25.707 6.121 -8.410 1.00 86.12 174 LYS A O 1
ATOM 1370 N N . LEU A 1 175 ? 25.740 3.913 -7.972 1.00 83.00 175 LEU A N 1
ATOM 1371 C CA . LEU A 1 175 ? 25.404 3.401 -9.302 1.00 83.00 175 LEU A CA 1
ATOM 1372 C C . LEU A 1 175 ? 23.907 3.084 -9.391 1.00 83.00 175 LEU A C 1
ATOM 1374 O O . LEU A 1 175 ? 23.501 1.954 -9.652 1.00 83.00 175 LEU A O 1
ATOM 1378 N N . PHE A 1 176 ? 23.080 4.086 -9.107 1.00 84.50 176 PHE A N 1
ATOM 1379 C CA . PHE A 1 176 ? 21.639 3.968 -9.281 1.00 84.50 176 PHE A CA 1
ATOM 1380 C C . PHE A 1 176 ? 21.283 3.966 -10.770 1.00 84.50 176 PHE A C 1
ATOM 1382 O O . PHE A 1 176 ? 21.778 4.796 -11.532 1.00 84.50 176 PHE A O 1
ATOM 1389 N N . SER A 1 177 ? 20.400 3.056 -11.168 1.00 85.38 177 SER A N 1
ATOM 1390 C CA . SER A 1 177 ? 19.765 3.069 -12.484 1.00 85.38 177 SER A CA 1
ATOM 1391 C C . SER A 1 177 ? 18.349 2.522 -12.372 1.00 85.38 177 SER A C 1
ATOM 1393 O O . SER A 1 177 ? 18.081 1.645 -11.552 1.00 85.38 177 SER A O 1
ATOM 1395 N N . LYS A 1 178 ? 17.440 3.061 -13.182 1.00 91.00 178 LYS A N 1
ATOM 1396 C CA . LYS A 1 178 ? 16.092 2.515 -13.343 1.00 91.00 178 LYS A CA 1
ATOM 1397 C C . LYS A 1 178 ? 16.146 1.317 -14.285 1.00 91.00 178 LYS A C 1
ATOM 1399 O O . LYS A 1 178 ? 16.997 1.255 -15.168 1.00 91.00 178 LYS A O 1
ATOM 1404 N N . VAL A 1 179 ? 15.216 0.382 -14.118 1.00 91.44 179 VAL A N 1
ATOM 1405 C CA . VAL A 1 179 ? 15.063 -0.763 -15.028 1.00 91.44 179 VAL A CA 1
ATOM 1406 C C . VAL A 1 179 ? 13.855 -0.491 -15.905 1.00 91.44 179 VAL A C 1
ATOM 1408 O O . VAL A 1 179 ? 12.754 -0.323 -15.386 1.00 91.44 179 VAL A O 1
ATOM 1411 N N . ALA A 1 180 ? 14.070 -0.388 -17.219 1.00 91.56 180 ALA A N 1
ATOM 1412 C CA . ALA A 1 180 ? 13.047 0.051 -18.174 1.00 91.56 180 ALA A CA 1
ATOM 1413 C C . ALA A 1 180 ? 12.354 1.366 -17.743 1.00 91.56 180 ALA A C 1
ATOM 1415 O O . ALA A 1 180 ? 11.131 1.478 -17.783 1.00 91.56 180 ALA A O 1
ATOM 1416 N N . GLU A 1 181 ? 13.133 2.344 -17.258 1.00 93.69 181 GLU A N 1
ATOM 1417 C CA . GLU A 1 181 ? 12.638 3.622 -16.712 1.00 93.69 181 GLU A CA 1
ATOM 1418 C C . GLU A 1 181 ? 11.688 3.496 -15.501 1.00 93.69 181 GLU A C 1
ATOM 1420 O O . GLU A 1 181 ? 10.977 4.442 -15.147 1.00 93.69 181 GLU A O 1
ATOM 1425 N N . ARG A 1 182 ? 11.669 2.336 -14.828 1.00 96.31 182 ARG A N 1
ATOM 1426 C CA . ARG A 1 182 ? 10.866 2.080 -13.624 1.00 96.31 182 ARG A CA 1
ATOM 1427 C C . ARG A 1 182 ? 11.714 1.992 -12.360 1.00 96.31 182 ARG A C 1
ATOM 1429 O O . ARG A 1 182 ? 12.870 1.564 -12.381 1.00 96.31 182 ARG A O 1
ATOM 1436 N N . LEU A 1 183 ? 11.100 2.393 -11.245 1.00 96.81 183 LEU A N 1
ATOM 1437 C CA . LEU A 1 183 ? 11.618 2.119 -9.905 1.00 96.81 183 LEU A CA 1
ATOM 1438 C C . LEU A 1 183 ? 11.435 0.631 -9.584 1.00 96.81 183 LEU A C 1
ATOM 1440 O O . LEU A 1 183 ? 10.621 -0.051 -10.204 1.00 96.81 183 LEU A O 1
ATOM 1444 N N . TYR A 1 184 ? 12.152 0.131 -8.586 1.00 96.94 184 TYR A N 1
ATOM 1445 C CA . TYR A 1 184 ? 12.013 -1.240 -8.104 1.00 96.94 184 TYR A CA 1
ATOM 1446 C C . TYR A 1 184 ? 11.984 -1.287 -6.580 1.00 96.94 184 TYR A C 1
ATOM 1448 O O . TYR A 1 184 ? 12.405 -0.344 -5.919 1.00 96.94 184 TYR A O 1
ATOM 1456 N N . THR A 1 185 ? 11.450 -2.360 -6.008 1.00 97.25 185 THR A N 1
ATOM 1457 C CA . THR A 1 185 ? 11.326 -2.467 -4.555 1.00 97.25 185 THR A CA 1
ATOM 1458 C C . THR A 1 185 ? 12.697 -2.537 -3.861 1.00 97.25 185 THR A C 1
ATOM 1460 O O . THR A 1 185 ? 13.619 -3.151 -4.401 1.00 97.25 185 THR A O 1
ATOM 1463 N N . PRO A 1 186 ? 12.864 -1.932 -2.670 1.00 94.81 186 PRO A N 1
ATOM 1464 C CA . PRO A 1 186 ? 14.082 -2.053 -1.868 1.00 94.81 186 PRO A CA 1
ATOM 1465 C C . PRO A 1 186 ? 14.303 -3.477 -1.347 1.00 94.81 186 PRO A C 1
ATOM 1467 O O . PRO A 1 186 ? 13.457 -4.358 -1.506 1.00 94.81 186 PRO A O 1
ATOM 1470 N N . LYS A 1 187 ? 15.427 -3.724 -0.671 1.00 91.38 187 LYS A N 1
ATOM 1471 C CA . LYS A 1 187 ? 15.722 -5.052 -0.098 1.00 91.38 187 LYS A CA 1
ATOM 1472 C C . LYS A 1 187 ? 14.890 -5.390 1.141 1.00 91.38 187 LYS A C 1
ATOM 1474 O O . LYS A 1 187 ? 14.677 -6.571 1.413 1.00 91.38 187 LYS A O 1
ATOM 1479 N N . GLY A 1 188 ? 14.437 -4.389 1.890 1.00 92.31 188 GLY A N 1
ATOM 1480 C CA . GLY A 1 188 ? 13.728 -4.589 3.153 1.00 92.31 188 GLY A CA 1
ATOM 1481 C C . GLY A 1 188 ? 13.213 -3.290 3.758 1.00 92.31 188 GLY A C 1
ATOM 1482 O O . GLY A 1 188 ? 13.244 -2.240 3.117 1.00 92.31 188 GLY A O 1
ATOM 1483 N N . GLY A 1 189 ? 12.749 -3.379 5.003 1.00 94.62 189 GLY A N 1
ATOM 1484 C CA . GLY A 1 189 ? 12.186 -2.251 5.733 1.00 94.62 189 GLY A CA 1
ATOM 1485 C C . GLY A 1 189 ? 10.699 -2.051 5.463 1.00 94.62 189 GLY A C 1
ATOM 1486 O O . GLY A 1 189 ? 10.063 -2.769 4.684 1.00 94.62 189 GLY A O 1
ATOM 1487 N N . THR A 1 190 ? 10.135 -1.057 6.138 1.00 97.44 190 THR A N 1
ATOM 1488 C CA . THR A 1 190 ? 8.695 -0.814 6.171 1.00 97.44 190 THR A CA 1
ATOM 1489 C C . THR A 1 190 ? 8.368 0.666 6.044 1.00 97.44 190 THR A C 1
ATOM 1491 O O . THR A 1 190 ? 9.183 1.539 6.347 1.00 97.44 190 THR A O 1
ATOM 1494 N N . PHE A 1 191 ? 7.138 0.938 5.625 1.00 98.50 191 PHE A N 1
ATOM 1495 C CA . PHE A 1 191 ? 6.548 2.265 5.655 1.00 98.50 191 PHE A CA 1
ATOM 1496 C C . PHE A 1 191 ? 5.130 2.219 6.214 1.00 98.50 191 PHE A C 1
ATOM 1498 O O . PHE A 1 191 ? 4.457 1.186 6.205 1.00 98.50 191 PHE A O 1
ATOM 1505 N N . LEU A 1 192 ? 4.691 3.365 6.713 1.00 98.75 192 LEU A N 1
ATOM 1506 C CA . LEU A 1 192 ? 3.428 3.572 7.387 1.00 98.75 192 LEU A CA 1
ATOM 1507 C C . LEU A 1 192 ? 2.558 4.526 6.580 1.00 98.75 192 LEU A C 1
ATOM 1509 O O . LEU A 1 192 ? 3.024 5.573 6.132 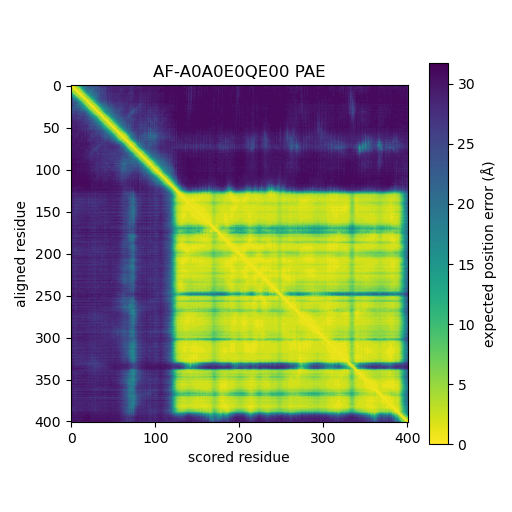1.00 98.75 192 LEU A O 1
ATOM 1513 N N . VAL A 1 193 ? 1.274 4.199 6.453 1.00 98.81 193 VAL A N 1
ATOM 1514 C CA . VAL A 1 193 ? 0.260 5.127 5.937 1.00 98.81 193 VAL A CA 1
ATOM 1515 C C . VAL A 1 193 ? -0.766 5.394 7.032 1.00 98.81 193 VAL A C 1
ATOM 1517 O O . VAL A 1 193 ? -1.498 4.493 7.441 1.00 98.81 193 VAL A O 1
ATOM 1520 N N . LYS A 1 194 ? -0.823 6.637 7.513 1.00 98.56 194 LYS A N 1
ATOM 1521 C CA . LYS A 1 194 ? -1.752 7.104 8.546 1.00 98.56 194 LYS A CA 1
ATOM 1522 C C . LYS A 1 194 ? -3.069 7.525 7.900 1.00 98.56 194 LYS A C 1
ATOM 1524 O O . LYS A 1 194 ? -3.141 8.559 7.239 1.00 98.56 194 LYS A O 1
ATOM 1529 N N . LEU A 1 195 ? -4.122 6.736 8.099 1.00 98.62 195 LEU A N 1
ATOM 1530 C CA . LEU A 1 195 ? -5.489 7.096 7.729 1.00 98.62 195 LEU A CA 1
ATOM 1531 C C . LEU A 1 195 ? -6.037 8.089 8.755 1.00 98.62 195 LEU A C 1
ATOM 1533 O O . LEU A 1 195 ? -6.369 7.715 9.882 1.00 98.62 195 LEU A O 1
ATOM 1537 N N . LYS A 1 196 ? -6.137 9.357 8.356 1.00 98.12 196 LYS A N 1
ATOM 1538 C CA . LYS A 1 196 ? -6.553 10.458 9.230 1.00 98.12 196 LYS A CA 1
ATOM 1539 C C . LYS A 1 196 ? -7.903 10.998 8.766 1.00 98.12 196 LYS A C 1
ATOM 1541 O O . LYS A 1 196 ? -7.982 11.476 7.634 1.00 98.12 196 LYS A O 1
ATOM 1546 N N . PRO A 1 197 ? -8.969 10.983 9.588 1.00 97.25 197 PRO A N 1
ATOM 1547 C CA . PRO A 1 197 ? -10.238 11.607 9.208 1.00 97.25 197 PRO A CA 1
ATOM 1548 C C . PRO A 1 197 ? -10.067 13.061 8.743 1.00 97.25 197 PRO A C 1
ATOM 1550 O O . PRO A 1 197 ? -10.625 13.458 7.719 1.00 97.25 197 PRO A O 1
ATOM 1553 N N . THR A 1 198 ? -9.238 13.829 9.454 1.00 96.38 198 THR A N 1
ATOM 1554 C CA . THR A 1 198 ? -8.867 15.213 9.129 1.00 96.38 198 THR A CA 1
ATOM 1555 C C . THR A 1 198 ? -7.370 15.456 9.369 1.00 96.38 198 THR A C 1
ATOM 1557 O O . THR A 1 198 ? -6.687 14.641 9.987 1.00 96.38 198 THR A O 1
ATOM 1560 N N . LYS A 1 199 ? -6.834 16.599 8.914 1.00 93.88 199 LYS A N 1
ATOM 1561 C CA . LYS A 1 199 ? -5.412 16.962 9.110 1.00 93.88 199 LYS A CA 1
ATOM 1562 C C . LYS A 1 199 ? -5.005 17.022 10.590 1.00 93.88 199 LYS A C 1
ATOM 1564 O O . LYS A 1 199 ? -3.862 16.702 10.909 1.00 93.88 199 LYS A O 1
ATOM 1569 N N . SER A 1 200 ? -5.946 17.386 11.459 1.00 94.44 200 SER A N 1
ATOM 1570 C CA . SER A 1 200 ? -5.777 17.576 12.902 1.00 94.44 200 SER A CA 1
ATOM 1571 C C . SER A 1 200 ? -6.471 16.495 13.738 1.00 94.44 200 SER A C 1
ATOM 1573 O O . SER A 1 200 ? -6.822 16.756 14.885 1.00 94.44 200 SER A O 1
ATOM 1575 N N . SER A 1 201 ? -6.741 15.315 13.167 1.00 93.88 201 SER A N 1
ATOM 1576 C CA . SER A 1 201 ? -7.340 14.218 13.934 1.00 93.88 201 SER A CA 1
ATOM 1577 C C . SER A 1 201 ? -6.430 13.803 15.099 1.00 93.88 201 SER A C 1
ATOM 1579 O O . SER A 1 201 ? -5.220 13.695 14.889 1.00 93.88 201 SER A O 1
ATOM 1581 N N . PRO A 1 202 ? -6.990 13.570 16.299 1.00 94.62 202 PRO A N 1
ATOM 1582 C CA . PRO A 1 202 ? -6.232 13.066 17.439 1.00 94.62 202 PRO A CA 1
ATOM 1583 C C . PRO A 1 202 ? -5.762 11.630 17.185 1.00 94.62 202 PRO A C 1
ATOM 1585 O O . PRO A 1 202 ? -6.405 10.891 16.437 1.00 94.62 202 PRO A O 1
ATOM 1588 N N . ASP A 1 203 ? -4.684 11.213 17.852 1.00 91.56 203 ASP A N 1
ATOM 1589 C CA . ASP A 1 203 ? -4.050 9.898 17.653 1.00 91.56 203 ASP A CA 1
ATOM 1590 C C . ASP A 1 203 ? -5.021 8.714 17.812 1.00 91.56 203 ASP A C 1
ATOM 1592 O O . ASP A 1 203 ? -4.907 7.714 17.108 1.00 91.56 203 ASP A O 1
ATOM 1596 N N . GLU A 1 204 ? -6.022 8.835 18.687 1.00 93.25 204 GLU A N 1
ATOM 1597 C CA . GLU A 1 204 ? -7.039 7.803 18.940 1.00 93.25 204 GLU A CA 1
ATOM 1598 C C . GLU A 1 204 ? -7.956 7.525 17.737 1.00 93.25 204 GLU A C 1
ATOM 1600 O O . GLU A 1 204 ? -8.532 6.439 17.624 1.00 93.25 204 GLU A O 1
ATOM 1605 N N . GLU A 1 205 ? -8.095 8.501 16.837 1.00 96.31 205 GLU A N 1
ATOM 1606 C CA . GLU A 1 205 ? -8.870 8.383 15.602 1.00 96.31 205 GLU A CA 1
ATOM 1607 C C . GLU A 1 205 ? -8.020 7.930 14.412 1.00 96.31 205 GLU A C 1
ATOM 1609 O O . GLU A 1 205 ? -8.567 7.668 13.339 1.00 96.31 205 GLU A O 1
ATOM 1614 N N . ILE A 1 206 ? -6.696 7.854 14.555 1.00 97.88 206 ILE A N 1
ATOM 1615 C CA . ILE A 1 206 ? -5.798 7.489 13.460 1.00 97.88 206 ILE A CA 1
ATOM 1616 C C . ILE A 1 206 ? -5.682 5.966 13.387 1.00 97.88 206 ILE A C 1
ATOM 1618 O O . ILE A 1 206 ? -5.413 5.287 14.377 1.00 97.88 206 ILE A O 1
ATOM 1622 N N . VAL A 1 207 ? -5.843 5.429 12.177 1.00 98.69 207 VAL A N 1
ATOM 1623 C CA . VAL A 1 207 ? -5.454 4.048 11.864 1.00 98.69 207 VAL A CA 1
ATOM 1624 C C . VAL A 1 207 ? -4.161 4.100 11.073 1.00 98.69 207 VAL A C 1
ATOM 1626 O O . VAL A 1 207 ? -4.115 4.739 10.024 1.00 98.69 207 VAL A O 1
ATOM 1629 N N . THR A 1 208 ? -3.119 3.422 11.543 1.00 98.75 208 THR A N 1
ATOM 1630 C CA . THR A 1 208 ? -1.839 3.378 10.829 1.00 98.75 208 THR A CA 1
ATOM 1631 C C . THR A 1 208 ? -1.647 2.027 10.162 1.00 98.75 208 THR A C 1
ATOM 1633 O O . THR A 1 208 ? -1.663 0.996 10.820 1.00 98.75 208 THR A O 1
ATOM 1636 N N . LEU A 1 209 ? -1.459 2.023 8.850 1.00 98.81 209 LEU A N 1
ATOM 1637 C CA . LEU A 1 209 ? -1.267 0.825 8.040 1.00 98.81 209 LEU A CA 1
ATOM 1638 C C . LEU A 1 209 ? 0.230 0.564 7.852 1.00 98.81 209 LEU A C 1
ATOM 1640 O O . LEU A 1 209 ? 0.946 1.483 7.468 1.00 98.81 209 LEU A O 1
ATOM 1644 N N . LEU A 1 210 ? 0.691 -0.663 8.086 1.00 98.75 210 LEU A N 1
ATOM 1645 C CA . LEU A 1 210 ? 2.080 -1.084 7.898 1.00 98.75 210 LEU A CA 1
ATOM 1646 C C . LEU A 1 210 ? 2.237 -1.826 6.576 1.00 98.75 210 LEU A C 1
ATOM 1648 O O . LEU A 1 210 ? 1.619 -2.871 6.358 1.00 98.75 210 LEU A O 1
ATOM 1652 N N . PHE A 1 211 ? 3.122 -1.308 5.736 1.00 98.69 211 PHE A N 1
ATOM 1653 C CA . PHE A 1 211 ? 3.507 -1.917 4.477 1.00 98.69 211 PHE A CA 1
ATOM 1654 C C . PHE A 1 211 ? 4.992 -2.238 4.466 1.00 98.69 211 PHE A C 1
ATOM 1656 O O . PHE A 1 211 ? 5.813 -1.558 5.083 1.00 98.69 211 PHE A O 1
ATOM 1663 N N . ARG A 1 212 ? 5.344 -3.260 3.702 1.00 97.38 212 ARG A N 1
ATOM 1664 C CA . ARG A 1 212 ? 6.719 -3.700 3.522 1.00 97.38 212 ARG A CA 1
ATOM 1665 C C . ARG A 1 212 ? 7.313 -3.133 2.246 1.00 97.38 212 ARG A C 1
ATOM 1667 O O . ARG A 1 212 ? 6.733 -3.288 1.182 1.00 97.38 212 ARG A O 1
ATOM 1674 N N . TRP A 1 213 ? 8.507 -2.558 2.299 1.00 97.50 213 TRP A N 1
ATOM 1675 C CA . TRP A 1 213 ? 9.149 -2.007 1.105 1.00 97.50 213 TRP A CA 1
ATOM 1676 C C . TRP A 1 213 ? 9.498 -3.081 0.067 1.00 97.50 213 TRP A C 1
ATOM 1678 O O . TRP A 1 213 ? 9.290 -2.860 -1.125 1.00 97.50 213 TRP A O 1
ATOM 1688 N N . LYS A 1 214 ? 9.963 -4.262 0.504 1.00 95.81 214 LYS A N 1
ATOM 1689 C CA . LYS A 1 214 ? 10.528 -5.288 -0.395 1.00 95.81 214 LYS A CA 1
ATOM 1690 C C . LYS A 1 214 ? 9.565 -5.850 -1.434 1.00 95.81 214 LYS A C 1
ATOM 1692 O O . LYS A 1 214 ? 9.994 -6.318 -2.490 1.00 95.81 214 LYS A O 1
ATOM 1697 N N . ASP A 1 215 ? 8.267 -5.789 -1.162 1.00 96.25 215 ASP A N 1
ATOM 1698 C CA . ASP A 1 215 ? 7.238 -6.171 -2.125 1.00 96.25 215 ASP A CA 1
ATOM 1699 C C . ASP A 1 215 ? 5.902 -5.429 -1.989 1.00 96.25 215 ASP A C 1
ATOM 1701 O O . ASP A 1 215 ? 4.942 -5.756 -2.687 1.00 96.25 215 ASP A O 1
ATOM 1705 N N . LEU A 1 216 ? 5.840 -4.386 -1.162 1.00 98.06 216 LEU A N 1
ATOM 1706 C CA . LEU A 1 216 ? 4.679 -3.513 -0.972 1.00 98.06 216 LEU A CA 1
ATOM 1707 C C . LEU A 1 216 ? 3.481 -4.205 -0.308 1.00 98.06 216 LEU A C 1
ATOM 1709 O O . LEU A 1 216 ? 2.365 -3.703 -0.407 1.00 98.06 216 LEU A O 1
ATOM 1713 N N . TYR A 1 217 ? 3.674 -5.356 0.342 1.00 97.75 217 TYR A N 1
ATOM 1714 C CA . TYR A 1 217 ? 2.587 -6.080 1.010 1.00 97.75 217 TYR A CA 1
ATOM 1715 C C . TYR A 1 217 ? 2.119 -5.317 2.252 1.00 97.75 217 TYR A C 1
ATOM 1717 O O . TYR A 1 217 ? 2.930 -4.738 2.974 1.00 97.75 217 TYR A O 1
ATOM 1725 N N . PHE A 1 218 ? 0.807 -5.312 2.478 1.00 98.25 218 PHE A N 1
ATOM 1726 C CA . PHE A 1 218 ? 0.174 -4.800 3.691 1.00 98.25 218 PHE A CA 1
ATOM 1727 C C . PHE A 1 218 ? 0.225 -5.890 4.763 1.00 98.25 218 PHE A C 1
ATOM 1729 O O . PHE A 1 218 ? -0.365 -6.944 4.566 1.00 98.25 218 PHE A O 1
ATOM 1736 N N . GLU A 1 219 ? 0.940 -5.664 5.865 1.00 97.25 219 GLU A N 1
ATOM 1737 C CA . GLU A 1 219 ? 1.261 -6.724 6.838 1.00 97.25 219 GLU A CA 1
ATOM 1738 C C . GLU A 1 219 ? 0.537 -6.579 8.182 1.00 97.25 219 GLU A C 1
ATOM 1740 O O . GLU A 1 219 ? 0.311 -7.561 8.896 1.00 97.25 219 GLU A O 1
ATOM 1745 N N . ALA A 1 220 ? 0.208 -5.351 8.575 1.00 98.06 220 ALA A N 1
ATOM 1746 C CA . ALA A 1 220 ? -0.413 -5.073 9.862 1.00 98.06 220 ALA A CA 1
ATOM 1747 C C . ALA A 1 220 ? -1.085 -3.703 9.866 1.00 98.06 220 ALA A C 1
ATOM 1749 O O . ALA A 1 220 ? -0.774 -2.843 9.046 1.00 98.06 220 ALA A O 1
ATOM 1750 N N . PHE A 1 221 ? -1.940 -3.454 10.850 1.00 98.62 221 PHE A N 1
ATOM 1751 C CA . PHE A 1 221 ? -2.395 -2.102 11.158 1.00 98.62 221 PHE A CA 1
ATOM 1752 C C . PHE A 1 221 ? -2.355 -1.829 12.660 1.00 98.62 221 PHE A C 1
ATOM 1754 O O . PHE A 1 221 ? -2.457 -2.743 13.476 1.00 98.62 221 PHE A O 1
ATOM 1761 N N . HIS A 1 222 ? -2.196 -0.563 13.024 1.00 98.31 222 HIS A N 1
ATOM 1762 C CA . HIS A 1 222 ? -2.247 -0.056 14.386 1.00 98.31 222 HIS A CA 1
ATOM 1763 C C . HIS A 1 222 ? -3.501 0.788 14.561 1.00 98.31 222 HIS A C 1
ATOM 1765 O O . HIS A 1 222 ? -3.797 1.655 13.735 1.00 98.31 222 HIS A O 1
ATOM 1771 N N . ALA A 1 223 ? -4.242 0.514 15.627 1.00 97.31 223 ALA A N 1
ATOM 1772 C CA . ALA A 1 223 ? -5.403 1.289 16.030 1.00 97.31 223 ALA A CA 1
ATOM 1773 C C . ALA A 1 223 ? -5.497 1.285 17.556 1.00 97.31 223 ALA A C 1
ATOM 1775 O O . ALA A 1 223 ? -5.340 0.236 18.186 1.00 97.31 223 ALA A O 1
ATOM 1776 N N . LYS A 1 224 ? -5.765 2.454 18.151 1.00 94.44 224 LYS A N 1
ATOM 1777 C CA . LYS A 1 224 ? -5.982 2.616 19.603 1.00 94.44 224 LYS A CA 1
ATOM 1778 C C . LYS A 1 224 ? -4.878 1.976 20.464 1.00 94.44 224 LYS A C 1
ATOM 1780 O O . LYS A 1 224 ? -5.154 1.275 21.433 1.00 94.44 224 LYS A O 1
ATOM 1785 N N . GLY A 1 225 ? -3.616 2.194 20.085 1.00 93.62 225 GLY A N 1
ATOM 1786 C CA . GLY A 1 225 ? -2.454 1.731 20.856 1.00 93.62 225 GLY A CA 1
ATOM 1787 C C . GLY A 1 225 ? -2.116 0.243 20.707 1.00 93.62 225 GLY A C 1
ATOM 1788 O O . GLY A 1 225 ? -1.287 -0.264 21.465 1.00 93.62 225 GLY A O 1
ATOM 1789 N N . LYS A 1 226 ? -2.733 -0.462 19.749 1.00 95.88 226 LYS A N 1
ATOM 1790 C CA . LYS A 1 226 ? -2.543 -1.900 19.535 1.00 95.88 226 LYS A CA 1
ATOM 1791 C C . LYS A 1 226 ? -2.302 -2.228 18.067 1.00 95.88 226 LYS A C 1
ATOM 1793 O O . LYS A 1 226 ? -2.981 -1.704 17.186 1.00 95.88 226 LYS A O 1
ATOM 1798 N N . TRP A 1 227 ? -1.347 -3.118 17.816 1.00 97.44 227 TRP A N 1
ATOM 1799 C CA . TRP A 1 227 ? -1.076 -3.681 16.495 1.00 97.44 227 TRP A CA 1
ATOM 1800 C C . TRP A 1 227 ? -1.919 -4.927 16.233 1.00 97.44 227 TRP A C 1
ATOM 1802 O O . TRP A 1 227 ? -2.027 -5.793 17.094 1.00 97.44 227 TRP A O 1
ATOM 1812 N N . TYR A 1 228 ? -2.431 -5.055 15.016 1.00 97.44 228 TYR A N 1
ATOM 1813 C CA . TYR A 1 228 ? -3.122 -6.227 14.490 1.00 97.44 228 TYR A CA 1
ATOM 1814 C C . TYR A 1 228 ? -2.317 -6.734 13.301 1.00 97.44 228 TYR A C 1
ATOM 1816 O O . TYR A 1 228 ? -2.306 -6.117 12.235 1.00 97.44 228 TYR A O 1
ATOM 1824 N N . ARG A 1 229 ? -1.582 -7.822 13.514 1.00 96.81 229 ARG A N 1
ATOM 1825 C CA . ARG A 1 229 ? -0.576 -8.340 12.583 1.00 96.81 229 ARG A CA 1
ATOM 1826 C C . ARG A 1 229 ? -1.106 -9.568 11.852 1.00 96.81 229 ARG A C 1
ATOM 1828 O O . ARG A 1 229 ? -1.625 -10.470 12.505 1.00 96.81 229 ARG A O 1
ATOM 1835 N N . MET A 1 230 ? -0.984 -9.607 10.527 1.00 97.12 230 MET A N 1
ATOM 1836 C CA . MET A 1 230 ? -1.365 -10.774 9.719 1.00 97.12 230 MET A CA 1
ATOM 1837 C C . MET A 1 230 ? -0.466 -11.979 10.021 1.00 97.12 230 MET A C 1
ATOM 1839 O O . MET A 1 230 ? 0.668 -11.822 10.481 1.00 97.12 230 MET A O 1
ATOM 1843 N N . SER A 1 231 ? -0.976 -13.189 9.787 1.00 96.38 231 SER A N 1
ATOM 1844 C CA . SER A 1 231 ? -0.310 -14.439 10.187 1.00 96.38 231 SER A CA 1
ATOM 1845 C C . SER A 1 231 ? 1.036 -14.692 9.500 1.00 96.38 231 SER A C 1
ATOM 1847 O O . SER A 1 231 ? 1.879 -15.399 10.040 1.00 96.38 231 SER A O 1
ATOM 1849 N N . ASP A 1 232 ? 1.226 -14.133 8.310 1.00 96.56 232 ASP A N 1
ATOM 1850 C CA . ASP A 1 232 ? 2.379 -14.293 7.419 1.00 96.56 232 ASP A CA 1
ATOM 1851 C C . ASP A 1 232 ? 3.217 -13.008 7.290 1.00 96.56 232 ASP A C 1
ATOM 1853 O O . ASP A 1 232 ? 4.081 -12.920 6.423 1.00 96.56 232 ASP A O 1
ATOM 1857 N N . ALA A 1 233 ? 2.985 -12.011 8.149 1.00 95.56 233 ALA A N 1
ATOM 1858 C CA . ALA A 1 233 ? 3.779 -10.786 8.180 1.00 95.56 233 ALA A CA 1
ATOM 1859 C C . ALA A 1 233 ? 5.253 -11.091 8.496 1.00 95.56 233 ALA A C 1
ATOM 1861 O O . ALA A 1 233 ? 5.551 -11.664 9.550 1.00 95.56 233 ALA A O 1
ATOM 1862 N N . GLU A 1 234 ? 6.183 -10.658 7.642 1.00 94.25 234 GLU A N 1
ATOM 1863 C CA . GLU A 1 234 ? 7.605 -11.011 7.767 1.00 94.25 234 GLU A CA 1
ATOM 1864 C C . GLU A 1 234 ? 8.440 -9.909 8.426 1.00 94.25 234 GLU A C 1
ATOM 1866 O O . GLU A 1 234 ? 9.444 -10.225 9.065 1.00 94.25 234 GLU A O 1
ATOM 1871 N N . GLU A 1 235 ? 8.066 -8.631 8.303 1.00 93.38 235 GLU A N 1
ATOM 1872 C CA . GLU A 1 235 ? 8.864 -7.550 8.889 1.00 93.38 235 GLU A CA 1
ATOM 1873 C C . GLU A 1 235 ? 8.606 -7.389 10.390 1.00 93.38 235 GLU A C 1
ATOM 1875 O O . GLU A 1 235 ? 7.582 -7.790 10.959 1.00 93.38 235 GLU A O 1
ATOM 1880 N N . SER A 1 236 ? 9.579 -6.796 11.074 1.00 92.38 236 SER A N 1
ATOM 1881 C CA . SER A 1 236 ? 9.411 -6.359 12.455 1.00 92.38 236 SER A CA 1
ATOM 1882 C C . SER A 1 236 ? 8.501 -5.133 12.526 1.00 92.38 236 SER A C 1
ATOM 1884 O O . SER A 1 236 ? 8.584 -4.242 11.679 1.00 92.38 236 SER A O 1
ATOM 1886 N N . LEU A 1 237 ? 7.684 -5.053 13.580 1.00 94.56 237 LEU A N 1
ATOM 1887 C CA . LEU A 1 237 ? 6.904 -3.850 13.869 1.00 94.56 237 LEU A CA 1
ATOM 1888 C C . LEU A 1 237 ? 7.833 -2.648 14.124 1.00 94.56 237 LEU A C 1
ATOM 1890 O O . LEU A 1 237 ? 8.923 -2.851 14.661 1.00 94.56 237 LEU A O 1
ATOM 1894 N N . PRO A 1 238 ? 7.407 -1.417 13.793 1.00 94.31 238 PRO A N 1
ATOM 1895 C CA . PRO A 1 238 ? 8.197 -0.216 14.050 1.00 94.31 238 PRO A CA 1
ATOM 1896 C C . PRO A 1 238 ? 8.532 -0.053 15.544 1.00 94.31 238 PRO A C 1
ATOM 1898 O O . PRO A 1 238 ? 7.798 -0.560 16.402 1.00 94.31 238 PRO A O 1
ATOM 1901 N N . PRO A 1 239 ? 9.610 0.674 15.887 1.00 93.44 239 PRO A N 1
ATOM 1902 C CA . PRO A 1 239 ? 9.994 0.893 17.274 1.00 93.44 239 PRO A CA 1
ATOM 1903 C C . PRO A 1 239 ? 8.900 1.638 18.047 1.00 93.44 239 PRO A C 1
ATOM 1905 O O . PRO A 1 239 ? 8.194 2.502 17.522 1.00 93.44 239 PRO A O 1
ATOM 1908 N N . ARG A 1 240 ? 8.790 1.351 19.348 1.00 91.75 240 ARG A N 1
ATOM 1909 C CA . ARG A 1 240 ? 7.755 1.947 20.219 1.00 91.75 240 ARG A CA 1
ATOM 1910 C C . ARG A 1 240 ? 7.940 3.446 20.449 1.00 91.75 240 ARG A C 1
ATOM 1912 O O . ARG A 1 240 ? 7.014 4.107 20.911 1.00 91.75 240 ARG A O 1
ATOM 1919 N N . SER A 1 241 ? 9.130 3.966 20.149 1.00 91.50 241 SER A N 1
ATOM 1920 C CA . SER A 1 241 ? 9.423 5.400 20.108 1.00 91.50 241 SER A CA 1
ATOM 1921 C C . SER A 1 241 ? 8.746 6.112 18.935 1.00 91.50 241 SER A C 1
ATOM 1923 O O . SER A 1 241 ? 8.524 7.314 19.025 1.00 91.50 241 SER A O 1
ATOM 1925 N N . GLN A 1 242 ? 8.412 5.389 17.860 1.00 94.00 242 GLN A N 1
ATOM 1926 C CA . GLN A 1 242 ? 7.686 5.918 16.708 1.00 94.00 242 GLN A CA 1
ATOM 1927 C C . GLN A 1 242 ? 6.171 5.790 16.887 1.00 94.00 242 GLN A C 1
ATOM 1929 O O . GLN A 1 242 ? 5.440 6.758 16.700 1.00 94.00 242 GLN A O 1
ATOM 1934 N N . LEU A 1 243 ? 5.696 4.600 17.267 1.00 92.31 243 LEU A N 1
ATOM 1935 C CA . LEU A 1 243 ? 4.284 4.342 17.548 1.00 92.31 243 LEU A CA 1
ATOM 1936 C C . LEU A 1 243 ? 4.143 3.619 18.878 1.00 92.31 243 LEU A C 1
ATOM 1938 O O . LEU A 1 243 ? 4.650 2.513 19.053 1.00 92.31 243 LEU A O 1
ATOM 1942 N N . HIS A 1 244 ? 3.424 4.230 19.815 1.00 91.50 244 HIS A N 1
ATOM 1943 C CA . HIS A 1 244 ? 3.263 3.663 21.145 1.00 91.50 244 HIS A CA 1
ATOM 1944 C C . HIS A 1 244 ? 2.354 2.419 21.136 1.00 91.50 244 HIS A C 1
ATOM 1946 O O . HIS A 1 244 ? 1.266 2.424 20.552 1.00 91.50 244 HIS A O 1
ATOM 1952 N N . TYR A 1 245 ? 2.795 1.357 21.816 1.00 92.81 245 TYR A N 1
ATOM 1953 C CA . TYR A 1 245 ? 2.002 0.167 22.143 1.00 92.81 245 TYR A CA 1
ATOM 1954 C C . TYR A 1 245 ? 2.595 -0.566 23.361 1.00 92.81 245 TYR A C 1
ATOM 1956 O O . TYR A 1 245 ? 3.784 -0.427 23.679 1.00 92.81 245 TYR A O 1
ATOM 1964 N N . SER A 1 246 ? 1.764 -1.351 24.058 1.00 88.94 246 SER A N 1
ATOM 1965 C CA . SER A 1 246 ? 2.164 -2.085 25.273 1.00 88.94 246 SER A CA 1
ATOM 1966 C C . SER A 1 246 ? 3.259 -3.124 24.986 1.00 88.94 246 SER A C 1
ATOM 1968 O O . SER A 1 246 ? 3.211 -3.833 23.982 1.00 88.94 246 SER A O 1
ATOM 1970 N N . LYS A 1 247 ? 4.241 -3.256 25.894 1.00 82.00 247 LYS A N 1
ATOM 1971 C CA . LYS A 1 247 ? 5.236 -4.350 25.843 1.00 82.00 247 LYS A CA 1
ATOM 1972 C C . LYS A 1 247 ? 4.650 -5.702 26.242 1.00 82.00 247 LYS A C 1
ATOM 1974 O O . LYS A 1 247 ? 5.275 -6.727 25.990 1.00 82.00 247 LYS A O 1
ATOM 1979 N N . LYS A 1 248 ? 3.513 -5.706 26.938 1.00 81.06 248 LYS A N 1
ATOM 1980 C CA . LYS A 1 248 ? 2.913 -6.939 27.431 1.00 81.06 248 LYS A CA 1
ATOM 1981 C C . LYS A 1 248 ? 2.352 -7.724 26.251 1.00 81.06 248 LYS A C 1
ATOM 1983 O O . LYS A 1 248 ? 1.644 -7.184 25.395 1.00 81.06 248 LYS A O 1
ATOM 1988 N N . GLU A 1 249 ? 2.702 -9.002 26.215 1.00 64.81 249 GLU A N 1
ATOM 1989 C CA . GLU A 1 249 ? 2.245 -9.927 25.188 1.00 64.81 249 GLU A CA 1
ATOM 1990 C C . GLU A 1 249 ? 0.707 -9.947 25.153 1.00 64.81 249 GLU A C 1
ATOM 1992 O O . GLU A 1 249 ? 0.062 -9.915 26.200 1.00 64.81 249 GLU A O 1
ATOM 1997 N N . LYS A 1 250 ? 0.111 -9.967 23.952 1.00 71.50 250 LYS A N 1
ATOM 1998 C CA . LYS A 1 250 ? -1.349 -9.936 23.700 1.00 71.50 250 LYS A CA 1
ATOM 1999 C C . LYS A 1 250 ? -2.078 -8.630 24.055 1.00 71.50 250 LYS A C 1
ATOM 2001 O O . LYS A 1 250 ? -3.208 -8.444 23.602 1.00 71.50 250 LYS A O 1
ATOM 2006 N N . GLU A 1 251 ? -1.448 -7.709 24.785 1.00 85.12 251 GLU A N 1
ATOM 2007 C CA . GLU A 1 251 ? -2.004 -6.373 25.035 1.00 85.12 251 GLU A CA 1
ATOM 2008 C C . GLU A 1 251 ? -1.636 -5.387 23.921 1.00 85.12 251 GLU A C 1
ATOM 2010 O O . GLU A 1 251 ? -2.514 -4.713 23.395 1.00 85.12 251 GLU A O 1
ATOM 2015 N N . GLY A 1 252 ? -0.356 -5.312 23.536 1.00 91.25 252 GLY A N 1
ATOM 2016 C CA . GLY A 1 252 ? 0.111 -4.347 22.529 1.00 91.25 252 GLY A CA 1
ATOM 2017 C C . GLY A 1 252 ? 0.099 -4.859 21.090 1.00 91.25 252 GLY A C 1
ATOM 2018 O O . GLY A 1 252 ? 0.080 -4.063 20.153 1.00 91.25 252 GLY A O 1
ATOM 2019 N N . VAL A 1 253 ? 0.101 -6.181 20.902 1.00 94.88 253 VAL A N 1
ATOM 2020 C CA . VAL A 1 253 ? 0.116 -6.830 19.585 1.00 94.88 253 VAL A CA 1
ATOM 2021 C C . VAL A 1 253 ? -0.840 -8.019 19.597 1.00 94.88 253 VAL A C 1
ATOM 2023 O O . VAL A 1 253 ? -0.742 -8.897 20.455 1.00 94.88 253 VAL A O 1
ATOM 2026 N N . PHE A 1 254 ? -1.750 -8.053 18.631 1.00 95.31 254 PHE A N 1
ATOM 2027 C CA . PHE A 1 254 ? -2.648 -9.158 18.341 1.00 95.31 254 PHE A CA 1
ATOM 2028 C C . PHE A 1 254 ? -2.269 -9.795 17.003 1.00 95.31 254 PHE A C 1
ATOM 2030 O O . PHE A 1 254 ? -2.328 -9.147 15.958 1.00 95.31 254 PHE A O 1
ATOM 2037 N N . ASN A 1 255 ? -1.903 -11.076 17.027 1.00 94.88 255 ASN A N 1
ATOM 2038 C CA . ASN A 1 255 ? -1.626 -11.837 15.811 1.00 94.88 255 ASN A CA 1
ATOM 2039 C C . ASN A 1 255 ? -2.933 -12.425 15.265 1.00 94.88 255 ASN A C 1
ATOM 2041 O O . ASN A 1 255 ? -3.601 -13.229 15.920 1.00 94.88 255 ASN A O 1
ATOM 2045 N N . MET A 1 256 ? -3.302 -12.025 14.052 1.00 94.38 256 MET A N 1
ATOM 2046 C CA . MET A 1 256 ? -4.477 -12.497 13.328 1.00 94.38 256 MET A CA 1
ATOM 2047 C C . MET A 1 256 ? -4.174 -13.844 12.666 1.00 94.38 256 MET A C 1
ATOM 2049 O O . MET A 1 256 ? -4.044 -13.942 11.454 1.00 94.38 256 MET A O 1
ATOM 2053 N N . ASN A 1 257 ? -4.074 -14.904 13.469 1.00 92.06 257 ASN A N 1
ATOM 2054 C CA . ASN A 1 257 ? -3.601 -16.229 13.033 1.00 92.06 257 ASN A CA 1
ATOM 2055 C C . ASN A 1 257 ? -4.358 -16.855 11.840 1.00 92.06 257 ASN A C 1
ATOM 2057 O O . ASN A 1 257 ? -3.836 -17.769 11.216 1.00 92.06 257 ASN A O 1
ATOM 2061 N N . ASN A 1 258 ? -5.576 -16.392 11.538 1.00 91.06 258 ASN A N 1
ATOM 2062 C CA . ASN A 1 258 ? -6.431 -16.925 10.470 1.00 91.06 258 ASN A CA 1
ATOM 2063 C C . ASN A 1 258 ? -6.630 -15.941 9.304 1.00 91.06 258 ASN A C 1
ATOM 2065 O O . ASN A 1 258 ? -7.577 -16.118 8.532 1.00 91.06 258 ASN A O 1
ATOM 2069 N N . ILE A 1 259 ? -5.832 -14.872 9.249 1.00 94.88 259 ILE A N 1
ATOM 2070 C CA . ILE A 1 259 ? -5.872 -13.854 8.200 1.00 94.88 259 ILE A CA 1
ATOM 2071 C C . ILE A 1 259 ? -4.433 -13.601 7.740 1.00 94.88 259 ILE A C 1
ATOM 2073 O O . ILE A 1 259 ? -3.637 -13.015 8.480 1.00 94.88 259 ILE A O 1
ATOM 2077 N N . SER A 1 260 ? -4.118 -14.052 6.529 1.00 96.00 260 SER A N 1
ATOM 2078 C CA . SER A 1 260 ? -2.851 -13.776 5.849 1.00 96.00 260 SER A CA 1
ATOM 2079 C C . SER A 1 260 ? -2.925 -12.529 4.959 1.00 96.00 260 SER A C 1
ATOM 2081 O O . SER A 1 260 ? -3.991 -11.940 4.783 1.00 96.00 260 SER A O 1
ATOM 2083 N N . THR A 1 261 ? -1.800 -12.163 4.342 1.00 94.81 261 THR A N 1
ATOM 2084 C CA . THR A 1 261 ? -1.718 -11.129 3.296 1.00 94.81 261 THR A CA 1
ATOM 2085 C C . THR A 1 261 ? -2.367 -11.543 1.968 1.00 94.81 261 THR A C 1
ATOM 2087 O O . THR A 1 261 ? -2.469 -10.729 1.048 1.00 94.81 261 THR A O 1
ATO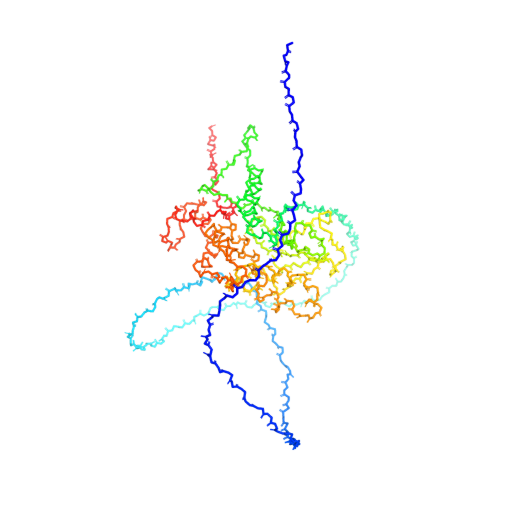M 2090 N N . SER A 1 262 ? -2.806 -12.801 1.829 1.00 95.00 262 SER A N 1
ATOM 2091 C CA . SER A 1 262 ? -3.395 -13.304 0.588 1.00 95.00 262 SER A CA 1
ATOM 2092 C C . SER A 1 262 ? -4.772 -12.702 0.309 1.00 95.00 262 SER A C 1
ATOM 2094 O O . SER A 1 262 ? -5.571 -12.466 1.216 1.00 95.00 262 SER A O 1
ATOM 2096 N N . TYR A 1 263 ? -5.096 -12.543 -0.978 1.00 94.38 263 TYR A N 1
ATOM 2097 C CA . TYR A 1 263 ? -6.400 -12.039 -1.410 1.00 94.38 263 TYR A CA 1
ATOM 2098 C C . TYR A 1 263 ? -7.580 -12.813 -0.822 1.00 94.38 263 TYR A C 1
ATOM 2100 O O . TYR A 1 263 ? -8.577 -12.201 -0.459 1.00 94.38 263 TYR A O 1
ATOM 2108 N N . ASN A 1 264 ? -7.464 -14.132 -0.674 1.00 92.88 264 ASN A N 1
ATOM 2109 C CA . ASN A 1 264 ? -8.542 -14.957 -0.131 1.00 92.88 264 ASN A CA 1
ATOM 2110 C C . ASN A 1 264 ? -8.876 -14.618 1.328 1.00 92.88 264 ASN A C 1
ATOM 2112 O O . ASN A 1 264 ? -10.035 -14.722 1.719 1.00 92.88 264 ASN A O 1
ATOM 2116 N N . ASP A 1 265 ? -7.888 -14.198 2.120 1.00 94.19 265 ASP A N 1
ATOM 2117 C CA . ASP A 1 265 ? -8.081 -13.907 3.541 1.00 94.19 265 ASP A CA 1
ATOM 2118 C C . ASP A 1 265 ? -8.444 -12.443 3.821 1.00 94.19 265 ASP A C 1
ATOM 2120 O O . ASP A 1 265 ? -9.152 -12.166 4.790 1.00 94.19 265 ASP A O 1
ATOM 2124 N N . VAL A 1 266 ? -7.986 -11.500 2.989 1.00 93.44 266 VAL A N 1
ATOM 2125 C CA . VAL A 1 266 ? -8.250 -10.061 3.195 1.00 93.44 266 VAL A CA 1
ATOM 2126 C C . VAL A 1 266 ? -9.599 -9.589 2.635 1.00 93.44 266 VAL A C 1
ATOM 2128 O O . VAL A 1 266 ? -9.971 -8.433 2.861 1.00 93.44 266 VAL A O 1
ATOM 2131 N N . GLY A 1 267 ? -10.328 -10.449 1.912 1.00 91.12 267 GLY A N 1
ATOM 2132 C CA . GLY A 1 267 ? -11.644 -10.153 1.315 1.00 91.12 267 GLY A CA 1
ATOM 2133 C C . GLY A 1 267 ? -11.669 -10.010 -0.211 1.00 91.12 267 GLY A C 1
ATOM 2134 O O . GLY A 1 267 ? -12.666 -9.568 -0.784 1.00 91.12 267 GLY A O 1
ATOM 2135 N N . GLY A 1 268 ? -10.596 -10.419 -0.883 1.00 92.12 268 GLY A N 1
ATOM 2136 C CA . GLY A 1 268 ? -10.459 -10.445 -2.335 1.00 92.12 268 GLY A CA 1
ATOM 2137 C C . GLY A 1 268 ? -9.949 -9.136 -2.937 1.00 92.12 268 GLY A C 1
ATOM 2138 O O . GLY A 1 268 ? -9.494 -8.221 -2.268 1.00 92.12 268 GLY A O 1
ATOM 2139 N N . HIS A 1 269 ? -10.005 -9.045 -4.261 1.00 90.19 269 HIS A N 1
ATOM 2140 C CA . HIS A 1 269 ? -9.660 -7.826 -5.009 1.00 90.19 269 HIS A CA 1
ATOM 2141 C C . HIS A 1 269 ? -10.883 -7.183 -5.678 1.00 90.19 269 HIS A C 1
ATOM 2143 O O . HIS A 1 269 ? -10.793 -6.114 -6.281 1.00 90.19 269 HIS A O 1
ATOM 2149 N N . ASN A 1 270 ? -12.041 -7.844 -5.607 1.00 88.88 270 ASN A N 1
ATOM 2150 C CA . ASN A 1 270 ? -13.275 -7.438 -6.268 1.00 88.88 270 ASN A CA 1
ATOM 2151 C C . ASN A 1 270 ? -14.082 -6.456 -5.408 1.00 88.88 270 ASN A C 1
ATOM 2153 O O . ASN A 1 270 ? -15.233 -6.721 -5.059 1.00 88.88 270 ASN A O 1
ATOM 2157 N N . ILE A 1 271 ? -13.446 -5.350 -5.033 1.00 93.19 271 ILE A N 1
ATOM 2158 C CA . ILE A 1 271 ? -13.964 -4.421 -4.029 1.00 93.19 271 ILE A CA 1
ATOM 2159 C C . ILE A 1 271 ? -14.570 -3.163 -4.644 1.00 93.19 271 ILE A C 1
ATOM 2161 O O . ILE A 1 271 ? -14.317 -2.808 -5.798 1.00 93.19 271 ILE A O 1
ATOM 2165 N N . GLU A 1 272 ? -15.356 -2.467 -3.835 1.00 93.38 272 GLU A N 1
ATOM 2166 C CA . GLU A 1 272 ? -15.818 -1.115 -4.112 1.00 93.38 272 GLU A CA 1
ATOM 2167 C C . GLU A 1 272 ? -14.792 -0.087 -3.621 1.00 93.38 272 GLU A C 1
ATOM 2169 O O . GLU A 1 272 ? -14.279 -0.175 -2.506 1.00 93.38 272 GLU A O 1
ATOM 2174 N N . VAL A 1 273 ? -14.493 0.903 -4.462 1.00 94.25 273 VAL A N 1
ATOM 2175 C CA . VAL A 1 273 ? -13.549 1.984 -4.172 1.00 94.25 273 VAL A CA 1
ATOM 2176 C C . VAL A 1 273 ? -14.254 3.326 -4.305 1.00 94.25 273 VAL A C 1
ATOM 2178 O O . VAL A 1 273 ? -14.966 3.592 -5.273 1.00 94.25 273 VAL A O 1
ATOM 2181 N N . GLY A 1 274 ? -14.050 4.178 -3.306 1.00 92.50 274 GLY A N 1
ATOM 2182 C CA . GLY A 1 274 ? -14.603 5.521 -3.225 1.00 92.50 274 GLY A CA 1
ATOM 2183 C C . GLY A 1 274 ? -14.438 6.089 -1.817 1.00 92.50 274 GLY A C 1
ATOM 2184 O O . GLY A 1 274 ? -13.929 5.424 -0.914 1.00 92.50 274 GLY A O 1
ATOM 2185 N N . ARG A 1 275 ? -14.890 7.328 -1.602 1.00 91.62 275 ARG A N 1
ATOM 2186 C CA . ARG A 1 275 ? -14.742 8.017 -0.303 1.00 91.62 275 ARG A CA 1
ATOM 2187 C C . ARG A 1 275 ? -15.399 7.257 0.853 1.00 91.62 275 ARG A C 1
ATOM 2189 O O . ARG A 1 275 ? -14.825 7.170 1.936 1.00 91.62 275 ARG A O 1
ATOM 2196 N N . ARG A 1 276 ? -16.597 6.706 0.628 1.00 91.00 276 ARG A N 1
ATOM 2197 C CA . ARG A 1 276 ? -17.323 5.939 1.647 1.00 91.00 276 ARG A CA 1
ATOM 2198 C C . ARG A 1 276 ? -16.643 4.594 1.931 1.00 91.00 276 ARG A C 1
ATOM 2200 O O . ARG A 1 276 ? -16.510 4.266 3.102 1.00 91.00 276 ARG A O 1
ATOM 2207 N N . ALA A 1 277 ? -16.086 3.912 0.931 1.00 94.12 277 ALA A N 1
ATOM 2208 C CA . ALA A 1 277 ? -15.282 2.708 1.145 1.00 94.12 277 ALA A CA 1
ATOM 2209 C C . ALA A 1 277 ? -14.071 2.975 2.061 1.00 94.12 277 ALA A C 1
ATOM 2211 O O . ALA A 1 277 ? -13.865 2.241 3.024 1.00 94.12 277 ALA A O 1
ATOM 2212 N N . PHE A 1 278 ? -13.332 4.073 1.844 1.00 95.38 278 PHE A N 1
ATOM 2213 C CA . PHE A 1 278 ? -12.242 4.492 2.743 1.00 95.38 278 PHE A CA 1
ATOM 2214 C C . PHE A 1 278 ? -12.725 4.788 4.164 1.00 95.38 278 PHE A C 1
ATOM 2216 O O . PHE A 1 278 ? -12.101 4.347 5.128 1.00 95.38 278 PHE A O 1
ATOM 2223 N N . LYS A 1 279 ? -13.856 5.489 4.304 1.00 94.44 279 LYS A N 1
ATOM 2224 C CA . LYS A 1 279 ? -14.469 5.749 5.612 1.00 94.44 279 LYS A CA 1
ATOM 2225 C C . LYS A 1 279 ? -14.870 4.449 6.321 1.00 94.44 279 LYS A C 1
ATOM 2227 O O . LYS A 1 279 ? -14.576 4.295 7.500 1.00 94.44 279 LYS A O 1
ATOM 2232 N N . ASN A 1 280 ? -15.500 3.515 5.612 1.00 94.81 280 ASN A N 1
ATOM 2233 C CA . ASN A 1 280 ? -15.938 2.234 6.165 1.00 94.81 280 ASN A CA 1
ATOM 2234 C C . ASN A 1 280 ? -14.744 1.359 6.566 1.00 94.81 280 ASN A C 1
ATOM 2236 O O . ASN A 1 280 ? -14.765 0.757 7.637 1.00 94.81 280 ASN A O 1
ATOM 2240 N N . CYS A 1 281 ? -13.691 1.320 5.742 1.00 97.62 281 CYS A N 1
ATOM 2241 C CA . CYS A 1 281 ? -12.432 0.651 6.071 1.00 97.62 281 CYS A CA 1
ATOM 2242 C C . CYS A 1 281 ? -11.849 1.221 7.370 1.00 97.62 281 CYS A C 1
ATOM 2244 O O . CYS A 1 281 ? -11.655 0.480 8.329 1.00 97.62 281 CYS A O 1
ATOM 2246 N N . HIS A 1 282 ? -11.669 2.544 7.441 1.00 98.38 282 HIS A N 1
ATOM 2247 C CA . HIS A 1 282 ? -11.168 3.234 8.632 1.00 98.38 282 HIS A CA 1
ATOM 2248 C C . HIS A 1 282 ? -11.984 2.904 9.890 1.00 98.38 282 HIS A C 1
ATOM 2250 O O . HIS A 1 282 ? -11.416 2.482 10.898 1.00 98.38 282 HIS A O 1
ATOM 2256 N N . GLN A 1 283 ? -13.313 3.008 9.814 1.00 97.31 283 GLN A N 1
ATOM 2257 C CA . GLN A 1 283 ? -14.207 2.693 10.931 1.00 97.31 283 GLN A CA 1
ATOM 2258 C C . GLN A 1 283 ? -14.099 1.227 11.367 1.00 97.31 283 GLN A C 1
ATOM 2260 O O . GLN A 1 283 ? -14.018 0.953 12.563 1.00 97.31 283 GLN A O 1
ATOM 2265 N N . SER A 1 284 ? -14.043 0.294 10.415 1.00 97.56 284 SER A N 1
ATOM 2266 C CA . SER A 1 284 ? -13.928 -1.141 10.705 1.00 97.56 284 SER A CA 1
ATOM 2267 C C . SER A 1 284 ? -12.608 -1.465 11.409 1.00 97.56 284 SER A C 1
ATOM 2269 O O . SER A 1 284 ? -12.597 -2.189 12.404 1.00 97.56 284 SER A O 1
ATOM 2271 N N . LEU A 1 285 ? -11.497 -0.874 10.954 1.00 98.38 285 LEU A N 1
ATOM 2272 C CA . LEU A 1 285 ? -10.181 -1.065 11.570 1.00 98.38 285 LEU A CA 1
ATOM 2273 C C . LEU A 1 285 ? -10.104 -0.448 12.979 1.00 98.38 285 LEU A C 1
ATOM 2275 O O . LEU A 1 285 ? -9.533 -1.058 13.881 1.00 98.38 285 LEU A O 1
ATOM 2279 N N . LEU A 1 286 ? -10.749 0.700 13.226 1.00 97.75 286 LEU A N 1
ATOM 2280 C CA . LEU A 1 286 ? -10.867 1.280 14.577 1.00 97.75 286 LEU A CA 1
ATOM 2281 C C . LEU A 1 286 ? -11.680 0.419 15.560 1.00 97.75 286 LEU A C 1
ATOM 2283 O O . LEU A 1 286 ? -11.564 0.596 16.781 1.00 97.75 286 LEU A O 1
ATOM 2287 N N . MET A 1 287 ? -12.524 -0.480 15.050 1.00 97.06 287 MET A N 1
ATOM 2288 C CA . MET A 1 287 ? -13.333 -1.408 15.845 1.00 97.06 287 MET A CA 1
ATOM 2289 C C . MET A 1 287 ? -12.628 -2.740 16.125 1.00 97.06 287 MET A C 1
ATOM 2291 O O . MET A 1 287 ? -13.201 -3.587 16.807 1.00 97.06 287 MET A O 1
ATOM 2295 N N . ALA A 1 288 ? -11.393 -2.937 15.654 1.00 96.75 288 ALA A N 1
ATOM 2296 C CA . ALA A 1 288 ? -10.716 -4.231 15.703 1.00 96.75 288 ALA A CA 1
ATOM 2297 C C . ALA A 1 288 ? -10.653 -4.862 17.109 1.00 96.75 288 ALA A C 1
ATOM 2299 O O . ALA A 1 288 ? -10.913 -6.056 17.232 1.00 96.75 288 ALA A O 1
ATOM 2300 N N . GLU A 1 289 ? -10.408 -4.089 18.173 1.00 95.56 289 GLU A N 1
ATOM 2301 C CA . GLU A 1 289 ? -10.364 -4.629 19.547 1.00 95.56 289 GLU A CA 1
ATOM 2302 C C . GLU A 1 289 ? -11.712 -5.227 19.961 1.00 95.56 289 GLU A C 1
ATOM 2304 O O . GLU A 1 289 ? -11.795 -6.323 20.517 1.00 95.56 289 GLU A O 1
ATOM 2309 N N . GLU A 1 290 ? -12.793 -4.523 19.633 1.00 96.56 290 GLU A N 1
ATOM 2310 C CA . GLU A 1 290 ? -14.145 -4.977 19.928 1.00 96.56 290 GLU A CA 1
ATOM 2311 C C . GLU A 1 290 ? -14.496 -6.218 19.097 1.00 96.56 290 GLU A C 1
ATOM 2313 O O . GLU A 1 290 ? -15.073 -7.176 19.610 1.00 96.56 290 GLU A O 1
ATOM 2318 N N . LEU A 1 291 ? -14.069 -6.260 17.833 1.00 96.00 291 LEU A N 1
ATOM 2319 C CA . LEU A 1 291 ? -14.243 -7.423 16.964 1.00 96.00 291 LEU A CA 1
ATOM 2320 C C . LEU A 1 291 ? -13.455 -8.648 17.448 1.00 96.00 291 LEU A C 1
ATOM 2322 O O . LEU A 1 291 ? -13.948 -9.774 17.334 1.00 96.00 291 LEU A O 1
ATOM 2326 N N . VAL A 1 292 ? -12.260 -8.449 18.015 1.00 94.44 292 VAL A N 1
ATOM 2327 C CA . VAL A 1 292 ? -11.492 -9.507 18.690 1.00 94.44 292 VAL A CA 1
ATOM 2328 C C . VAL A 1 292 ? -12.288 -10.046 19.876 1.00 94.44 292 VAL A C 1
ATOM 2330 O O . VAL A 1 292 ? -12.501 -11.257 19.967 1.00 94.44 292 VAL A O 1
ATOM 2333 N N . ARG A 1 293 ? -12.789 -9.163 20.748 1.00 94.25 293 ARG A N 1
ATOM 2334 C CA . ARG A 1 293 ? -13.581 -9.536 21.931 1.00 94.25 293 ARG A CA 1
ATOM 2335 C C . ARG A 1 293 ? -14.846 -10.313 21.559 1.00 94.25 293 ARG A C 1
ATOM 2337 O O . ARG A 1 293 ? -15.190 -11.288 22.224 1.00 94.25 293 ARG A O 1
ATOM 2344 N N . GLN A 1 294 ? -15.505 -9.912 20.474 1.00 96.06 294 GLN A N 1
ATOM 2345 C CA . GLN A 1 294 ? -16.703 -10.564 19.940 1.00 96.06 294 GLN A CA 1
ATOM 2346 C C . GLN A 1 294 ? -16.411 -11.820 19.100 1.00 96.06 294 GLN A C 1
ATOM 2348 O O . GLN A 1 294 ? -17.352 -12.483 18.675 1.00 96.06 294 GLN A O 1
ATOM 2353 N N . LYS A 1 295 ? -15.138 -12.161 18.845 1.00 93.94 295 LYS A N 1
ATOM 2354 C CA . LYS A 1 295 ? -14.719 -13.249 17.937 1.00 93.94 295 LYS A CA 1
ATOM 2355 C C . LYS A 1 295 ? -15.239 -13.099 16.496 1.00 93.94 295 LYS A C 1
ATOM 2357 O O . LYS A 1 295 ? -15.380 -14.090 15.788 1.00 93.94 295 LYS A O 1
ATOM 2362 N N . ARG A 1 296 ? -15.475 -11.862 16.049 1.00 94.81 296 ARG A N 1
ATOM 2363 C CA . ARG A 1 296 ? -15.995 -11.511 14.712 1.00 94.81 296 ARG A CA 1
ATOM 2364 C C . ARG A 1 296 ? -14.945 -10.910 13.780 1.00 94.81 296 ARG A C 1
ATOM 2366 O O . ARG A 1 296 ? -15.247 -10.589 12.639 1.00 94.81 296 ARG A O 1
ATOM 2373 N N . LEU A 1 297 ? -13.696 -10.787 14.237 1.00 93.50 297 LEU A N 1
ATOM 2374 C CA . LEU A 1 297 ? -12.616 -10.144 13.480 1.00 93.50 297 LEU A CA 1
ATOM 2375 C C . LEU A 1 297 ? -12.475 -10.673 12.044 1.00 93.50 297 LEU A C 1
ATOM 2377 O O . LEU A 1 297 ? -12.399 -9.876 11.117 1.00 93.50 297 LEU A O 1
ATOM 2381 N N . LYS A 1 298 ? -12.455 -12.000 11.851 1.00 91.38 298 LYS A N 1
ATOM 2382 C CA . LYS A 1 298 ? -12.297 -12.599 10.514 1.00 91.38 298 LYS A CA 1
ATOM 2383 C C . LYS A 1 298 ? -13.498 -12.333 9.609 1.00 91.38 298 LYS A C 1
ATOM 2385 O O . LYS A 1 298 ? -13.305 -12.031 8.441 1.00 91.38 298 LYS A O 1
ATOM 2390 N N . GLU A 1 299 ? -14.707 -12.434 10.145 1.00 91.81 299 GLU A N 1
ATOM 2391 C CA . GLU A 1 299 ? -15.942 -12.185 9.396 1.00 91.81 299 GLU A CA 1
ATOM 2392 C C . GLU A 1 299 ? -16.038 -10.720 8.947 1.00 91.81 299 GLU A C 1
ATOM 2394 O O . GLU A 1 299 ? -16.330 -10.435 7.791 1.00 91.81 299 GLU A O 1
ATOM 2399 N N . GLU A 1 300 ? -15.716 -9.783 9.837 1.00 93.44 300 GLU A N 1
ATOM 2400 C CA . GLU A 1 300 ? -15.898 -8.351 9.585 1.00 93.44 300 GLU A CA 1
ATOM 2401 C C . GLU A 1 300 ? -14.724 -7.724 8.828 1.00 93.44 300 GLU A C 1
ATOM 2403 O O . GLU A 1 300 ? -14.928 -6.948 7.902 1.00 93.44 300 GLU A O 1
ATOM 2408 N N . LEU A 1 301 ? -13.476 -8.056 9.177 1.00 92.19 301 LEU A N 1
ATOM 2409 C CA . LEU A 1 301 ? -12.308 -7.487 8.494 1.00 92.19 301 LEU A CA 1
ATOM 2410 C C . LEU A 1 301 ? -11.918 -8.268 7.235 1.00 92.19 301 LEU A C 1
ATOM 2412 O O . LEU A 1 301 ? -11.457 -7.665 6.263 1.00 92.19 301 LEU A O 1
ATOM 2416 N N . GLY A 1 302 ? -12.121 -9.588 7.240 1.00 84.69 302 GLY A N 1
ATOM 2417 C CA . GLY A 1 302 ? -11.851 -10.465 6.099 1.00 84.69 302 GLY A CA 1
ATOM 2418 C C . GLY A 1 302 ? -12.932 -10.428 5.016 1.00 84.69 302 GLY A C 1
ATOM 2419 O O . GLY A 1 302 ? -12.739 -11.015 3.961 1.00 84.69 302 GLY A O 1
ATOM 2420 N N . SER A 1 303 ? -14.052 -9.727 5.225 1.00 83.19 303 SER A N 1
ATOM 2421 C CA . SER A 1 303 ? -15.093 -9.533 4.200 1.00 83.19 303 SER A CA 1
ATOM 2422 C C . SER A 1 303 ? -14.848 -8.333 3.277 1.00 83.19 303 SER A C 1
ATOM 2424 O O . SER A 1 303 ? -15.666 -8.061 2.400 1.00 83.19 303 SER A O 1
ATOM 2426 N N . GLY A 1 304 ? -13.726 -7.618 3.433 1.00 85.06 304 GLY A N 1
ATOM 2427 C CA . GLY A 1 304 ? -13.354 -6.535 2.519 1.00 85.06 304 GLY A CA 1
ATOM 2428 C C . GLY A 1 304 ? -12.567 -5.360 3.107 1.00 85.06 304 GLY A C 1
ATOM 2429 O O . GLY A 1 304 ? -11.744 -4.810 2.373 1.00 85.06 304 GLY A O 1
ATOM 2430 N N . PRO A 1 305 ? -12.733 -4.940 4.382 1.00 94.69 305 PRO A N 1
ATOM 2431 C CA . PRO A 1 305 ? -11.999 -3.786 4.908 1.00 94.69 305 PRO A CA 1
ATOM 2432 C C . PRO A 1 305 ? -10.476 -3.874 4.752 1.00 94.69 305 PRO A C 1
ATOM 2434 O O . PRO A 1 305 ? -9.844 -2.862 4.454 1.00 94.69 305 PRO A O 1
ATOM 2437 N N . LEU A 1 306 ? -9.890 -5.069 4.895 1.00 96.94 306 LEU A N 1
ATOM 2438 C CA . LEU A 1 306 ? -8.448 -5.287 4.714 1.00 96.94 306 LEU A CA 1
ATOM 2439 C C . LEU A 1 306 ? -8.011 -5.275 3.243 1.00 96.94 306 LEU A C 1
ATOM 2441 O O . LEU A 1 306 ? -6.863 -4.949 2.949 1.00 96.94 306 LEU A O 1
ATOM 2445 N N . SER A 1 307 ? -8.918 -5.570 2.313 1.00 97.12 307 SER A N 1
ATOM 2446 C CA . SER A 1 307 ? -8.644 -5.537 0.873 1.00 97.12 307 SER A CA 1
ATOM 2447 C C . SER A 1 307 ? -8.443 -4.118 0.347 1.00 97.12 307 SER A C 1
ATOM 2449 O O . SER A 1 307 ? -7.717 -3.914 -0.627 1.00 97.12 307 SER A O 1
ATOM 2451 N N . LEU A 1 308 ? -9.077 -3.117 0.971 1.00 97.81 308 LEU A N 1
ATOM 2452 C CA . LEU A 1 308 ? -9.019 -1.740 0.482 1.00 97.81 308 LEU A CA 1
ATOM 2453 C C . LEU A 1 308 ? -7.582 -1.182 0.495 1.00 97.81 308 LEU A C 1
ATOM 2455 O O . LEU A 1 308 ? -7.147 -0.734 -0.567 1.00 97.81 308 LEU A O 1
ATOM 2459 N N . PRO A 1 309 ? -6.803 -1.246 1.595 1.00 98.31 309 PRO A N 1
ATOM 2460 C CA . PRO A 1 309 ? -5.380 -0.901 1.577 1.00 98.31 309 PRO A CA 1
ATOM 2461 C C . PRO A 1 309 ? -4.568 -1.662 0.526 1.00 98.31 309 PRO A C 1
ATOM 2463 O O . PRO A 1 309 ? -3.742 -1.064 -0.158 1.00 98.31 309 PRO A O 1
ATOM 2466 N N . VAL A 1 310 ? -4.826 -2.961 0.354 1.00 98.19 310 VAL A N 1
ATOM 2467 C CA . VAL A 1 310 ? -4.097 -3.793 -0.615 1.00 98.19 310 VAL A CA 1
ATOM 2468 C C . VAL A 1 310 ? -4.314 -3.268 -2.035 1.00 98.19 310 VAL A C 1
ATOM 2470 O O . VAL A 1 310 ? -3.361 -2.936 -2.731 1.00 98.19 310 VAL A O 1
ATOM 2473 N N . VAL A 1 311 ? -5.564 -3.105 -2.463 1.00 97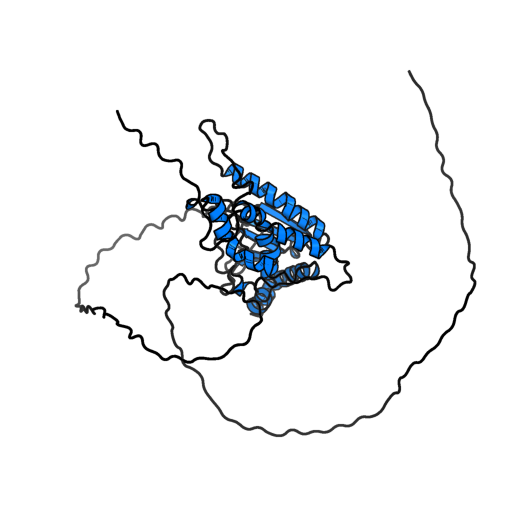.94 311 VAL A N 1
ATOM 2474 C CA . VAL A 1 311 ? -5.863 -2.695 -3.843 1.00 97.94 311 VAL A CA 1
ATOM 2475 C C . VAL A 1 311 ? -5.563 -1.209 -4.071 1.00 97.94 311 VAL A C 1
ATOM 2477 O O . VAL A 1 311 ? -4.978 -0.814 -5.082 1.00 97.94 311 VAL A O 1
ATOM 2480 N N . THR A 1 312 ? -5.958 -0.349 -3.135 1.00 98.00 312 THR A N 1
ATOM 2481 C CA . THR A 1 312 ? -5.876 1.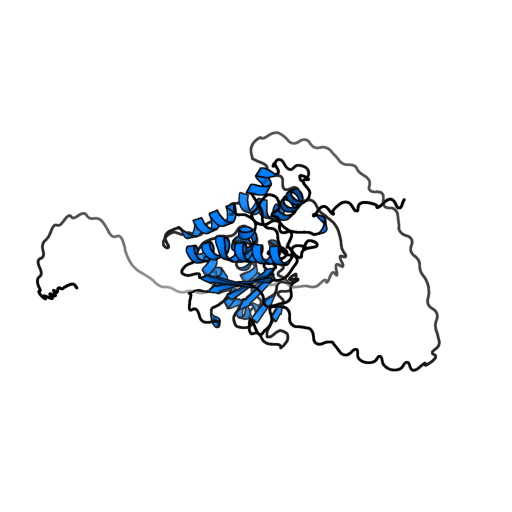105 -3.338 1.00 98.00 312 THR A CA 1
ATOM 2482 C C . THR A 1 312 ? -4.521 1.694 -2.980 1.00 98.00 312 THR A C 1
ATOM 2484 O O . THR A 1 312 ? -4.229 2.789 -3.439 1.00 98.00 312 THR A O 1
ATOM 2487 N N . ILE A 1 313 ? -3.672 1.007 -2.216 1.00 98.56 313 ILE A N 1
ATOM 2488 C CA . ILE A 1 313 ? -2.318 1.482 -1.908 1.00 98.56 313 ILE A CA 1
ATOM 2489 C C . ILE A 1 313 ? -1.305 0.544 -2.560 1.00 98.56 313 ILE A C 1
ATOM 2491 O O . ILE A 1 313 ? -0.664 0.955 -3.523 1.00 98.56 313 ILE A O 1
ATOM 2495 N N . SER A 1 314 ? -1.201 -0.719 -2.133 1.00 98.50 314 SER A N 1
ATOM 2496 C CA . SER A 1 314 ? -0.165 -1.635 -2.643 1.00 98.50 314 SER A CA 1
ATOM 2497 C C . SER A 1 314 ? -0.230 -1.821 -4.159 1.00 98.50 314 SER A C 1
ATOM 2499 O O . SER A 1 314 ? 0.753 -1.562 -4.855 1.00 98.50 314 SER A O 1
ATOM 2501 N N . GLU A 1 315 ? -1.386 -2.213 -4.695 1.00 98.44 315 GLU A N 1
ATOM 2502 C CA . GLU A 1 315 ? -1.524 -2.432 -6.139 1.00 98.44 315 GLU A CA 1
ATOM 2503 C C . GLU A 1 315 ? -1.469 -1.127 -6.925 1.00 98.44 315 GLU A C 1
ATOM 2505 O O . GLU A 1 315 ? -0.945 -1.086 -8.031 1.00 98.44 315 GLU A O 1
ATOM 2510 N N . SER A 1 316 ? -1.926 -0.020 -6.348 1.00 98.50 316 SER A N 1
ATOM 2511 C CA . SER A 1 316 ? -1.861 1.279 -7.019 1.00 98.50 316 SER A CA 1
ATOM 2512 C C . SER A 1 316 ? -0.434 1.858 -7.059 1.00 98.50 316 SER A C 1
ATOM 2514 O O . SER A 1 316 ? -0.108 2.612 -7.973 1.00 98.50 316 SER A O 1
ATOM 2516 N N . ILE A 1 317 ? 0.459 1.478 -6.135 1.00 98.50 317 ILE A N 1
ATOM 2517 C CA . ILE A 1 317 ? 1.898 1.782 -6.252 1.00 98.50 317 ILE A CA 1
ATOM 2518 C C . ILE A 1 317 ? 2.505 0.992 -7.421 1.00 98.50 317 ILE A C 1
ATOM 2520 O O . ILE A 1 317 ? 3.319 1.526 -8.175 1.00 98.50 317 ILE A O 1
ATOM 2524 N N . ARG A 1 318 ? 2.102 -0.273 -7.587 1.00 98.38 318 ARG A N 1
ATOM 2525 C CA . ARG A 1 318 ? 2.621 -1.177 -8.627 1.00 98.38 318 ARG A CA 1
ATOM 2526 C C . ARG A 1 318 ? 2.091 -0.831 -10.017 1.00 98.38 318 ARG A C 1
ATOM 2528 O O . ARG A 1 318 ? 2.873 -0.815 -10.964 1.00 98.38 318 ARG A O 1
ATOM 2535 N N . PHE A 1 319 ? 0.801 -0.515 -10.129 1.00 98.06 319 PHE A N 1
ATOM 2536 C CA . PHE A 1 319 ? 0.064 -0.371 -11.385 1.00 98.06 319 PHE A CA 1
ATOM 2537 C C . PHE A 1 319 ? -0.493 1.060 -11.551 1.00 98.06 319 PHE A C 1
ATOM 2539 O O . PHE A 1 319 ? -1.523 1.413 -10.965 1.00 98.06 319 PHE A O 1
ATOM 2546 N N . PRO A 1 320 ? 0.118 1.909 -12.401 1.00 97.00 320 PRO A N 1
ATOM 2547 C CA . PRO A 1 320 ? -0.267 3.313 -12.541 1.00 97.00 320 PRO A CA 1
ATOM 2548 C C . PRO A 1 320 ? -1.643 3.508 -13.197 1.00 97.00 320 PRO A C 1
ATOM 2550 O O . PRO A 1 320 ? -2.273 4.551 -13.022 1.00 97.00 320 PRO A O 1
ATOM 2553 N N . LEU A 1 321 ? -2.133 2.535 -13.975 1.00 96.50 321 LEU A N 1
ATOM 2554 C CA . LEU A 1 321 ? -3.489 2.580 -14.535 1.00 96.50 321 LEU A CA 1
ATOM 2555 C C . LEU A 1 321 ? -4.559 2.419 -13.449 1.00 96.50 321 LEU A C 1
ATOM 2557 O O . LEU A 1 321 ? -5.546 3.157 -13.463 1.00 96.50 321 LEU A O 1
ATOM 2561 N N . LEU A 1 322 ? -4.337 1.516 -12.487 1.00 97.50 322 LEU A N 1
ATOM 2562 C CA . LEU A 1 322 ? -5.216 1.363 -11.332 1.00 97.50 322 LEU A CA 1
ATOM 2563 C C . LEU A 1 322 ? -5.204 2.634 -10.479 1.00 97.50 322 LEU A C 1
ATOM 2565 O O . LEU A 1 322 ? -6.270 3.150 -10.164 1.00 97.50 322 LEU A O 1
ATOM 2569 N N . GLN A 1 323 ? -4.026 3.187 -10.182 1.00 97.19 323 GLN A N 1
ATOM 2570 C CA . GLN A 1 323 ? -3.891 4.425 -9.402 1.00 97.19 323 GLN A CA 1
ATOM 2571 C C . GLN A 1 323 ? -4.683 5.594 -10.004 1.00 97.19 323 GLN A C 1
ATOM 2573 O O . GLN A 1 323 ? -5.425 6.278 -9.296 1.00 97.19 323 GLN A O 1
ATOM 2578 N N . ARG A 1 324 ? -4.576 5.800 -11.325 1.00 96.06 324 ARG A N 1
ATOM 2579 C CA . ARG A 1 324 ? -5.363 6.816 -12.043 1.00 96.06 324 ARG A CA 1
ATOM 2580 C C . ARG A 1 324 ? -6.863 6.549 -11.958 1.00 96.06 324 ARG A C 1
ATOM 2582 O O . ARG A 1 324 ? -7.644 7.481 -11.770 1.00 96.06 324 ARG A O 1
ATOM 2589 N N . TRP A 1 325 ? -7.273 5.288 -12.077 1.00 95.94 325 TRP A N 1
ATOM 2590 C CA . TRP A 1 325 ? -8.676 4.912 -11.936 1.00 95.94 325 TRP A CA 1
ATOM 2591 C C . TRP A 1 325 ? -9.197 5.164 -10.514 1.00 95.94 325 TRP A C 1
ATOM 2593 O O . TRP A 1 325 ? -10.262 5.765 -10.378 1.00 95.94 325 TRP A O 1
ATOM 2603 N N . VAL A 1 326 ? -8.435 4.793 -9.474 1.00 95.88 326 VAL A N 1
ATOM 2604 C CA . VAL A 1 326 ? -8.768 5.040 -8.059 1.00 95.88 326 VAL A CA 1
ATOM 2605 C C . VAL A 1 326 ? -8.966 6.534 -7.816 1.00 95.88 326 VAL A C 1
ATOM 2607 O O . VAL A 1 326 ? -10.012 6.925 -7.299 1.00 95.88 326 VAL A O 1
ATOM 2610 N N . LEU A 1 327 ? -8.038 7.380 -8.276 1.00 94.19 327 LEU A N 1
ATOM 2611 C CA . LEU A 1 327 ? -8.186 8.839 -8.209 1.00 94.19 327 LEU A CA 1
ATOM 2612 C C . LEU A 1 327 ? -9.487 9.325 -8.861 1.00 94.19 327 LEU A C 1
ATOM 2614 O O . LEU A 1 327 ? -10.224 10.114 -8.269 1.00 94.19 327 LEU A O 1
ATOM 2618 N N . GLY A 1 328 ? -9.810 8.801 -10.045 1.00 92.31 328 GLY A N 1
ATOM 2619 C CA . GLY A 1 328 ? -11.047 9.120 -10.758 1.00 92.31 328 GLY A CA 1
ATOM 2620 C C . GLY A 1 328 ? -12.330 8.662 -10.049 1.00 92.31 328 GLY A C 1
ATOM 2621 O O . GLY A 1 328 ? -13.416 9.144 -10.381 1.00 92.31 328 GLY A O 1
ATOM 2622 N N . THR A 1 329 ? -12.252 7.759 -9.063 1.00 92.25 329 THR A N 1
ATOM 2623 C CA . THR A 1 329 ? -13.413 7.405 -8.223 1.00 92.25 329 THR A CA 1
ATOM 2624 C C . THR A 1 329 ? -13.761 8.506 -7.220 1.00 92.25 329 THR A C 1
ATOM 2626 O O . THR A 1 329 ? -14.917 8.627 -6.818 1.00 92.25 329 THR A O 1
ATOM 2629 N N . PHE A 1 330 ? -12.804 9.363 -6.849 1.00 89.31 330 PHE A N 1
ATOM 2630 C CA . PHE A 1 330 ? -13.023 10.403 -5.841 1.00 89.31 330 PHE A CA 1
ATOM 2631 C C . PHE A 1 330 ? -13.665 11.683 -6.391 1.00 89.31 330 PHE A C 1
ATOM 2633 O O . PHE A 1 330 ? -14.102 12.530 -5.604 1.00 89.31 330 PHE A O 1
ATOM 2640 N N . SER A 1 331 ? -13.717 11.817 -7.721 1.00 75.50 331 SER A N 1
ATOM 2641 C CA . SER A 1 331 ? -14.224 12.988 -8.449 1.00 75.50 331 SER A CA 1
ATOM 2642 C C . SER A 1 331 ? -15.753 13.070 -8.520 1.00 75.50 331 SER A C 1
ATOM 2644 O O . SER A 1 331 ? -16.286 14.093 -8.943 1.00 75.50 331 SER A O 1
ATOM 2646 N N . ALA A 1 332 ? -16.477 12.015 -8.138 1.00 65.31 332 ALA A N 1
ATOM 2647 C CA . ALA A 1 332 ? -17.936 12.026 -8.162 1.00 65.31 332 ALA A CA 1
ATOM 2648 C C . ALA A 1 332 ? -18.512 12.939 -7.053 1.00 65.31 332 ALA A C 1
ATOM 2650 O O . ALA A 1 332 ? -17.992 12.937 -5.931 1.00 65.31 332 ALA A O 1
ATOM 2651 N N . PRO A 1 333 ? -19.599 13.692 -7.323 1.00 61.91 333 PRO A N 1
ATOM 2652 C CA . PRO A 1 333 ? -20.271 14.497 -6.309 1.00 61.91 333 PRO A CA 1
ATOM 2653 C C . PRO A 1 333 ? -20.718 13.635 -5.112 1.00 61.91 333 PRO A C 1
ATOM 2655 O O . PRO A 1 333 ? -21.185 12.512 -5.325 1.00 61.91 333 PRO A O 1
ATOM 2658 N N . PRO A 1 334 ? -20.664 14.151 -3.867 1.00 55.84 334 PRO A N 1
ATOM 2659 C CA . PRO A 1 334 ? -20.985 13.394 -2.647 1.00 55.84 334 PRO A CA 1
ATOM 2660 C C . PRO A 1 334 ? -22.394 12.775 -2.592 1.00 55.84 334 PRO A C 1
ATOM 2662 O O . PRO A 1 334 ? -22.662 11.941 -1.733 1.00 55.84 334 PRO A O 1
ATOM 2665 N N . THR A 1 335 ? -23.302 13.196 -3.475 1.00 52.03 335 THR A N 1
ATOM 2666 C CA . THR A 1 335 ? -24.715 12.792 -3.520 1.00 52.03 335 THR A CA 1
ATOM 2667 C C . THR A 1 335 ? -24.994 11.574 -4.403 1.00 52.03 335 THR A C 1
ATOM 2669 O O . THR A 1 335 ? -26.065 10.979 -4.290 1.00 52.03 335 THR A O 1
ATOM 2672 N N . ALA A 1 336 ? -24.059 11.164 -5.264 1.00 54.91 336 ALA A N 1
ATOM 2673 C CA . ALA A 1 336 ? -24.197 9.935 -6.039 1.00 54.91 336 ALA A CA 1
ATOM 2674 C C . ALA A 1 336 ? -23.727 8.735 -5.202 1.00 54.91 336 ALA A C 1
ATOM 2676 O O . ALA A 1 336 ? -22.735 8.839 -4.476 1.00 54.91 336 ALA A O 1
ATOM 2677 N N . LYS A 1 337 ? -24.394 7.577 -5.338 1.00 57.03 337 LYS A N 1
ATOM 2678 C CA . LYS A 1 337 ? -23.813 6.269 -4.980 1.00 57.03 337 LYS A CA 1
ATOM 2679 C C . LYS A 1 337 ? -22.532 6.116 -5.814 1.00 57.03 337 LYS A C 1
ATOM 2681 O O . LYS A 1 337 ? -22.589 5.733 -6.975 1.00 57.03 337 LYS A O 1
ATOM 2686 N N . SER A 1 338 ? -21.421 6.591 -5.263 1.00 65.94 338 SER A N 1
ATOM 2687 C CA . SER A 1 338 ? -20.222 7.010 -6.004 1.00 65.94 338 SER A CA 1
ATOM 2688 C C . SER A 1 338 ? -19.070 6.026 -5.885 1.00 65.94 338 SER A C 1
ATOM 2690 O O . SER A 1 338 ? -18.028 6.217 -6.508 1.00 65.94 338 SER A O 1
ATOM 2692 N N . GLU A 1 339 ? -19.255 4.970 -5.101 1.00 86.25 339 GLU A N 1
ATOM 2693 C CA . GLU A 1 339 ? -18.325 3.857 -5.079 1.00 86.25 339 GLU A CA 1
ATOM 2694 C C . GLU A 1 339 ? -18.383 3.113 -6.407 1.00 86.25 339 GLU A C 1
ATOM 2696 O O . GLU A 1 339 ? -19.454 2.855 -6.960 1.00 86.25 339 GLU A O 1
ATOM 2701 N N . LYS A 1 340 ? -17.206 2.787 -6.931 1.00 91.31 340 LYS A N 1
ATOM 2702 C CA . LYS A 1 340 ? -17.062 2.025 -8.163 1.00 91.31 340 LYS A CA 1
ATOM 2703 C C . LYS A 1 340 ? -16.385 0.712 -7.845 1.00 91.31 340 LYS A C 1
ATOM 2705 O O . LYS A 1 340 ? -15.388 0.671 -7.130 1.00 91.31 340 LYS A O 1
ATOM 2710 N N . LYS A 1 341 ? -16.914 -0.361 -8.414 1.00 93.69 341 LYS A N 1
ATOM 2711 C CA . LYS A 1 341 ? -16.290 -1.675 -8.345 1.00 93.69 341 LYS A CA 1
ATOM 2712 C C . LYS A 1 341 ? -15.017 -1.693 -9.188 1.00 93.69 341 LYS A C 1
ATOM 2714 O O . LYS A 1 341 ? -15.026 -1.167 -10.302 1.00 93.69 341 LYS A O 1
ATOM 2719 N N . VAL A 1 342 ? -13.943 -2.284 -8.666 1.00 94.50 342 VAL A N 1
ATOM 2720 C CA . VAL A 1 342 ? -12.671 -2.425 -9.390 1.00 94.50 342 VAL A CA 1
ATOM 2721 C C . VAL A 1 342 ? -12.905 -3.214 -10.686 1.00 94.50 342 VAL A C 1
ATOM 2723 O O . VAL A 1 342 ? -13.413 -4.337 -10.635 1.00 94.50 342 VAL A O 1
ATOM 2726 N N . PRO A 1 343 ? -12.557 -2.659 -11.861 1.00 94.44 343 PRO A N 1
ATOM 2727 C CA . PRO A 1 343 ? -12.669 -3.377 -13.121 1.00 94.44 343 PRO A CA 1
ATOM 2728 C C . PRO A 1 343 ? -11.827 -4.653 -13.122 1.00 94.44 343 PRO A C 1
ATOM 2730 O O . PRO A 1 343 ? -10.636 -4.606 -12.808 1.00 94.44 343 PRO A O 1
ATOM 2733 N N . LYS A 1 344 ? -12.420 -5.769 -13.574 1.00 92.50 344 LYS A N 1
ATOM 2734 C CA . LYS A 1 344 ? -11.752 -7.082 -13.641 1.00 92.50 344 LYS A CA 1
ATOM 2735 C C . LYS A 1 344 ? -10.386 -7.024 -14.331 1.00 92.50 344 LYS A C 1
ATOM 2737 O O . LYS A 1 344 ? -9.438 -7.633 -13.848 1.00 92.50 344 LYS A O 1
ATOM 2742 N N . LYS A 1 345 ? -10.272 -6.223 -15.399 1.00 91.31 345 LYS A N 1
ATOM 2743 C CA . LYS A 1 345 ? -9.026 -6.036 -16.156 1.00 91.31 345 LYS A CA 1
ATOM 2744 C C . LYS A 1 345 ? -7.831 -5.623 -15.295 1.00 91.31 345 LYS A C 1
ATOM 2746 O O . LYS A 1 345 ? -6.724 -6.028 -15.601 1.00 91.31 345 LYS A O 1
ATOM 2751 N N . PHE A 1 346 ? -8.038 -4.845 -14.228 1.00 92.81 346 PHE A N 1
ATOM 2752 C CA . PHE A 1 346 ? -6.942 -4.478 -13.330 1.00 92.81 346 PHE A CA 1
ATOM 2753 C C . PHE A 1 346 ? -6.598 -5.631 -12.397 1.00 92.81 346 PHE A C 1
ATOM 2755 O O . PHE A 1 346 ? -5.432 -5.972 -12.260 1.00 92.81 346 PHE A O 1
ATOM 2762 N N . SER A 1 347 ? -7.605 -6.275 -11.802 1.00 89.88 347 SER A N 1
ATOM 2763 C CA . SER A 1 347 ? -7.360 -7.381 -10.875 1.00 89.88 347 SER A CA 1
ATOM 2764 C C . SER A 1 347 ? -6.688 -8.593 -11.521 1.00 89.88 347 SER A C 1
ATOM 2766 O O . SER A 1 347 ? -5.907 -9.267 -10.858 1.00 89.88 347 SER A O 1
ATOM 2768 N N . CYS A 1 348 ? -6.936 -8.852 -12.810 1.00 88.88 348 CYS A N 1
ATOM 2769 C CA . CYS A 1 348 ? -6.239 -9.908 -13.549 1.00 88.88 348 CYS A CA 1
ATOM 2770 C C . CYS A 1 348 ? -4.721 -9.665 -13.620 1.00 88.88 348 CYS A C 1
ATOM 2772 O O . CYS A 1 348 ? -3.953 -10.621 -13.644 1.00 88.88 348 CYS A O 1
ATOM 2774 N N . GLU A 1 349 ? -4.276 -8.404 -13.605 1.00 90.19 349 GLU A N 1
ATOM 2775 C CA . GLU A 1 349 ? -2.853 -8.057 -13.691 1.00 90.19 349 GLU A CA 1
ATOM 2776 C C . GLU A 1 349 ? -2.107 -8.237 -12.360 1.00 90.19 349 GLU A C 1
ATOM 2778 O O . GLU A 1 349 ? -0.884 -8.370 -12.368 1.00 90.19 349 GLU A O 1
ATOM 2783 N N . PHE A 1 350 ? -2.802 -8.292 -11.216 1.00 94.38 350 PHE A N 1
ATOM 2784 C CA . PHE A 1 350 ? -2.154 -8.335 -9.893 1.00 94.38 350 PHE A CA 1
ATOM 2785 C C . PHE A 1 350 ? -1.239 -9.557 -9.736 1.00 94.38 350 PHE A C 1
ATOM 2787 O O . PHE A 1 350 ? -0.116 -9.444 -9.242 1.00 94.38 350 PHE A O 1
ATOM 2794 N N . ASN A 1 351 ? -1.675 -10.711 -10.248 1.00 91.81 351 ASN A N 1
ATOM 2795 C CA . ASN A 1 351 ? -0.901 -11.955 -10.215 1.00 91.81 351 ASN A CA 1
ATOM 2796 C C . ASN A 1 351 ? 0.301 -11.948 -11.179 1.00 91.81 351 ASN A C 1
ATOM 2798 O O . ASN A 1 351 ? 1.232 -12.741 -11.021 1.00 91.81 351 ASN A O 1
ATOM 2802 N N . GLU A 1 352 ? 0.322 -11.033 -12.149 1.00 94.56 352 GLU A N 1
ATOM 2803 C CA . GLU A 1 352 ? 1.372 -10.946 -13.163 1.00 94.56 352 GLU A CA 1
ATOM 2804 C C . GLU A 1 352 ? 2.530 -10.032 -12.742 1.00 94.56 352 GLU A C 1
ATOM 2806 O O . GLU A 1 352 ? 3.607 -10.101 -13.336 1.00 94.56 352 GLU A O 1
ATOM 2811 N N . TRP A 1 353 ? 2.378 -9.242 -11.669 1.00 96.88 353 TRP A N 1
ATOM 2812 C CA . TRP A 1 353 ? 3.388 -8.277 -11.218 1.00 96.88 353 TRP A CA 1
ATOM 2813 C C . TRP A 1 353 ? 4.797 -8.875 -11.106 1.00 96.88 353 TRP A C 1
ATOM 2815 O O . TRP A 1 353 ? 5.769 -8.311 -11.614 1.00 96.88 353 TRP A O 1
ATOM 2825 N N . GLY A 1 354 ? 4.918 -10.042 -10.466 1.00 96.50 354 GLY A N 1
ATOM 2826 C CA . GLY A 1 354 ? 6.201 -10.721 -10.287 1.00 96.50 354 GLY A CA 1
ATOM 2827 C C . GLY A 1 354 ? 6.803 -11.232 -11.598 1.00 96.50 354 GLY A C 1
ATOM 2828 O O . GLY A 1 354 ? 8.011 -11.109 -11.796 1.00 96.50 354 GLY A O 1
ATOM 2829 N N . LYS A 1 355 ? 5.972 -11.768 -12.500 1.00 96.00 355 LYS A N 1
ATOM 2830 C CA . LYS A 1 355 ? 6.399 -12.288 -13.809 1.00 96.00 355 LYS A CA 1
ATOM 2831 C C . LYS A 1 355 ? 6.853 -11.153 -14.724 1.00 96.00 355 LYS A C 1
ATOM 2833 O O . LYS A 1 355 ? 7.938 -11.224 -15.290 1.00 96.00 355 LYS A O 1
ATOM 2838 N N . TYR A 1 356 ? 6.073 -10.081 -14.793 1.00 96.94 356 TYR A N 1
ATOM 2839 C CA . TYR A 1 356 ? 6.395 -8.870 -15.545 1.00 96.94 356 TYR A CA 1
ATOM 2840 C C . TYR A 1 356 ? 7.656 -8.183 -15.021 1.00 96.94 356 TYR A C 1
ATOM 2842 O O . TYR A 1 356 ? 8.524 -7.807 -15.805 1.00 96.94 356 TYR A O 1
ATOM 2850 N N . SER A 1 357 ? 7.810 -8.091 -13.698 1.00 97.44 357 SER A N 1
ATOM 2851 C CA . SER A 1 357 ? 9.038 -7.563 -13.094 1.00 97.44 357 SER A CA 1
ATOM 2852 C C . SER A 1 357 ? 10.251 -8.404 -13.489 1.00 97.44 357 SER A C 1
ATOM 2854 O O . SER A 1 357 ? 11.240 -7.856 -13.970 1.00 97.44 357 SER A O 1
ATOM 2856 N N . ARG A 1 358 ? 10.165 -9.737 -13.357 1.00 96.50 358 ARG A N 1
ATOM 2857 C CA . ARG A 1 358 ? 11.233 -10.650 -13.788 1.00 96.50 358 ARG A CA 1
ATOM 2858 C C . ARG A 1 358 ? 11.580 -10.442 -15.258 1.00 96.50 358 ARG A C 1
ATOM 2860 O O . ARG A 1 358 ? 12.764 -10.353 -15.569 1.00 96.50 358 ARG A O 1
ATOM 2867 N N . ALA A 1 359 ? 10.580 -10.343 -16.129 1.00 96.44 359 ALA A N 1
ATOM 2868 C CA . ALA A 1 359 ? 10.791 -10.174 -17.561 1.00 96.44 359 ALA A CA 1
ATOM 2869 C C . ALA A 1 359 ? 11.605 -8.916 -17.879 1.00 96.44 359 ALA A C 1
ATOM 2871 O O . ALA A 1 359 ? 12.553 -8.977 -18.653 1.00 96.44 359 ALA A O 1
ATOM 2872 N N . LEU A 1 360 ? 11.311 -7.795 -17.214 1.00 96.50 360 LEU A N 1
ATOM 2873 C CA . LEU A 1 360 ? 12.060 -6.550 -17.400 1.00 96.50 360 LEU A CA 1
ATOM 2874 C C . LEU A 1 360 ? 13.484 -6.605 -16.825 1.00 96.50 360 LEU A C 1
ATOM 2876 O O . LEU A 1 360 ? 14.390 -6.006 -17.397 1.00 96.50 360 LEU A O 1
ATOM 2880 N N . PHE A 1 361 ? 13.712 -7.329 -15.726 1.00 94.75 361 PHE A N 1
ATOM 2881 C CA . PHE A 1 361 ? 15.064 -7.502 -15.175 1.00 94.75 361 PHE A CA 1
ATOM 2882 C C . PHE A 1 361 ? 15.934 -8.447 -16.011 1.00 94.75 361 PHE A C 1
ATOM 2884 O O . PHE A 1 361 ? 17.108 -8.168 -16.236 1.00 94.75 361 PHE A O 1
ATOM 2891 N N . THR A 1 362 ? 15.358 -9.564 -16.449 1.00 94.31 362 THR A N 1
ATOM 2892 C CA . THR A 1 362 ? 16.083 -10.657 -17.120 1.00 94.31 362 THR A CA 1
ATOM 2893 C C . THR A 1 362 ? 16.100 -10.530 -18.638 1.00 94.31 362 THR A C 1
ATOM 2895 O O . THR A 1 362 ? 16.897 -11.199 -19.280 1.00 94.31 362 THR A O 1
ATOM 2898 N N . GLN A 1 363 ? 15.260 -9.657 -19.206 1.00 94.00 363 GLN A N 1
ATOM 2899 C CA . GLN A 1 363 ? 15.028 -9.548 -20.650 1.00 94.00 363 GLN A CA 1
ATOM 2900 C C . GLN A 1 363 ? 14.519 -10.866 -21.264 1.00 94.00 363 GLN A C 1
ATOM 2902 O O . GLN A 1 363 ? 14.784 -11.174 -22.423 1.00 94.00 363 GLN A O 1
ATOM 2907 N N . GLU A 1 364 ? 13.734 -11.625 -20.491 1.00 94.38 364 GLU A N 1
ATOM 2908 C CA . GLU A 1 364 ? 13.093 -12.878 -20.904 1.00 94.38 364 GLU A CA 1
ATOM 2909 C C . GLU A 1 364 ? 11.574 -12.776 -20.724 1.00 94.38 364 GLU A C 1
ATOM 2911 O O . GLU A 1 364 ? 11.078 -12.581 -19.611 1.00 94.38 364 GLU A O 1
ATOM 2916 N N . LEU A 1 365 ? 10.807 -12.914 -21.808 1.00 94.75 365 LEU A N 1
ATOM 2917 C CA . LEU A 1 365 ? 9.345 -12.903 -21.717 1.00 94.75 365 LEU A CA 1
ATOM 2918 C C . LEU A 1 365 ? 8.821 -14.200 -21.073 1.00 94.75 365 LEU A C 1
ATOM 2920 O O . LEU A 1 365 ? 9.361 -15.278 -21.334 1.00 94.75 365 LEU A O 1
ATOM 2924 N N . PRO A 1 366 ? 7.748 -14.136 -20.260 1.00 90.94 366 PRO A N 1
ATOM 2925 C CA . PRO A 1 366 ? 7.083 -15.337 -19.771 1.00 90.94 366 PRO A CA 1
ATOM 2926 C C . PRO A 1 366 ? 6.564 -16.193 -20.934 1.00 90.94 366 PRO A C 1
ATOM 2928 O O . PRO A 1 366 ? 6.105 -15.665 -21.947 1.00 90.94 366 PRO A O 1
ATOM 2931 N N . VAL A 1 367 ? 6.587 -17.518 -20.774 1.00 90.25 367 VAL A N 1
ATOM 2932 C CA . VAL A 1 367 ? 6.043 -18.449 -21.776 1.00 90.25 367 VAL A CA 1
ATOM 2933 C C . VAL A 1 367 ? 4.569 -18.125 -22.038 1.00 90.25 367 VAL A C 1
ATOM 2935 O O . VAL A 1 367 ? 3.785 -18.028 -21.094 1.00 90.25 367 VAL A O 1
ATOM 2938 N N . GLY A 1 368 ? 4.206 -17.960 -23.312 1.00 88.38 368 GLY A N 1
ATOM 2939 C CA . GLY A 1 368 ? 2.843 -17.613 -23.729 1.00 88.38 368 GLY A CA 1
ATOM 2940 C C . GLY A 1 368 ? 2.455 -16.146 -23.506 1.00 88.38 368 GLY A C 1
ATOM 2941 O O . GLY A 1 368 ? 1.284 -15.809 -23.633 1.00 88.38 368 GLY A O 1
ATOM 2942 N N . CYS A 1 369 ? 3.399 -15.266 -23.157 1.00 91.25 369 CYS A N 1
ATOM 2943 C CA . CYS A 1 369 ? 3.137 -13.835 -23.042 1.00 91.25 369 CYS A CA 1
ATOM 2944 C C . CYS A 1 369 ? 3.063 -13.178 -24.424 1.00 91.25 369 CYS A C 1
ATOM 2946 O O . CYS A 1 369 ? 4.054 -13.134 -25.148 1.00 91.25 369 CYS A O 1
ATOM 2948 N N . GLU A 1 370 ? 1.908 -12.602 -24.749 1.00 93.06 370 GLU A N 1
ATOM 2949 C CA . GLU A 1 370 ? 1.684 -11.862 -26.001 1.00 93.06 370 GLU A CA 1
ATOM 2950 C C . GLU A 1 370 ? 2.161 -10.401 -25.936 1.00 93.06 370 GLU A C 1
ATOM 2952 O O . GLU A 1 370 ? 2.228 -9.709 -26.950 1.00 93.06 370 GLU A O 1
ATOM 2957 N N . LEU A 1 371 ? 2.493 -9.906 -24.740 1.00 94.88 371 LEU A N 1
ATOM 2958 C CA . LEU A 1 371 ? 2.958 -8.535 -24.544 1.00 94.88 371 LEU A CA 1
ATOM 2959 C C . LEU A 1 371 ? 4.447 -8.389 -24.863 1.00 94.88 371 LEU A C 1
ATOM 2961 O O . LEU A 1 371 ? 5.277 -9.201 -24.457 1.00 94.88 371 LEU A O 1
ATOM 2965 N N . THR A 1 372 ? 4.791 -7.267 -25.487 1.00 96.81 372 THR A N 1
ATOM 2966 C CA . THR A 1 372 ? 6.172 -6.790 -25.627 1.00 96.81 372 THR A CA 1
ATOM 2967 C C . THR A 1 372 ? 6.722 -6.253 -24.301 1.00 96.81 372 THR A C 1
ATOM 2969 O O . THR A 1 372 ? 5.966 -5.851 -23.412 1.00 96.81 372 THR A O 1
ATOM 2972 N N . PHE A 1 373 ? 8.051 -6.136 -24.178 1.00 96.44 373 PHE A N 1
ATOM 2973 C CA . PHE A 1 373 ? 8.676 -5.495 -23.011 1.00 96.44 373 PHE A CA 1
ATOM 2974 C C . PHE A 1 373 ? 8.185 -4.060 -22.783 1.00 96.44 373 PHE A C 1
ATOM 2976 O O . PHE A 1 373 ? 7.975 -3.668 -21.637 1.00 96.44 373 PHE A O 1
ATOM 2983 N N . ALA A 1 374 ? 7.954 -3.289 -23.851 1.00 96.19 374 ALA A N 1
ATOM 2984 C CA . ALA A 1 374 ? 7.428 -1.929 -23.748 1.00 96.19 374 ALA A CA 1
ATOM 2985 C C . ALA A 1 374 ? 6.015 -1.917 -23.142 1.00 96.19 374 ALA A C 1
ATOM 2987 O O . ALA A 1 374 ? 5.763 -1.192 -22.182 1.00 96.19 374 ALA A O 1
ATOM 2988 N N . GLN A 1 375 ? 5.123 -2.791 -23.622 1.00 96.38 375 GLN A N 1
ATOM 2989 C CA . GLN A 1 375 ? 3.769 -2.928 -23.073 1.00 96.38 375 GLN A CA 1
ATOM 2990 C C . GLN A 1 375 ? 3.783 -3.403 -21.613 1.00 96.38 375 GLN A C 1
ATOM 2992 O O . GLN A 1 375 ? 2.992 -2.925 -20.800 1.00 96.38 375 GLN A O 1
ATOM 2997 N N . ILE A 1 376 ? 4.697 -4.309 -21.248 1.00 96.69 376 ILE A N 1
ATOM 2998 C CA . ILE A 1 376 ? 4.897 -4.715 -19.850 1.00 96.69 376 ILE A CA 1
ATOM 2999 C C . ILE A 1 376 ? 5.359 -3.519 -19.002 1.00 96.69 376 ILE A C 1
ATOM 3001 O O . ILE A 1 376 ? 4.814 -3.274 -17.924 1.00 96.69 376 ILE A O 1
ATOM 3005 N N . ALA A 1 377 ? 6.332 -2.743 -19.485 1.00 96.25 377 ALA A N 1
ATOM 3006 C CA . ALA A 1 377 ? 6.835 -1.567 -18.784 1.00 96.25 377 ALA A CA 1
ATOM 3007 C C . ALA A 1 377 ? 5.758 -0.485 -18.611 1.00 96.25 377 ALA A C 1
ATOM 3009 O O . ALA A 1 377 ? 5.737 0.194 -17.588 1.00 96.25 377 ALA A O 1
ATOM 3010 N N . GLU A 1 378 ? 4.833 -0.313 -19.555 1.00 95.69 378 GLU A N 1
ATOM 3011 C CA . GLU A 1 378 ? 3.691 0.607 -19.422 1.00 95.69 378 GLU A CA 1
ATOM 3012 C C . GLU A 1 378 ? 2.696 0.192 -18.332 1.00 95.69 378 GLU A C 1
ATOM 3014 O O . GLU A 1 378 ? 2.089 1.054 -17.687 1.00 95.69 378 GLU A O 1
ATOM 3019 N N . LYS A 1 379 ? 2.551 -1.115 -18.088 1.00 95.94 379 LYS A N 1
ATOM 3020 C CA . LYS A 1 379 ? 1.676 -1.645 -17.033 1.00 95.94 379 LYS A CA 1
ATOM 3021 C C . LYS A 1 379 ? 2.236 -1.440 -15.631 1.00 95.94 379 LYS A C 1
ATOM 3023 O O . LYS A 1 379 ? 1.454 -1.378 -14.687 1.00 95.94 379 LYS A O 1
ATOM 3028 N N . LEU A 1 380 ? 3.555 -1.326 -15.472 1.00 97.31 380 LEU A N 1
ATOM 3029 C CA . LEU A 1 380 ? 4.207 -1.260 -14.162 1.00 97.31 380 LEU A CA 1
ATOM 3030 C C . LEU A 1 380 ? 4.787 0.122 -13.861 1.00 97.31 380 LEU A C 1
ATOM 3032 O O . LEU A 1 380 ? 5.434 0.738 -14.698 1.00 97.31 380 LEU A O 1
ATOM 3036 N N . ARG A 1 381 ? 4.620 0.590 -12.623 1.00 97.00 381 ARG A N 1
ATOM 3037 C CA . ARG A 1 381 ? 5.321 1.761 -12.071 1.00 97.00 381 ARG A CA 1
ATOM 3038 C C . ARG A 1 381 ? 6.501 1.342 -11.198 1.00 97.00 381 ARG A C 1
ATOM 3040 O O . ARG A 1 381 ? 7.569 1.943 -11.300 1.00 97.00 381 ARG A O 1
ATOM 3047 N N . VAL A 1 382 ? 6.300 0.326 -10.358 1.00 98.06 382 VAL A N 1
ATOM 3048 C CA . VAL A 1 382 ? 7.329 -0.230 -9.471 1.00 98.06 382 VAL A CA 1
ATOM 3049 C C . VAL A 1 382 ? 7.494 -1.715 -9.757 1.00 98.06 382 VAL A C 1
ATOM 3051 O O . VAL A 1 382 ? 6.521 -2.467 -9.734 1.00 98.06 382 VAL A O 1
ATOM 3054 N N . LEU A 1 383 ? 8.728 -2.141 -10.008 1.00 98.06 383 LEU A N 1
ATOM 3055 C CA . LEU A 1 383 ? 9.079 -3.536 -10.245 1.00 98.06 383 LEU A CA 1
ATOM 3056 C C . LEU A 1 383 ? 9.376 -4.253 -8.929 1.00 98.06 383 LEU A C 1
ATOM 3058 O O . LEU A 1 383 ? 9.980 -3.688 -8.019 1.00 98.06 383 LEU A O 1
ATOM 3062 N N . LYS A 1 384 ? 9.032 -5.533 -8.843 1.00 97.12 384 LYS A N 1
ATOM 3063 C CA . LYS A 1 384 ? 9.528 -6.403 -7.779 1.00 97.12 384 LYS A CA 1
ATOM 3064 C C . LYS A 1 384 ? 11.019 -6.651 -7.986 1.00 97.12 384 LYS A C 1
ATOM 3066 O O . LYS A 1 384 ? 11.417 -7.176 -9.022 1.00 97.12 384 LYS A O 1
ATOM 3071 N N . TYR A 1 385 ? 11.834 -6.318 -6.996 1.00 94.88 385 TYR A N 1
ATOM 3072 C CA . TYR A 1 385 ? 13.252 -6.646 -6.999 1.00 94.88 385 TYR A CA 1
ATOM 3073 C C . TYR A 1 385 ? 13.499 -8.059 -6.463 1.00 94.88 385 TYR A C 1
ATOM 3075 O O . TYR A 1 385 ? 12.928 -8.478 -5.452 1.00 94.88 385 TYR A O 1
ATOM 3083 N N . ARG A 1 386 ? 14.410 -8.785 -7.115 1.00 93.00 386 ARG A N 1
ATOM 3084 C CA . ARG A 1 386 ? 15.087 -9.957 -6.550 1.00 93.00 386 ARG A CA 1
ATOM 3085 C C . ARG A 1 386 ? 16.539 -9.951 -6.999 1.00 93.00 386 ARG A C 1
ATOM 3087 O O . ARG A 1 386 ? 16.810 -9.834 -8.189 1.00 93.00 386 ARG A O 1
ATOM 3094 N N . ALA A 1 387 ? 17.463 -10.162 -6.063 1.00 88.81 387 ALA A N 1
ATOM 3095 C CA . ALA A 1 387 ? 18.897 -10.178 -6.359 1.00 88.81 387 ALA A CA 1
ATOM 3096 C C . ALA A 1 387 ? 19.271 -11.198 -7.452 1.00 88.81 387 ALA A C 1
ATOM 3098 O O . ALA A 1 387 ? 20.130 -10.919 -8.279 1.00 88.81 387 ALA A O 1
ATOM 3099 N N . ALA A 1 388 ? 18.575 -12.339 -7.499 1.00 89.19 388 ALA A N 1
ATOM 3100 C CA . ALA A 1 388 ? 18.786 -13.389 -8.496 1.00 89.19 388 ALA A CA 1
ATOM 3101 C C . ALA A 1 388 ? 18.404 -12.995 -9.937 1.00 89.19 388 ALA A C 1
ATOM 3103 O O . ALA A 1 388 ? 18.756 -13.712 -10.864 1.00 89.19 388 ALA A O 1
ATOM 3104 N N . TRP A 1 389 ? 17.661 -11.902 -10.139 1.00 89.94 389 TRP A N 1
ATOM 3105 C CA . TRP A 1 389 ? 17.265 -11.437 -11.475 1.00 89.94 389 TRP A CA 1
ATOM 3106 C C . TRP A 1 389 ? 18.213 -10.393 -12.053 1.00 89.94 389 TRP A C 1
ATOM 3108 O O . TRP A 1 389 ? 18.102 -10.065 -13.228 1.00 89.94 389 TRP A O 1
ATOM 3118 N N . VAL A 1 390 ? 19.124 -9.853 -11.241 1.00 82.44 390 VAL A N 1
ATOM 3119 C CA . VAL A 1 390 ? 20.106 -8.879 -11.710 1.00 82.44 390 VAL A CA 1
ATOM 3120 C C . VAL A 1 390 ? 21.252 -9.644 -12.373 1.00 82.44 390 VAL A C 1
ATOM 3122 O O . VAL A 1 390 ? 21.884 -10.459 -11.692 1.00 82.44 390 VAL A O 1
ATOM 3125 N N . PRO A 1 391 ? 21.555 -9.396 -13.661 1.00 69.88 391 PRO A N 1
ATOM 3126 C CA . PRO A 1 391 ? 22.709 -9.998 -14.313 1.00 69.88 391 PRO A CA 1
ATOM 3127 C C . PRO A 1 391 ? 23.978 -9.667 -13.524 1.00 69.88 391 PRO A C 1
ATOM 3129 O O . PRO A 1 391 ? 24.301 -8.497 -13.310 1.00 69.88 391 PRO A O 1
ATOM 3132 N N . GLN A 1 392 ? 24.688 -10.692 -13.053 1.00 63.09 392 GLN A N 1
ATOM 3133 C CA . GLN A 1 392 ? 25.989 -10.480 -12.426 1.00 63.09 392 GLN A CA 1
ATOM 3134 C C . GLN A 1 392 ? 26.980 -10.052 -13.514 1.00 63.09 392 GLN A C 1
ATOM 3136 O O . GLN A 1 392 ? 26.972 -10.641 -14.599 1.00 63.09 392 GLN A O 1
ATOM 3141 N N . PRO A 1 393 ? 27.845 -9.053 -13.264 1.00 57.16 393 PRO A N 1
ATOM 3142 C CA . PRO A 1 393 ? 28.935 -8.777 -14.183 1.00 57.16 393 PRO A CA 1
ATOM 3143 C C . PRO A 1 393 ? 29.762 -10.056 -14.316 1.00 57.16 393 PRO A C 1
ATOM 3145 O O . PRO A 1 393 ? 30.168 -10.633 -13.306 1.00 57.16 393 PRO A O 1
ATOM 3148 N N . ALA A 1 394 ? 29.968 -10.515 -15.554 1.00 48.56 394 ALA A N 1
ATOM 3149 C CA . ALA A 1 394 ? 30.795 -11.679 -15.832 1.00 48.56 394 ALA A CA 1
ATOM 3150 C C . ALA A 1 394 ? 32.118 -11.516 -15.077 1.00 48.56 394 ALA A C 1
ATOM 3152 O O . ALA A 1 394 ? 32.845 -10.542 -15.304 1.00 48.56 394 ALA A O 1
ATOM 3153 N N . GLN A 1 395 ? 32.405 -12.427 -14.144 1.00 42.47 395 GLN A N 1
ATOM 3154 C CA . GLN A 1 395 ? 33.717 -12.483 -13.521 1.00 42.47 395 GLN A CA 1
ATOM 3155 C C . GLN A 1 395 ? 34.705 -12.691 -14.663 1.00 42.47 395 GLN A C 1
ATOM 3157 O O . GLN A 1 395 ? 34.739 -13.753 -15.284 1.00 42.47 395 GLN A O 1
ATOM 3162 N N . LYS A 1 396 ? 35.460 -11.644 -15.008 1.00 41.88 396 LYS A N 1
ATOM 3163 C CA . LYS A 1 396 ? 36.602 -11.791 -15.898 1.00 41.88 396 LYS A CA 1
ATOM 3164 C C . LYS A 1 396 ? 37.536 -12.752 -15.180 1.00 41.88 396 LYS A C 1
ATOM 3166 O O . LYS A 1 396 ? 38.184 -12.356 -14.216 1.00 41.88 396 LYS A O 1
ATOM 3171 N N . HIS A 1 397 ? 37.562 -14.006 -15.623 1.00 38.28 397 HIS A N 1
ATOM 3172 C CA . HIS A 1 397 ? 38.658 -14.904 -15.315 1.00 38.28 397 HIS A CA 1
ATOM 3173 C C . HIS A 1 397 ? 39.922 -14.193 -15.785 1.00 38.28 397 HIS A C 1
ATOM 3175 O O . HIS A 1 397 ? 40.185 -14.087 -16.985 1.00 38.28 397 HIS A O 1
ATOM 3181 N N . VAL A 1 398 ? 40.652 -13.631 -14.827 1.00 42.31 398 VAL A N 1
ATOM 3182 C CA . VAL A 1 398 ? 42.048 -13.281 -15.017 1.00 42.31 398 VAL A CA 1
ATOM 3183 C C . VAL A 1 398 ? 42.710 -14.618 -15.310 1.00 42.31 398 VAL A C 1
ATOM 3185 O O . VAL A 1 398 ? 42.788 -15.484 -14.444 1.00 42.31 398 VAL A O 1
ATOM 3188 N N . LYS A 1 399 ? 43.040 -14.849 -16.581 1.00 42.00 399 LYS A N 1
ATOM 3189 C CA . LYS A 1 399 ? 44.004 -15.883 -16.923 1.00 42.00 399 LYS A CA 1
ATOM 3190 C C . LYS A 1 399 ? 45.325 -15.359 -16.383 1.00 42.00 399 LYS A C 1
ATOM 3192 O O . LYS A 1 399 ? 45.838 -14.378 -16.918 1.00 42.00 399 LYS A O 1
ATOM 3197 N N . ASP A 1 400 ? 45.780 -15.950 -15.286 1.00 43.47 400 ASP A N 1
ATOM 3198 C CA . ASP A 1 400 ? 47.145 -15.778 -14.813 1.00 43.47 400 ASP A CA 1
ATOM 3199 C C . ASP A 1 400 ? 48.083 -16.146 -15.974 1.00 43.47 400 ASP A C 1
ATOM 3201 O O . ASP A 1 400 ? 47.917 -17.196 -16.606 1.00 43.47 400 ASP A O 1
ATOM 3205 N N . VAL A 1 401 ? 48.969 -15.208 -16.314 1.00 43.59 401 VAL A N 1
ATOM 3206 C CA . VAL A 1 401 ? 50.031 -15.350 -17.321 1.00 43.59 401 VAL A CA 1
ATOM 3207 C C . VAL A 1 401 ? 51.290 -15.832 -16.630 1.00 43.59 401 VAL A C 1
ATOM 3209 O O . VAL A 1 401 ? 51.610 -15.247 -15.569 1.00 43.59 401 VAL A O 1
#

InterPro domains:
  IPR001574 Ribosome-inactivating protein [PF00161] (189-360)
  IPR001574 Ribosome-inactivating protein [PTHR33453] (134-362)
  IPR016138 Ribosome-inactivating protein, subdomain 1 [G3DSA:3.40.420.10] (135-331)
  IPR036041 Ribosome-inactivating protein superfamily [SSF56371] (185-387)

Organism: Oryza rufipogon (NCBI:txid4529)

Solvent-accessible surface area (backbone atoms only — not comparable to full-atom values): 25898 Å² total; per-residue (Å²): 141,78,83,88,83,88,88,88,88,87,84,85,90,82,87,88,79,91,84,90,82,89,83,90,86,87,81,88,84,83,87,84,83,88,82,88,90,82,90,87,90,82,90,82,86,86,84,85,85,90,85,83,87,82,85,88,82,91,73,91,77,90,80,82,82,88,78,95,78,90,78,85,79,83,85,78,78,92,84,81,92,80,86,92,78,91,83,83,88,89,82,89,85,84,82,86,84,82,88,87,85,87,84,82,87,86,82,87,85,91,78,94,74,88,73,79,77,81,74,79,73,78,77,71,80,79,75,74,53,70,76,48,52,79,44,68,34,28,58,76,50,37,58,62,28,47,47,46,36,68,75,42,55,50,53,56,51,50,52,54,51,42,43,68,71,29,58,56,48,99,84,65,50,58,63,63,77,62,59,85,86,22,53,57,32,43,93,54,65,44,35,34,43,33,41,22,62,40,96,81,54,57,74,74,66,32,38,36,37,34,29,31,40,33,74,40,48,59,33,32,38,33,34,73,49,26,36,42,31,30,56,68,51,81,75,81,72,61,27,57,90,81,52,65,50,53,89,53,83,71,67,12,46,40,74,38,77,87,28,42,74,46,48,85,35,20,35,37,73,83,43,64,41,24,68,65,45,53,51,51,26,52,54,53,55,68,39,43,68,60,25,53,77,69,73,38,40,63,68,62,38,24,64,29,45,51,20,47,57,39,53,69,44,34,44,21,58,31,22,51,68,53,34,54,51,55,51,61,29,52,72,53,61,91,86,51,95,42,58,40,66,54,57,66,79,57,59,66,47,63,80,40,46,62,57,52,22,45,20,67,58,60,75,45,79,58,89,91,57,89,68,50,72,67,60,48,47,70,52,42,43,40,30,53,55,55,80,90,44,54,81,72,78,77,79,77,77,77,74,84,126

Sequence (401 aa):
MEEEEYYTTKKKTKSGTRGRNNRKILKKYKTCRPDHLTTQKCLSSPKSPLLKSSAPAARLRLLLLSSDTYVRHDCEEEEGDVQVGEALATGKIHCPSAPILCFKNPSTPTCSLQNPLPRTRKEQPVKEPPASDEFDLVLNDLPESYKKLMEDAIPTRLEQIIIQEAPSNSKGKKLFSKVAERLYTPKGGTFLVKLKPTKSSPDEEIVTLLFRWKDLYFEAFHAKGKWYRMSDAEESLPPRSQLHYSKKEKEGVFNMNNISTSYNDVGGHNIEVGRRAFKNCHQSLLMAEELVRQKRLKEELGSGPLSLPVVTISESIRFPLLQRWVLGTFSAPPTAKSEKKVPKKFSCEFNEWGKYSRALFTQELPVGCELTFAQIAEKLRVLKYRAAWVPQPAQKHVKDV

pLDDT: mean 72.01, std 30.19, range [22.91, 98.81]

Radius of gyration: 33.11 Å; Cα contacts (8 Å, |Δi|>4): 460; chains: 1; bounding box: 110×117×67 Å

Nearest PDB structures (foldseek):
  4fba-assembly4_D  TM=7.142E-01  e=1.238E-11  Hordeum vulgare
  3ku0-assembly2_B  TM=6.974E-01  e=1.184E-09  Suregada multiflora
  2vlc-assembly1_A  TM=7.041E-01  e=1.123E-08  Cinnamomum camphora
  2oqa-assembly2_B  TM=6.563E-01  e=4.795E-09  Luffa acutangula